Protein AF-A0A6J8BQK7-F1 (afdb_monomer)

pLDDT: mean 84.28, std 15.7, range [28.86, 98.88]

Foldseek 3Di:
DPPDPPDQAPQQDPQWHWDADPVRAIEIEGAEQAGDQHDQSHQHYAYEVYCPQEQALVRCVSVLPHQHAEYAYEHNLHQAYDLCRQQSNQNHAEYHYELNQNYALVRVLSVVLNHHLNRHAEYAYAQNQYAAHDLCSCVSCAPGNYAYHQEHYAHQEYEQSSCQRVQNYQYYHHYQYAYQAYDHAQRARHAEYEHHNYAHQAQYDQDDPPAGSYARHAEYAHAQYAHADAALRSCLRHANHAYYHHHNYAYQEQDACRCVSHQQHAYYAHEQNLNHQAYEFNSVAYQNYAEYHYEQNQYAQLDCVRYPLQGRCQRHANHQYYAHANYEHHQDQVSVQNNCLNHQNHQYYHHHPYPHPDHPPCSLVRHVNVVVNVVVDDCVPPNPPPPCVVVVVVVVVVVVVVVVVVVVVVCVVCVVVCVVVVVVVVVVVCVVVVDDDPLCCVVAPFLEEEAEDPVCVCCCVVPVCCLCCVVPVGGYHYQVPDADPPDDSVVRVVVNRVNYQAYEYEDDQNLLPDPVSVVVLVVNVVQCVQQNLLRYEYEYADDHDPVSCDPSNVCNPVVHDYAYCDPDPCNVVSSVVVSVSSVDGGDGDDDDDD

Nearest PDB structures (foldseek):
  2id5-assembly1_A  TM=6.683E-01  e=9.104E-08  Homo sapiens
  4u7l-assembly1_A  TM=6.836E-01  e=5.618E-07  Homo sapiens
  8wvy-assembly1_A  TM=4.519E-01  e=4.185E-09  Homo sapiens
  4z0c-assembly1_D  TM=3.939E-01  e=7.676E-09  Mus musculus
  5o0o-assembly1_B  TM=5.463E-01  e=2.620E-06  Mus musculus

Sequence (594 aa):
MTFIYTDTYHECGTFCKCLLKTSGLRRAICNGSYIPKLSVSVAYIKIRNSHMKDIGRFGLINLTSHRVYELELSGNSIRYIHHDAFVNLTWLSVLTVNNETSLRVDILKQALTKLSLKSIRKLRFTNNNWTYLPNDMFDSFNNTNIQIYLTGNHFLHINGSAFRFLTLCEKLKLKNNKLTNVHFWKMQRLKRLSLDGNRLAKVPNFCSFDDSLFPRLEMLSLRDNNIGNIDRTSFICLPKLVVLQLKGISIVELQNNIFSSLKKLEKVNLEKINTLKRIEDFAFNSTSIKKIVMPNCKFRFDLIKRFNPATIFKFCPNVNYLNLGLNYLPKIPNILHSMLIPLDNLETLMLFSTNLVDLPSNLLNNFRKLRQYLKSYNPTDDICKPWNTLYTMAIVLSLFGVATLAIIICIWICQNNIKNTVYLLRVVYNHKQGHVTFDGRLNYEYHAFVVYCDADREWVHNTFLPKMESDEGIKLCIHQRNFDIGKTITANIDKYLEKSWKVVVVMSNNFAKSEWCQWEVDVVQERRRRQGKDALLLIMLKTIDSKHMTSPLRTLLESTPHIRYQTGVGEDLFWRAAVKSLQKPLRHPPVAVL

Organism: Mytilus coruscus (NCBI:txid42192)

Solvent-accessible surface area (backbone atoms only — not comparable to full-atom values): 30166 Å² total; per-residue (Å²): 137,83,84,75,86,76,81,77,64,83,61,31,33,79,56,31,50,59,43,82,43,98,83,76,40,23,34,35,43,29,41,40,73,66,64,50,69,55,46,74,56,42,26,33,40,35,43,32,64,18,74,42,32,62,44,37,43,78,65,45,47,52,53,50,83,46,64,32,34,32,45,32,47,34,45,29,54,26,53,47,44,41,48,57,30,41,43,69,40,54,50,27,25,32,47,33,44,30,42,25,60,56,35,50,65,68,43,52,32,47,20,54,63,44,40,39,67,88,39,38,39,36,44,36,45,26,39,27,64,42,53,66,74,62,57,65,56,41,55,76,40,49,85,34,58,34,30,45,34,48,30,42,27,43,27,41,53,45,67,19,61,29,47,57,37,35,43,44,20,39,35,45,33,47,25,39,25,47,28,51,53,59,50,72,43,62,23,65,41,24,29,36,43,32,46,24,42,24,46,25,50,53,72,56,77,44,60,52,90,95,43,44,27,31,61,42,24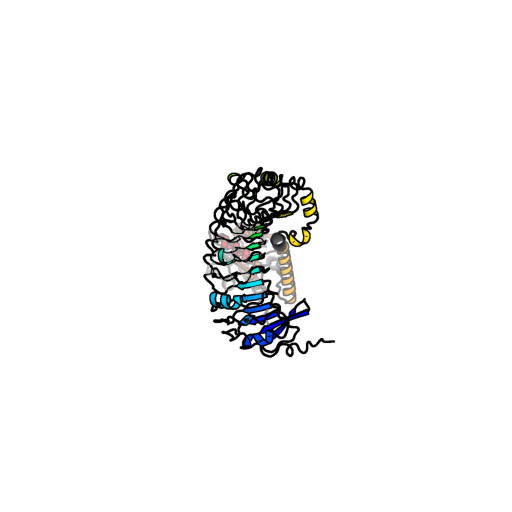,31,33,46,30,46,24,43,17,50,26,43,61,71,50,53,68,58,54,49,40,32,65,41,26,28,36,43,34,43,26,38,23,44,29,42,53,43,44,54,37,38,47,50,57,33,70,42,26,30,32,43,31,43,28,42,20,64,50,37,64,37,40,36,60,29,22,58,24,24,74,41,30,27,33,48,36,40,31,44,15,68,33,57,63,58,41,68,93,31,33,49,45,72,32,36,38,54,48,20,58,47,24,28,34,43,30,51,19,41,24,38,48,36,75,52,45,65,55,54,40,47,33,48,63,43,35,68,47,31,43,42,80,41,63,54,80,39,68,59,87,71,78,46,80,68,49,54,72,69,25,64,54,28,42,52,48,53,70,70,49,72,58,74,84,76,69,69,68,65,72,48,69,64,52,50,50,49,50,50,51,49,51,49,51,52,50,53,51,50,49,52,50,46,50,61,67,38,44,63,53,49,52,49,47,51,47,49,47,50,48,52,52,28,64,76,64,78,64,71,83,76,81,66,64,87,78,29,87,22,54,24,24,52,47,67,36,80,92,52,41,66,55,44,63,74,47,51,45,51,55,34,39,71,76,64,66,44,49,70,41,44,70,95,83,66,53,64,87,93,60,58,70,67,63,39,50,57,54,48,51,70,34,13,63,28,37,34,39,48,39,30,56,64,25,52,66,33,71,70,49,53,55,50,48,56,57,52,51,52,50,29,71,68,35,15,72,53,25,49,45,38,35,32,64,45,84,62,54,76,94,50,60,47,72,71,58,47,55,50,58,77,74,37,81,65,47,63,63,48,85,68,92,51,31,66,57,42,53,52,51,51,54,52,50,70,70,42,74,64,50,74,54,81,79,80,82,128

Mean predicted aligned error: 17.62 Å

Structure (mmCIF, N/CA/C/O backbone):
data_AF-A0A6J8BQK7-F1
#
_entry.id   AF-A0A6J8BQK7-F1
#
loop_
_atom_site.group_PDB
_atom_site.id
_atom_site.type_symbol
_atom_site.label_atom_id
_atom_site.label_alt_id
_atom_site.label_comp_id
_atom_site.label_asym_id
_atom_site.label_entity_id
_atom_site.label_seq_id
_atom_site.pdbx_PDB_ins_code
_atom_site.Cartn_x
_atom_site.Cartn_y
_atom_site.Cartn_z
_atom_site.occupancy
_atom_site.B_iso_or_equiv
_atom_site.auth_seq_id
_atom_site.auth_comp_id
_atom_site.auth_asym_id
_atom_site.auth_atom_id
_atom_site.pdbx_PDB_model_num
ATOM 1 N N . MET A 1 1 ? -30.419 -17.798 -33.208 1.00 35.97 1 MET A N 1
ATOM 2 C CA . MET A 1 1 ? -29.132 -17.259 -33.701 1.00 35.97 1 MET A CA 1
ATOM 3 C C . MET A 1 1 ? -28.055 -17.522 -32.664 1.00 35.97 1 MET A C 1
ATOM 5 O O . MET A 1 1 ? -27.823 -16.724 -31.767 1.00 35.97 1 MET A O 1
ATOM 9 N N . THR A 1 2 ? -27.456 -18.700 -32.749 1.00 30.28 2 THR A N 1
ATOM 10 C CA . THR A 1 2 ? -26.242 -19.093 -32.038 1.00 30.28 2 THR A CA 1
ATOM 11 C C . THR A 1 2 ? -25.068 -18.409 -32.737 1.00 30.28 2 THR A C 1
ATOM 13 O O . THR A 1 2 ? -24.753 -18.747 -33.875 1.00 30.28 2 THR A O 1
ATOM 16 N N . PHE A 1 3 ? -24.449 -17.414 -32.098 1.00 28.86 3 PHE A N 1
ATOM 17 C CA . PHE A 1 3 ? -23.186 -16.853 -32.581 1.00 28.86 3 PHE A CA 1
ATOM 18 C C . PHE A 1 3 ? -22.085 -17.891 -32.367 1.00 28.86 3 PHE A C 1
ATOM 20 O O . PHE A 1 3 ? -21.519 -18.028 -31.284 1.00 28.86 3 PHE A O 1
ATOM 27 N N . ILE A 1 4 ? -21.824 -18.655 -33.421 1.00 31.72 4 ILE A N 1
ATOM 28 C CA . ILE A 1 4 ? -20.643 -19.489 -33.561 1.00 31.72 4 ILE A CA 1
ATOM 29 C C . ILE A 1 4 ? -19.445 -18.531 -33.669 1.00 31.72 4 ILE A C 1
ATOM 31 O O . ILE A 1 4 ? -19.297 -17.814 -34.653 1.00 31.72 4 ILE A O 1
ATOM 35 N N . TYR A 1 5 ? -18.606 -18.487 -32.632 1.00 34.12 5 TYR A N 1
ATOM 36 C CA . TYR A 1 5 ? -17.273 -17.879 -32.684 1.00 34.12 5 TYR A CA 1
ATOM 37 C C . TYR A 1 5 ? -16.350 -18.809 -33.490 1.00 34.12 5 TYR A C 1
ATOM 39 O O . TYR A 1 5 ? -15.560 -19.567 -32.928 1.00 34.12 5 TYR A O 1
ATOM 47 N N . THR A 1 6 ? -16.480 -18.793 -34.813 1.00 35.28 6 THR A N 1
ATOM 48 C CA . THR A 1 6 ? -15.498 -19.392 -35.724 1.00 35.28 6 THR A CA 1
ATOM 49 C C . THR A 1 6 ? -14.331 -18.426 -35.939 1.00 35.28 6 THR A C 1
ATOM 51 O O . THR A 1 6 ? -14.520 -17.231 -36.146 1.00 35.28 6 THR A O 1
A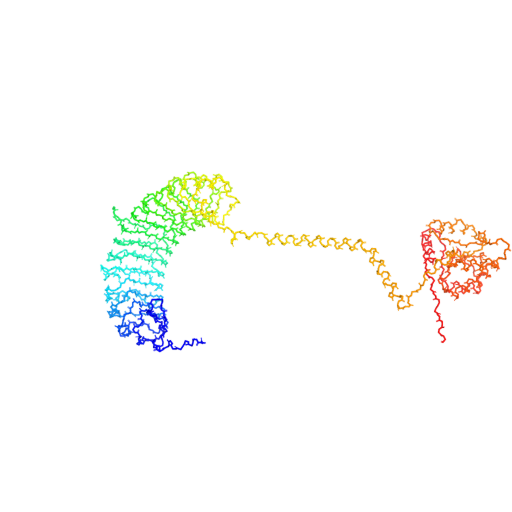TOM 54 N N . ASP A 1 7 ? -13.123 -18.987 -35.860 1.00 38.59 7 ASP A N 1
ATOM 55 C CA . ASP A 1 7 ? -11.842 -18.465 -36.354 1.00 38.59 7 ASP A CA 1
ATOM 56 C C . ASP A 1 7 ? -11.143 -17.330 -35.589 1.00 38.59 7 ASP A C 1
ATOM 58 O O . ASP A 1 7 ? -11.027 -16.193 -36.032 1.00 38.59 7 ASP A O 1
ATOM 62 N N . THR A 1 8 ? -10.512 -17.683 -34.461 1.00 45.22 8 THR A N 1
ATOM 63 C CA . THR A 1 8 ? -9.473 -16.847 -33.810 1.00 45.22 8 THR A CA 1
ATOM 64 C C . THR A 1 8 ? -8.041 -17.376 -33.978 1.00 45.22 8 THR A C 1
ATOM 66 O O . THR A 1 8 ? -7.098 -16.766 -33.468 1.00 45.22 8 THR A O 1
ATOM 69 N N . TYR A 1 9 ? -7.840 -18.480 -34.709 1.00 42.50 9 TYR A N 1
ATOM 70 C CA . TYR A 1 9 ? -6.529 -19.138 -34.832 1.00 42.50 9 TYR A CA 1
ATOM 71 C C . TYR A 1 9 ? -5.713 -18.732 -36.071 1.00 42.50 9 TYR A C 1
ATOM 73 O O . TYR A 1 9 ? -4.486 -18.809 -36.025 1.00 42.50 9 TYR A O 1
ATOM 81 N N . HIS A 1 10 ? -6.332 -18.228 -37.143 1.00 51.19 10 HIS A N 1
ATOM 82 C CA . HIS A 1 10 ? -5.609 -17.965 -38.397 1.00 51.19 10 HIS A CA 1
ATOM 83 C C . HIS A 1 10 ? -4.767 -16.675 -38.418 1.00 51.19 10 HIS A C 1
ATOM 85 O O . HIS A 1 10 ? -3.854 -16.559 -39.230 1.00 51.19 10 HIS A O 1
ATOM 91 N N . GLU A 1 11 ? -4.989 -15.723 -37.507 1.00 60.66 11 GLU A N 1
ATOM 92 C CA . GLU A 1 11 ? -4.328 -14.403 -37.575 1.00 60.66 11 GLU A CA 1
ATOM 93 C C . GLU A 1 11 ? -3.029 -14.278 -36.753 1.00 60.66 11 GLU A C 1
ATOM 95 O O . GLU A 1 11 ? -2.315 -13.280 -36.882 1.00 60.66 11 GLU A O 1
ATOM 100 N N . CYS A 1 12 ? -2.719 -15.251 -35.887 1.00 69.69 12 CYS A N 1
ATOM 101 C CA . CYS A 1 12 ? -1.575 -15.182 -34.961 1.00 69.69 12 CYS A CA 1
ATOM 102 C C . CYS A 1 12 ? -0.406 -16.111 -35.336 1.00 69.69 12 CYS A C 1
ATOM 104 O O . CYS A 1 12 ? 0.666 -16.007 -34.743 1.00 69.69 12 CYS A O 1
ATOM 106 N N . GLY A 1 13 ? -0.604 -17.009 -36.307 1.00 70.69 13 GLY A N 1
ATOM 107 C CA . GLY A 1 13 ? 0.353 -18.061 -36.645 1.00 70.69 13 GLY A CA 1
ATOM 108 C C . GLY A 1 13 ? 0.440 -19.178 -35.595 1.00 70.69 13 GLY A C 1
ATOM 109 O O . GLY A 1 13 ? -0.120 -19.101 -34.500 1.00 70.69 13 GLY A O 1
ATOM 110 N N . THR A 1 14 ? 1.159 -20.246 -35.937 1.00 76.50 14 THR A N 1
ATOM 111 C CA . THR A 1 14 ? 1.444 -21.374 -35.038 1.00 76.50 14 THR A CA 1
ATOM 112 C C . THR A 1 14 ? 2.248 -20.926 -33.813 1.00 76.50 14 THR A C 1
ATOM 114 O O . THR A 1 14 ? 3.141 -20.090 -33.922 1.00 76.50 14 THR A O 1
ATOM 117 N N . PHE A 1 15 ? 1.954 -21.501 -32.640 1.00 84.44 15 PHE A N 1
ATOM 118 C CA . PHE A 1 15 ? 2.629 -21.226 -31.354 1.00 84.44 15 PHE A CA 1
ATOM 119 C C . PHE A 1 15 ? 2.398 -19.833 -30.737 1.00 84.44 15 PHE A C 1
ATOM 121 O O . PHE A 1 15 ? 3.052 -19.480 -29.751 1.00 84.44 15 PHE A O 1
ATOM 128 N N . CYS A 1 16 ? 1.447 -19.050 -31.257 1.00 89.19 16 CYS A N 1
ATOM 129 C CA . CYS A 1 16 ? 1.005 -17.805 -30.633 1.00 89.19 16 CYS A CA 1
ATOM 130 C C . CYS A 1 16 ? -0.519 -17.769 -30.469 1.00 89.19 16 CYS A C 1
ATOM 132 O O . CYS A 1 16 ? -1.275 -18.137 -31.363 1.00 89.19 16 CYS A O 1
ATOM 134 N N . LYS A 1 17 ? -0.985 -17.277 -29.316 1.00 90.19 17 LYS A N 1
ATOM 135 C CA . LYS A 1 17 ? -2.403 -17.000 -29.051 1.00 90.19 17 LYS A CA 1
ATOM 136 C C . LYS A 1 17 ? -2.644 -15.496 -29.037 1.00 90.19 17 LYS A C 1
ATOM 138 O O . LYS A 1 17 ? -2.065 -14.794 -28.205 1.00 90.19 17 LYS A O 1
ATOM 143 N N . CYS A 1 18 ? -3.514 -15.010 -29.917 1.00 89.50 18 CYS A N 1
ATOM 144 C CA . CYS A 1 18 ? -3.883 -13.600 -29.990 1.00 89.50 18 CYS A CA 1
ATOM 145 C C . CYS A 1 18 ? -5.167 -13.330 -29.193 1.00 89.50 18 CYS A C 1
ATOM 147 O O . CYS A 1 18 ? -6.160 -14.035 -29.333 1.00 89.50 18 CYS A O 1
ATOM 149 N N . LEU A 1 19 ? -5.143 -12.299 -28.350 1.00 88.50 19 LEU A N 1
ATOM 150 C CA . LEU A 1 19 ? -6.260 -11.862 -27.514 1.00 88.50 19 LEU A CA 1
ATOM 151 C C . LEU A 1 19 ? -6.591 -10.402 -27.826 1.00 88.50 19 LEU A C 1
ATOM 153 O O . LEU A 1 19 ? -5.690 -9.560 -27.869 1.00 88.50 19 LEU A O 1
ATOM 157 N N . LEU A 1 20 ? -7.872 -10.088 -28.010 1.00 84.12 20 LEU A N 1
ATOM 158 C CA . LEU A 1 20 ? -8.331 -8.712 -28.196 1.00 84.12 20 LEU A CA 1
ATOM 159 C C . LEU A 1 20 ? -8.179 -7.926 -26.881 1.00 84.12 20 LEU A C 1
ATOM 161 O O . LEU A 1 20 ? -8.555 -8.418 -25.816 1.00 84.12 20 LEU A O 1
ATOM 165 N N . LYS A 1 21 ? -7.632 -6.705 -26.933 1.00 78.56 21 LYS A N 1
ATOM 166 C CA . LYS A 1 21 ? -7.739 -5.744 -25.825 1.00 78.56 21 LYS A CA 1
ATOM 167 C C . LYS A 1 21 ? -8.897 -4.780 -26.063 1.00 78.56 21 LYS A C 1
ATOM 169 O O . LYS A 1 21 ? -9.309 -4.543 -27.192 1.00 78.56 21 LYS A O 1
ATOM 174 N N . THR A 1 22 ? -9.334 -4.134 -24.984 1.00 70.19 22 THR A N 1
ATOM 175 C CA . THR A 1 22 ? -10.353 -3.071 -24.985 1.00 70.19 22 THR A CA 1
ATOM 176 C C . THR A 1 22 ? -10.030 -1.889 -25.906 1.00 70.19 22 THR A C 1
ATOM 178 O O . THR A 1 22 ? -10.929 -1.151 -26.280 1.00 70.19 22 THR A O 1
ATOM 181 N N . SER A 1 23 ? -8.766 -1.708 -26.298 1.00 71.44 23 SER A N 1
ATOM 182 C CA . SER A 1 23 ? -8.316 -0.657 -27.217 1.00 71.44 23 SER A CA 1
ATOM 183 C C . SER A 1 23 ? -8.419 -1.030 -28.704 1.00 71.44 23 SER A C 1
ATOM 185 O O . SER A 1 23 ? -7.814 -0.351 -29.528 1.00 71.44 23 SER A O 1
ATOM 187 N N . GLY A 1 24 ? -9.047 -2.158 -29.058 1.00 75.31 24 GLY A N 1
ATOM 188 C CA . GLY A 1 24 ? -9.113 -2.687 -30.432 1.00 75.31 24 GLY A CA 1
ATOM 189 C C . GLY A 1 24 ? -7.818 -3.351 -30.930 1.00 75.31 24 GLY A C 1
ATOM 190 O O . GLY A 1 24 ? -7.852 -4.200 -31.815 1.00 75.31 24 GLY A O 1
ATOM 191 N N . LEU A 1 25 ? -6.673 -3.030 -30.321 1.00 84.31 25 LEU A N 1
ATOM 192 C CA . LEU A 1 25 ? -5.382 -3.681 -30.572 1.00 84.31 25 LEU A CA 1
ATOM 193 C C . LEU A 1 25 ? -5.309 -5.071 -29.930 1.00 84.31 25 LEU A C 1
ATOM 195 O O . LEU A 1 25 ? -5.917 -5.336 -28.891 1.00 84.31 25 LEU A O 1
ATOM 199 N N . ARG A 1 26 ? -4.491 -5.954 -30.505 1.00 89.62 26 ARG A N 1
ATOM 200 C CA . ARG A 1 26 ? -4.337 -7.334 -30.032 1.00 89.62 26 ARG A CA 1
ATOM 201 C C . ARG A 1 26 ? -3.057 -7.557 -29.238 1.00 89.62 26 ARG A C 1
ATOM 203 O O . ARG A 1 26 ? -2.033 -6.899 -29.447 1.00 89.62 26 ARG A O 1
ATOM 210 N N . ARG A 1 27 ? -3.121 -8.524 -28.322 1.00 92.38 27 ARG A N 1
ATOM 211 C CA . ARG A 1 27 ? -1.978 -9.082 -27.599 1.00 92.38 27 ARG A CA 1
ATOM 212 C C . ARG A 1 27 ? -1.685 -10.495 -28.090 1.00 92.38 27 ARG A C 1
ATOM 214 O O . ARG A 1 27 ? -2.535 -11.359 -27.920 1.00 92.38 27 ARG A O 1
ATOM 221 N N . ALA A 1 28 ? -0.485 -10.739 -28.599 1.00 93.19 28 ALA A N 1
ATOM 222 C CA . ALA A 1 28 ? 0.011 -12.077 -28.899 1.00 93.19 28 ALA A CA 1
ATOM 223 C C . ALA A 1 28 ? 0.771 -12.649 -27.695 1.00 93.19 28 ALA A C 1
ATOM 225 O O . ALA A 1 28 ? 1.604 -11.970 -27.092 1.00 93.19 28 ALA A O 1
ATOM 226 N N . ILE A 1 29 ? 0.478 -13.897 -27.336 1.00 93.31 29 ILE A N 1
ATOM 227 C CA . ILE A 1 29 ? 1.218 -14.677 -26.340 1.00 93.31 29 ILE A CA 1
ATOM 228 C C . ILE A 1 29 ? 1.856 -15.855 -27.065 1.00 93.31 29 ILE A C 1
ATOM 230 O O . ILE A 1 29 ? 1.138 -16.757 -27.487 1.00 93.31 29 ILE A O 1
ATOM 234 N N . CYS A 1 30 ? 3.178 -15.845 -27.186 1.00 91.81 30 CYS A N 1
ATOM 235 C CA . CYS A 1 30 ? 3.943 -16.823 -27.951 1.00 91.81 30 CYS A CA 1
ATOM 236 C C . CYS A 1 30 ? 4.752 -17.741 -27.030 1.00 91.81 30 CYS A C 1
ATOM 238 O O . CYS A 1 30 ? 5.353 -17.262 -26.064 1.00 91.81 30 CYS A O 1
ATOM 240 N N . ASN A 1 31 ? 4.754 -19.043 -27.331 1.00 90.56 31 ASN A N 1
ATOM 241 C CA . ASN A 1 31 ? 5.482 -20.080 -26.586 1.00 90.56 31 ASN A CA 1
ATOM 242 C C . ASN A 1 31 ? 6.405 -20.954 -27.458 1.00 90.56 31 ASN A C 1
ATOM 244 O O . ASN A 1 31 ? 7.061 -21.851 -26.938 1.00 90.56 31 ASN A O 1
ATOM 248 N N . GLY A 1 32 ? 6.468 -20.703 -28.768 1.00 83.44 32 GLY A N 1
ATOM 249 C CA . GLY A 1 32 ? 7.355 -21.417 -29.690 1.00 83.44 32 GLY A CA 1
ATOM 250 C C . GLY A 1 32 ? 8.817 -20.977 -29.591 1.00 83.44 32 GLY A C 1
ATOM 251 O O . GLY A 1 32 ? 9.134 -19.957 -28.988 1.00 83.44 32 GLY A O 1
ATOM 252 N N . SER A 1 33 ? 9.719 -21.736 -30.217 1.00 83.00 33 SER A N 1
ATOM 253 C CA . SER A 1 33 ? 11.156 -21.424 -30.329 1.00 83.00 33 SER A CA 1
ATOM 254 C C . SER A 1 33 ? 11.478 -20.270 -31.291 1.00 83.00 33 SER A C 1
ATOM 256 O O . SER A 1 33 ? 12.629 -19.852 -31.380 1.00 83.00 33 SER A O 1
ATOM 258 N N . TYR A 1 34 ? 10.479 -19.757 -32.009 1.00 85.69 34 TYR A N 1
ATOM 259 C CA . TYR A 1 34 ? 10.576 -18.601 -32.892 1.00 85.69 34 TYR A CA 1
ATOM 260 C C . TYR A 1 34 ? 9.262 -17.814 -32.872 1.00 85.69 34 TYR A C 1
ATOM 262 O O . TYR A 1 34 ? 8.223 -18.310 -32.428 1.00 85.69 34 TYR A O 1
ATOM 270 N N . ILE A 1 35 ? 9.303 -16.580 -33.376 1.00 88.88 35 ILE A N 1
ATOM 271 C CA . ILE A 1 35 ? 8.126 -15.719 -33.491 1.00 88.88 35 ILE A CA 1
ATOM 272 C C . ILE A 1 35 ? 7.605 -15.796 -34.932 1.00 88.88 35 ILE A C 1
ATOM 274 O O . ILE A 1 35 ? 8.340 -15.398 -35.841 1.00 88.88 35 ILE A O 1
ATOM 278 N N . PRO A 1 36 ? 6.377 -16.284 -35.185 1.00 88.94 36 PRO A N 1
ATOM 279 C CA . PRO A 1 36 ? 5.795 -16.291 -36.525 1.00 88.94 36 PRO A CA 1
ATOM 280 C C . PRO A 1 36 ? 5.508 -14.863 -37.014 1.00 88.94 36 PRO A C 1
ATOM 282 O O . PRO A 1 36 ? 5.544 -13.899 -36.248 1.00 88.94 36 PRO A O 1
ATOM 285 N N . LYS A 1 37 ? 5.196 -14.708 -38.303 1.00 87.44 37 LYS A N 1
ATOM 286 C CA . LYS A 1 37 ? 4.711 -13.429 -38.835 1.00 87.44 37 LYS A CA 1
ATOM 287 C C . LYS A 1 37 ? 3.349 -13.112 -38.207 1.00 87.44 37 LYS A C 1
ATOM 289 O O . LYS A 1 37 ? 2.411 -13.890 -38.346 1.00 87.44 37 LYS A O 1
ATOM 294 N N . LEU A 1 38 ? 3.259 -11.981 -37.510 1.00 88.31 38 LEU A N 1
ATOM 295 C CA . LEU A 1 38 ? 2.051 -11.550 -36.804 1.00 88.31 38 LEU A CA 1
ATOM 296 C C . LEU A 1 38 ? 1.260 -10.532 -37.637 1.00 88.31 38 LEU A C 1
ATOM 298 O O . LEU A 1 38 ? 1.838 -9.755 -38.399 1.00 88.31 38 LEU A O 1
ATOM 302 N N . SER A 1 39 ? -0.066 -10.530 -37.476 1.00 86.81 39 SER A N 1
ATOM 303 C CA . SER A 1 39 ? -0.958 -9.522 -38.064 1.00 86.81 39 SER A CA 1
ATOM 304 C C . SER A 1 39 ? -0.615 -8.106 -37.581 1.00 86.81 39 SER A C 1
ATOM 306 O O . SER A 1 39 ? -0.283 -7.899 -36.415 1.00 86.81 39 SER A O 1
ATOM 308 N N . VAL A 1 40 ? -0.806 -7.108 -38.450 1.00 86.62 40 VAL A N 1
ATOM 309 C CA . VAL A 1 40 ? -0.585 -5.676 -38.155 1.00 86.62 40 VAL A CA 1
ATOM 310 C C . VAL A 1 40 ? -1.418 -5.141 -36.983 1.00 86.62 40 VAL A C 1
ATOM 312 O O . VAL A 1 40 ? -1.084 -4.107 -36.410 1.00 86.62 40 VAL A O 1
ATOM 315 N N . SER A 1 41 ? -2.490 -5.846 -36.609 1.00 87.75 41 SER A N 1
ATOM 316 C CA . SER A 1 41 ? -3.345 -5.522 -35.460 1.00 87.75 41 SER A CA 1
ATOM 317 C C . SER A 1 41 ? -2.713 -5.862 -34.099 1.00 87.75 41 SER A C 1
ATOM 319 O O . SER A 1 41 ? -3.216 -5.431 -33.053 1.00 87.75 41 SER A O 1
ATOM 321 N N . VAL A 1 42 ? -1.621 -6.635 -34.077 1.00 90.81 42 VAL A N 1
ATOM 322 C CA . VAL A 1 42 ? -0.906 -7.011 -32.854 1.00 90.81 42 VAL A CA 1
ATOM 323 C C . VAL A 1 42 ? 0.017 -5.874 -32.420 1.00 90.81 42 VAL A C 1
ATOM 325 O O . VAL A 1 42 ? 0.926 -5.485 -33.132 1.00 90.81 42 VAL A O 1
ATOM 328 N N . ALA A 1 43 ? -0.181 -5.353 -31.210 1.00 92.81 43 ALA A N 1
ATOM 329 C CA . ALA A 1 43 ? 0.664 -4.284 -30.661 1.00 92.81 43 ALA A CA 1
ATOM 330 C C . ALA A 1 43 ? 1.354 -4.672 -29.346 1.00 92.81 43 ALA A C 1
ATOM 332 O O . ALA A 1 43 ? 2.268 -3.983 -28.892 1.00 92.81 43 ALA A O 1
ATOM 333 N N . TYR A 1 44 ? 0.918 -5.760 -28.710 1.00 94.50 44 TYR A N 1
ATOM 334 C CA . TYR A 1 44 ? 1.462 -6.238 -27.441 1.00 94.50 44 TYR A CA 1
ATOM 335 C C . TYR A 1 44 ? 1.940 -7.671 -27.622 1.00 94.50 44 TYR A C 1
ATOM 337 O O . TYR A 1 44 ? 1.131 -8.549 -27.905 1.00 94.50 44 TYR A O 1
ATOM 345 N N . ILE A 1 45 ? 3.221 -7.934 -27.420 1.00 94.25 45 ILE A N 1
ATOM 346 C CA . ILE A 1 45 ? 3.783 -9.274 -27.570 1.00 94.25 45 ILE A CA 1
ATOM 347 C C . ILE A 1 45 ? 4.335 -9.732 -26.234 1.00 94.25 45 ILE A C 1
ATOM 349 O O . ILE A 1 45 ? 5.120 -9.032 -25.600 1.00 94.25 45 ILE A O 1
ATOM 353 N N . LYS A 1 46 ? 3.914 -10.920 -25.811 1.00 94.75 46 LYS A N 1
ATOM 354 C CA . LYS A 1 46 ? 4.471 -11.628 -24.666 1.00 94.75 46 LYS A CA 1
ATOM 355 C C . LYS A 1 46 ? 5.068 -12.942 -25.137 1.00 94.75 46 LYS A C 1
ATOM 357 O O . LYS A 1 46 ? 4.338 -13.818 -25.587 1.00 94.75 46 LYS A O 1
ATOM 362 N N . ILE A 1 47 ? 6.373 -13.087 -24.978 1.00 93.31 47 ILE A N 1
ATOM 363 C CA . ILE A 1 47 ? 7.107 -14.320 -25.244 1.00 93.31 47 ILE A CA 1
ATOM 364 C C . ILE A 1 47 ? 7.314 -15.001 -23.900 1.00 93.31 47 ILE A C 1
ATOM 366 O O . ILE A 1 47 ? 7.912 -14.407 -22.998 1.00 93.31 47 ILE A O 1
ATOM 370 N N . ARG A 1 48 ? 6.770 -16.206 -23.729 1.00 92.19 48 ARG A N 1
ATOM 371 C CA . ARG A 1 48 ? 6.869 -16.938 -22.464 1.00 92.19 48 ARG A CA 1
ATOM 372 C C . ARG A 1 48 ? 7.014 -18.430 -22.658 1.00 92.19 48 ARG A C 1
ATOM 374 O O . ARG A 1 48 ? 6.410 -18.974 -23.578 1.00 92.19 48 ARG A O 1
ATOM 381 N N . ASN A 1 49 ? 7.698 -19.083 -21.720 1.00 79.62 49 ASN A N 1
ATOM 382 C CA . ASN A 1 49 ? 7.904 -20.532 -21.720 1.00 79.62 49 ASN A CA 1
ATOM 383 C C . ASN A 1 49 ? 8.380 -21.047 -23.089 1.00 79.62 49 ASN A C 1
ATOM 385 O O . ASN A 1 49 ? 8.000 -22.136 -23.509 1.00 79.62 49 ASN A O 1
ATOM 389 N N . SER A 1 50 ? 9.143 -20.225 -23.806 1.00 78.56 50 SER A N 1
ATOM 390 C CA . SER A 1 50 ? 9.726 -20.600 -25.085 1.00 78.56 50 SER A CA 1
ATOM 391 C C . SER A 1 50 ? 11.075 -21.268 -24.860 1.00 78.56 50 SER A C 1
ATOM 393 O O . SER A 1 50 ? 11.733 -21.057 -23.842 1.00 78.56 50 SER A O 1
ATOM 395 N N . HIS A 1 51 ? 11.531 -22.028 -25.851 1.00 80.31 51 HIS A N 1
ATOM 396 C CA . HIS A 1 51 ? 12.904 -22.535 -25.886 1.00 80.31 51 HIS A CA 1
ATOM 397 C C . HIS A 1 51 ? 13.924 -21.466 -26.326 1.00 80.31 51 HIS A C 1
ATOM 399 O O . HIS A 1 51 ? 15.092 -21.787 -26.543 1.00 80.31 51 HIS A O 1
ATOM 405 N N . MET A 1 52 ? 13.506 -20.200 -26.465 1.00 83.44 52 MET A N 1
ATOM 406 C CA . MET A 1 52 ? 14.365 -19.091 -26.878 1.00 83.44 52 MET A CA 1
ATOM 407 C C . MET A 1 52 ? 15.263 -18.650 -25.718 1.00 83.44 52 MET A C 1
ATOM 409 O O . MET A 1 52 ? 14.922 -17.752 -24.949 1.00 83.44 52 MET A O 1
ATOM 413 N N . LYS A 1 53 ? 16.429 -19.291 -25.601 1.00 87.25 53 LYS A N 1
ATOM 414 C CA . LYS A 1 53 ? 17.464 -18.923 -24.621 1.00 87.25 53 LYS A CA 1
ATOM 415 C C . LYS A 1 53 ? 18.307 -17.726 -25.065 1.00 87.25 53 LYS A C 1
ATOM 417 O O . LYS A 1 53 ? 18.883 -17.050 -24.211 1.00 87.25 53 LYS A O 1
ATOM 422 N N . ASP A 1 54 ? 18.333 -17.457 -26.367 1.00 91.31 54 ASP A N 1
ATOM 423 C CA . ASP A 1 54 ? 19.127 -16.410 -26.999 1.00 91.31 54 ASP A CA 1
ATOM 424 C C . ASP A 1 54 ? 18.219 -15.513 -27.844 1.00 91.31 54 ASP A C 1
ATOM 426 O O . ASP A 1 54 ? 17.476 -15.983 -28.708 1.00 91.31 54 ASP A O 1
ATOM 430 N N . ILE A 1 55 ? 18.255 -14.207 -27.580 1.00 93.50 55 ILE A N 1
ATOM 431 C CA . ILE A 1 55 ? 17.444 -13.218 -28.298 1.00 93.50 55 ILE A CA 1
ATOM 432 C C . ILE A 1 55 ? 18.353 -12.393 -29.203 1.00 93.50 55 ILE A C 1
ATOM 434 O O . ILE A 1 55 ? 19.095 -11.529 -28.736 1.00 93.50 55 ILE A O 1
ATOM 438 N N . GLY A 1 56 ? 18.281 -12.658 -30.504 1.00 93.12 56 GLY A N 1
ATOM 439 C CA . GLY A 1 56 ? 19.005 -11.918 -31.536 1.00 93.12 56 GLY A CA 1
ATOM 440 C C . GLY A 1 56 ? 18.099 -11.019 -32.374 1.00 93.12 56 GLY A C 1
ATOM 441 O O . GLY A 1 56 ? 16.878 -11.186 -32.399 1.00 93.12 56 GLY A O 1
ATOM 442 N N . ARG A 1 57 ? 18.711 -10.107 -33.136 1.00 91.00 57 ARG A N 1
ATOM 443 C CA . ARG A 1 57 ? 18.011 -9.220 -34.080 1.00 91.00 57 ARG A CA 1
ATOM 444 C C . ARG A 1 57 ? 17.146 -9.993 -35.084 1.00 91.00 57 ARG A C 1
ATOM 446 O O . ARG A 1 57 ? 15.998 -9.622 -35.312 1.00 91.00 57 ARG A O 1
ATOM 453 N N . PHE A 1 58 ? 17.666 -11.094 -35.630 1.00 87.06 58 PHE A N 1
ATOM 454 C CA . PHE A 1 58 ? 16.926 -11.960 -36.556 1.00 87.06 58 PHE A CA 1
ATOM 455 C C . PHE A 1 58 ? 15.738 -12.664 -35.888 1.00 87.06 58 PHE A C 1
ATOM 457 O O . PHE A 1 58 ? 14.681 -12.777 -36.498 1.00 87.06 58 PHE A O 1
ATOM 464 N N . GLY A 1 59 ? 15.858 -13.060 -34.617 1.00 87.56 59 GLY A N 1
ATOM 465 C CA . GLY A 1 59 ? 14.761 -13.696 -33.875 1.00 87.56 59 GLY A CA 1
ATOM 466 C C . GLY A 1 59 ? 13.568 -12.767 -33.623 1.00 87.56 59 GLY A C 1
ATOM 467 O O . GLY A 1 59 ? 12.446 -13.235 -33.447 1.00 87.56 59 GLY A O 1
ATOM 468 N N . LEU A 1 60 ? 13.794 -11.448 -33.645 1.00 92.06 60 LEU A N 1
ATOM 469 C CA . LEU A 1 60 ? 12.762 -10.423 -33.466 1.00 92.06 60 LEU A CA 1
ATOM 470 C C . LEU A 1 60 ? 12.335 -9.753 -34.784 1.00 92.06 60 LEU A C 1
ATOM 472 O O . LEU A 1 60 ? 11.529 -8.826 -34.750 1.00 92.06 60 LEU A O 1
ATOM 476 N N . ILE A 1 61 ? 12.824 -10.208 -35.946 1.00 90.75 61 ILE A N 1
ATOM 477 C CA . ILE A 1 61 ? 12.583 -9.539 -37.237 1.00 90.75 61 ILE A CA 1
ATOM 478 C C . ILE A 1 61 ? 11.094 -9.465 -37.600 1.00 90.75 61 ILE A C 1
ATOM 480 O O . ILE A 1 61 ? 10.616 -8.461 -38.117 1.00 90.75 61 ILE A O 1
ATOM 484 N N . ASN A 1 62 ? 10.310 -10.482 -37.235 1.00 89.75 62 ASN A N 1
ATOM 485 C CA . ASN A 1 62 ? 8.870 -10.506 -37.505 1.00 89.75 62 ASN A CA 1
ATOM 486 C C . ASN A 1 62 ? 8.078 -9.478 -36.681 1.00 89.75 62 ASN A C 1
ATOM 488 O O . ASN A 1 62 ? 6.915 -9.210 -36.981 1.00 89.75 62 ASN A O 1
ATOM 492 N N . LEU A 1 63 ? 8.709 -8.867 -35.675 1.00 91.00 63 LEU A N 1
ATOM 493 C CA . LEU A 1 63 ? 8.135 -7.790 -34.874 1.00 91.00 63 LEU A CA 1
ATOM 494 C C . LEU A 1 63 ? 8.416 -6.397 -35.449 1.00 91.00 63 LEU A C 1
ATOM 496 O O . LEU A 1 63 ? 7.879 -5.416 -34.943 1.00 91.00 63 LEU A O 1
ATOM 500 N N . THR A 1 64 ? 9.252 -6.281 -36.484 1.00 90.12 64 THR A N 1
ATOM 501 C CA . THR A 1 64 ? 9.671 -4.979 -37.032 1.00 90.12 64 THR A CA 1
ATOM 502 C C . THR A 1 64 ? 8.780 -4.497 -38.174 1.00 90.12 64 THR A C 1
ATOM 504 O O . THR A 1 64 ? 8.888 -3.351 -38.595 1.00 90.12 64 THR A O 1
ATOM 507 N N . SER A 1 65 ? 7.903 -5.360 -38.693 1.00 84.94 65 SER A N 1
ATOM 508 C CA . SER A 1 65 ? 7.023 -5.086 -39.840 1.00 84.94 65 SER A CA 1
ATOM 509 C C . SER A 1 65 ? 5.831 -4.175 -39.519 1.00 84.94 65 SER A C 1
ATOM 511 O O . SER A 1 65 ? 5.162 -3.695 -40.429 1.00 84.94 65 SER A O 1
ATOM 513 N N . HIS A 1 66 ? 5.535 -3.958 -38.236 1.00 87.25 66 HIS A N 1
ATOM 514 C CA . HIS A 1 66 ? 4.353 -3.238 -37.764 1.00 87.25 66 HIS A CA 1
ATOM 515 C C . HIS A 1 66 ? 4.604 -2.609 -36.383 1.00 87.25 66 HIS A C 1
ATOM 517 O O . HIS A 1 66 ? 5.659 -2.781 -35.769 1.00 87.25 66 HIS A O 1
ATOM 523 N N . ARG A 1 67 ? 3.632 -1.832 -35.890 1.00 90.12 67 ARG A N 1
ATOM 524 C CA . ARG A 1 67 ? 3.771 -1.024 -34.669 1.00 90.12 67 ARG A CA 1
ATOM 525 C C . ARG A 1 67 ? 3.612 -1.858 -33.396 1.00 90.12 67 ARG A C 1
ATOM 527 O O . ARG A 1 67 ? 2.559 -1.856 -32.760 1.00 90.12 67 ARG A O 1
ATOM 534 N N . VAL A 1 68 ? 4.698 -2.499 -32.980 1.00 92.69 68 VAL A N 1
ATOM 535 C CA . VAL A 1 68 ? 4.787 -3.153 -31.670 1.00 92.69 68 VAL A CA 1
ATOM 536 C C . VAL A 1 68 ? 5.020 -2.114 -30.573 1.00 92.69 68 VAL A C 1
ATOM 538 O O . VAL A 1 68 ? 6.064 -1.470 -30.513 1.00 92.69 68 VAL A O 1
ATOM 541 N N . TYR A 1 69 ? 4.039 -1.963 -29.684 1.00 94.56 69 TYR A N 1
ATOM 542 C CA . TYR A 1 69 ? 4.063 -1.014 -28.571 1.00 94.56 69 TYR A CA 1
ATOM 543 C C . TYR A 1 69 ? 4.711 -1.597 -27.307 1.00 94.56 69 TYR A C 1
ATOM 545 O O . TYR A 1 69 ? 5.429 -0.891 -26.596 1.00 94.56 69 TYR A O 1
ATOM 553 N N . GLU A 1 70 ? 4.456 -2.870 -27.000 1.00 96.50 70 GLU A N 1
ATOM 554 C CA . GLU A 1 70 ? 4.987 -3.546 -25.809 1.00 96.50 70 GLU A CA 1
ATOM 555 C C . GLU A 1 70 ? 5.567 -4.910 -26.171 1.00 96.50 70 GLU A C 1
ATOM 557 O O . GLU A 1 70 ? 4.896 -5.721 -26.809 1.00 96.50 70 GLU A O 1
ATOM 562 N N . LEU A 1 71 ? 6.788 -5.163 -25.700 1.00 96.50 71 LEU A N 1
ATOM 563 C CA . LEU A 1 71 ? 7.460 -6.454 -25.765 1.00 96.50 71 LEU A CA 1
ATOM 564 C C . LEU A 1 71 ? 7.744 -6.924 -24.338 1.00 96.50 71 LEU A C 1
ATOM 566 O O . LEU A 1 71 ? 8.436 -6.249 -23.574 1.00 96.50 71 LEU A O 1
ATOM 570 N N . GLU A 1 72 ? 7.198 -8.080 -23.980 1.00 96.94 72 GLU A N 1
ATOM 571 C CA . GLU A 1 72 ? 7.418 -8.753 -22.705 1.00 96.94 72 GLU A CA 1
ATOM 572 C C . GLU A 1 72 ? 8.133 -10.083 -22.940 1.00 96.94 72 GLU A C 1
ATOM 574 O O . GLU A 1 72 ? 7.564 -11.011 -23.511 1.00 96.94 72 GLU A O 1
ATOM 579 N N . LEU A 1 73 ? 9.371 -10.178 -22.466 1.00 95.69 73 LEU A N 1
ATOM 580 C CA . LEU A 1 73 ? 10.125 -11.420 -22.353 1.00 95.69 73 LEU A CA 1
ATOM 581 C C . LEU A 1 73 ? 9.899 -11.955 -20.943 1.00 95.69 73 LEU A C 1
ATOM 583 O O . LEU A 1 73 ? 10.250 -11.270 -19.975 1.00 95.69 73 LEU A O 1
ATOM 587 N N . SER A 1 74 ? 9.244 -13.111 -20.801 1.00 95.44 74 SER A N 1
ATOM 588 C CA . SER A 1 74 ? 8.983 -13.645 -19.470 1.00 95.44 74 SER A CA 1
ATOM 589 C C . SER A 1 74 ? 9.029 -15.157 -19.306 1.00 95.44 74 SER A C 1
ATOM 591 O O . SER A 1 74 ? 8.217 -15.870 -19.885 1.00 95.44 74 SER A O 1
ATOM 593 N N . GLY A 1 75 ? 9.878 -15.629 -18.390 1.00 92.69 75 GLY A N 1
ATOM 594 C CA . GLY A 1 75 ? 9.959 -17.042 -18.021 1.00 92.69 75 GLY A CA 1
ATOM 595 C C . GLY A 1 75 ? 10.470 -17.929 -19.154 1.00 92.69 75 GLY A C 1
ATOM 596 O O . GLY A 1 75 ? 9.972 -19.036 -19.326 1.00 92.69 75 GLY A O 1
ATOM 597 N N . ASN A 1 76 ? 11.407 -17.434 -19.961 1.00 89.81 76 ASN A N 1
ATOM 598 C CA . ASN A 1 76 ? 12.026 -18.193 -21.051 1.00 89.81 76 ASN A CA 1
ATOM 599 C C . ASN A 1 76 ? 13.409 -18.753 -20.670 1.00 89.81 76 ASN A C 1
ATOM 601 O O . ASN A 1 76 ? 14.028 -19.459 -21.462 1.00 89.81 76 ASN A O 1
ATOM 605 N N . SER A 1 77 ? 13.904 -18.434 -19.468 1.00 91.50 77 SER A N 1
ATOM 606 C CA . SER A 1 77 ? 15.261 -18.771 -19.021 1.00 91.50 77 SER A CA 1
ATOM 607 C C . SER A 1 77 ? 16.331 -18.258 -19.994 1.00 91.50 77 SER A C 1
ATOM 609 O O . SER A 1 77 ? 17.305 -18.957 -20.289 1.00 91.50 77 SER A O 1
ATOM 611 N N . ILE A 1 78 ? 16.140 -17.030 -20.490 1.00 94.12 78 ILE A N 1
ATOM 612 C CA . ILE A 1 78 ? 17.067 -16.359 -21.405 1.00 94.12 78 ILE A CA 1
ATOM 613 C C . ILE A 1 78 ? 18.433 -16.252 -20.735 1.00 94.12 78 ILE A C 1
ATOM 615 O O . ILE A 1 78 ? 18.547 -15.831 -19.584 1.00 94.12 78 ILE A O 1
ATOM 619 N N . ARG A 1 79 ? 19.477 -16.628 -21.470 1.00 94.12 79 ARG A N 1
ATOM 620 C CA . ARG A 1 79 ? 20.875 -16.523 -21.041 1.00 94.12 79 ARG A CA 1
ATOM 621 C C . ARG A 1 79 ? 21.568 -15.350 -21.714 1.00 94.12 79 ARG A C 1
ATOM 623 O O . ARG A 1 79 ? 22.380 -14.686 -21.071 1.00 94.12 79 ARG A O 1
ATOM 630 N N . TYR A 1 80 ? 21.222 -15.076 -22.972 1.00 95.88 80 TYR A N 1
ATOM 631 C CA . TYR A 1 80 ? 21.870 -14.045 -23.768 1.00 95.88 80 TYR A CA 1
ATOM 632 C C . TYR A 1 80 ? 20.868 -13.211 -24.577 1.00 95.88 80 TYR A C 1
ATOM 634 O O . TYR A 1 80 ? 19.875 -13.708 -25.106 1.00 95.88 80 TYR A O 1
ATOM 642 N N . ILE A 1 81 ? 21.140 -11.912 -24.682 1.00 96.62 81 ILE A N 1
ATOM 643 C CA . ILE A 1 81 ? 20.437 -10.984 -25.568 1.00 96.62 81 ILE A CA 1
ATOM 644 C C . ILE A 1 81 ? 21.521 -10.263 -26.355 1.00 96.62 81 ILE A C 1
ATOM 646 O O . ILE A 1 81 ? 22.408 -9.648 -25.763 1.00 96.62 81 ILE A O 1
ATOM 650 N N . HIS A 1 82 ? 21.458 -10.350 -27.680 1.00 96.69 82 HIS A N 1
ATOM 651 C CA . HIS A 1 82 ? 22.423 -9.685 -28.541 1.00 96.69 82 HIS A CA 1
ATOM 652 C C . HIS A 1 82 ? 22.326 -8.170 -28.350 1.00 96.69 82 HIS A C 1
ATOM 654 O O . HIS A 1 82 ? 21.238 -7.605 -28.212 1.00 96.69 82 HIS A O 1
ATOM 660 N N . HIS A 1 83 ? 23.471 -7.497 -28.394 1.00 95.69 83 HIS A N 1
ATOM 661 C CA . HIS A 1 83 ? 23.568 -6.052 -28.191 1.00 95.69 83 HIS A CA 1
ATOM 662 C C . HIS A 1 83 ? 22.744 -5.216 -29.202 1.00 95.69 83 HIS A C 1
ATOM 664 O O . HIS A 1 83 ? 22.438 -4.056 -28.940 1.00 95.69 83 HIS A O 1
ATOM 670 N N . ASP A 1 84 ? 22.379 -5.788 -30.354 1.00 95.06 84 ASP A N 1
ATOM 671 C CA . ASP A 1 84 ? 21.582 -5.171 -31.417 1.00 95.06 84 ASP A CA 1
ATOM 672 C C . ASP A 1 84 ? 20.136 -5.703 -31.502 1.00 95.06 84 ASP A C 1
ATOM 674 O O . ASP A 1 84 ? 19.385 -5.312 -32.401 1.00 95.06 84 ASP A O 1
ATOM 678 N N . ALA A 1 85 ? 19.715 -6.560 -30.563 1.00 95.31 85 ALA A N 1
ATOM 679 C CA . ALA A 1 85 ? 18.435 -7.267 -30.623 1.00 95.31 85 ALA A CA 1
ATOM 680 C C . ALA A 1 85 ? 17.225 -6.329 -30.779 1.00 95.31 85 ALA A C 1
ATOM 682 O O . ALA A 1 85 ? 16.287 -6.640 -31.511 1.00 95.31 85 ALA A O 1
ATOM 683 N N . PHE A 1 86 ? 17.249 -5.163 -30.128 1.00 94.94 86 PHE A N 1
ATOM 684 C CA . PHE A 1 86 ? 16.115 -4.234 -30.094 1.00 94.94 86 PHE A CA 1
ATOM 685 C C . PHE A 1 86 ? 16.219 -3.056 -31.076 1.00 94.94 86 PHE A C 1
ATOM 687 O O . PHE A 1 86 ? 15.333 -2.203 -31.087 1.00 94.94 86 PHE A O 1
ATOM 694 N N . VAL A 1 87 ? 17.264 -2.996 -31.910 1.00 92.94 87 VAL A N 1
ATOM 695 C CA . VAL A 1 87 ? 17.564 -1.836 -32.778 1.00 92.94 87 VAL A CA 1
ATOM 696 C C . VAL A 1 87 ? 16.398 -1.477 -33.700 1.00 92.94 87 VAL A C 1
ATOM 698 O O . VAL A 1 87 ? 16.044 -0.307 -33.842 1.00 92.94 87 VAL A O 1
ATOM 701 N N . ASN A 1 88 ? 15.768 -2.486 -34.304 1.00 92.62 88 ASN A N 1
ATOM 702 C CA . ASN A 1 88 ? 14.716 -2.287 -35.302 1.00 92.62 88 ASN A CA 1
ATOM 703 C C . ASN A 1 88 ? 13.314 -2.081 -34.686 1.00 92.62 88 ASN A C 1
ATOM 705 O O . ASN A 1 88 ? 12.358 -1.841 -35.420 1.00 92.62 88 ASN A O 1
ATOM 709 N N . LEU A 1 89 ? 13.160 -2.159 -33.358 1.00 93.56 89 LEU A N 1
ATOM 710 C CA . LEU A 1 89 ? 11.869 -1.997 -32.675 1.00 93.56 89 LEU A CA 1
ATOM 711 C C . LEU A 1 89 ? 11.573 -0.515 -32.392 1.00 93.56 89 LEU A C 1
ATOM 713 O O . LEU A 1 89 ? 11.470 -0.079 -31.247 1.00 93.56 89 LEU A O 1
ATOM 717 N N . THR A 1 90 ? 11.455 0.284 -33.450 1.00 92.38 90 THR A N 1
ATOM 718 C CA . THR A 1 90 ? 11.419 1.758 -33.375 1.00 92.38 90 THR A CA 1
ATOM 719 C C . THR A 1 90 ? 10.170 2.335 -32.701 1.00 92.38 90 THR A C 1
ATOM 721 O O . THR A 1 90 ? 10.227 3.443 -32.169 1.00 92.38 90 THR A O 1
ATOM 724 N N . TRP A 1 91 ? 9.061 1.591 -32.679 1.00 94.25 91 TRP A N 1
ATOM 725 C CA . TRP A 1 91 ? 7.807 1.989 -32.021 1.00 94.25 91 TRP A CA 1
ATOM 726 C C . TRP A 1 91 ? 7.671 1.487 -30.582 1.00 94.25 91 TRP A C 1
ATOM 728 O O . TRP A 1 91 ? 6.673 1.796 -29.923 1.00 94.25 91 TRP A O 1
ATOM 738 N N . LEU A 1 92 ? 8.656 0.736 -30.080 1.00 96.12 92 LEU A N 1
ATOM 739 C CA . LEU A 1 92 ? 8.566 0.111 -28.769 1.00 96.12 92 LEU A CA 1
ATOM 740 C C . LEU A 1 92 ? 8.461 1.177 -27.677 1.00 96.12 92 LEU A C 1
ATOM 742 O O . LEU A 1 92 ? 9.359 1.994 -27.484 1.00 96.12 92 LEU A O 1
ATOM 746 N N . SER A 1 93 ? 7.356 1.152 -26.938 1.00 96.94 93 SER A N 1
ATOM 747 C CA . SER A 1 93 ? 7.107 2.074 -25.831 1.00 96.94 93 SER A CA 1
ATOM 748 C C . SER A 1 93 ? 7.342 1.441 -24.468 1.00 96.94 93 SER A C 1
ATOM 750 O O . SER A 1 93 ? 7.679 2.128 -23.496 1.00 96.94 93 SER A O 1
ATOM 752 N N . VAL A 1 94 ? 7.194 0.119 -24.386 1.00 98.00 94 VAL A N 1
ATOM 753 C CA . VAL A 1 94 ? 7.355 -0.633 -23.148 1.00 98.00 94 VAL A CA 1
ATOM 754 C C . VAL A 1 94 ? 8.177 -1.891 -23.397 1.00 98.00 94 VAL A C 1
ATOM 756 O O . VAL A 1 94 ? 7.746 -2.781 -24.125 1.00 98.00 94 VAL A O 1
ATOM 759 N N . LEU A 1 95 ? 9.328 -1.990 -22.735 1.00 98.06 95 LEU A N 1
ATOM 760 C CA . LEU A 1 95 ? 10.127 -3.213 -22.691 1.00 98.06 95 LEU A CA 1
ATOM 761 C C . LEU A 1 95 ? 10.014 -3.832 -21.298 1.00 98.06 95 LEU A C 1
ATOM 763 O O . LEU A 1 95 ? 10.316 -3.180 -20.293 1.00 98.06 95 LEU A O 1
ATOM 767 N N . THR A 1 96 ? 9.567 -5.083 -21.237 1.00 98.31 96 THR A N 1
ATOM 768 C CA . THR A 1 96 ? 9.478 -5.858 -19.998 1.00 98.31 96 THR A CA 1
ATOM 769 C C . THR A 1 96 ? 10.359 -7.100 -20.100 1.00 98.31 96 THR A C 1
ATOM 771 O O . THR A 1 96 ? 10.224 -7.877 -21.037 1.00 98.31 96 THR A O 1
ATOM 774 N N . VAL A 1 97 ? 11.234 -7.296 -19.117 1.00 97.50 97 VAL A N 1
ATOM 775 C CA . VAL A 1 97 ? 12.013 -8.521 -18.906 1.00 97.50 97 VAL A CA 1
ATOM 776 C C . VAL A 1 97 ? 11.652 -9.025 -17.519 1.00 97.50 97 VAL A C 1
ATOM 778 O O . VAL A 1 97 ? 11.970 -8.365 -16.526 1.00 97.50 97 VAL A O 1
ATOM 781 N N . ASN A 1 98 ? 10.918 -10.130 -17.443 1.00 96.81 98 ASN A N 1
ATOM 782 C CA . ASN A 1 98 ? 10.337 -10.601 -16.194 1.00 96.81 98 ASN A CA 1
ATOM 783 C C . ASN A 1 98 ? 10.586 -12.085 -15.951 1.00 96.81 98 ASN A C 1
ATOM 785 O O . ASN A 1 98 ? 10.176 -12.907 -16.760 1.00 96.81 98 ASN A O 1
ATOM 789 N N . ASN A 1 99 ? 11.082 -12.448 -14.773 1.00 96.06 99 ASN A N 1
ATOM 790 C CA . ASN A 1 99 ? 11.329 -13.847 -14.425 1.00 96.06 99 ASN A CA 1
ATOM 791 C C . ASN A 1 99 ? 12.351 -14.522 -15.364 1.00 96.06 99 ASN A C 1
ATOM 793 O O . ASN A 1 99 ? 12.223 -15.699 -15.691 1.00 96.06 99 ASN A O 1
ATOM 797 N N . GLU A 1 100 ? 13.353 -13.767 -15.821 1.00 95.94 100 GLU A N 1
ATOM 798 C CA . GLU A 1 100 ? 14.492 -14.274 -16.595 1.00 95.94 100 GLU A CA 1
ATOM 799 C C . GLU A 1 100 ? 15.694 -14.469 -15.664 1.00 95.94 100 GLU A C 1
ATOM 801 O O . GLU A 1 100 ? 16.656 -13.706 -15.672 1.00 95.94 100 GLU A O 1
ATOM 806 N N . THR A 1 101 ? 15.612 -15.487 -14.805 1.00 93.94 101 THR A N 1
ATOM 807 C CA . THR A 1 101 ? 16.561 -15.719 -13.699 1.00 93.94 101 THR A CA 1
ATOM 808 C C . THR A 1 101 ? 17.983 -16.075 -14.145 1.00 93.94 101 THR A C 1
ATOM 810 O O . THR A 1 101 ? 18.912 -15.959 -13.349 1.00 93.94 101 THR A O 1
ATOM 813 N N . SER A 1 102 ? 18.161 -16.509 -15.398 1.00 95.00 102 SER A N 1
ATOM 814 C CA . SER A 1 102 ? 19.464 -16.836 -15.996 1.00 95.00 102 SER A CA 1
ATOM 815 C C . SER A 1 102 ? 20.113 -15.668 -16.749 1.00 95.00 102 SER A C 1
ATOM 817 O O . SER A 1 102 ? 21.285 -15.766 -17.115 1.00 95.00 102 SER A O 1
ATOM 819 N N . LEU A 1 103 ? 19.389 -14.569 -16.984 1.00 96.50 103 LEU A N 1
ATOM 820 C CA . LEU A 1 103 ? 19.897 -13.437 -17.753 1.00 96.50 103 LEU A CA 1
ATOM 821 C C . LEU A 1 103 ? 20.731 -12.537 -16.846 1.00 96.50 103 LEU A C 1
ATOM 823 O O . LEU A 1 103 ? 20.218 -11.985 -15.874 1.00 96.50 103 LEU A O 1
ATOM 827 N N . ARG A 1 104 ? 22.002 -12.314 -17.184 1.00 96.69 104 ARG A N 1
ATOM 828 C CA . ARG A 1 104 ? 22.845 -11.357 -16.450 1.00 96.69 104 ARG A CA 1
ATOM 829 C C . ARG A 1 104 ? 22.474 -9.914 -16.793 1.00 96.69 104 ARG A C 1
ATOM 831 O O . ARG A 1 104 ? 22.235 -9.585 -17.955 1.00 96.69 104 ARG A O 1
ATOM 838 N N . VAL A 1 105 ? 22.509 -9.037 -15.789 1.00 96.62 105 VAL A N 1
ATOM 839 C CA . VAL A 1 105 ? 22.182 -7.608 -15.940 1.00 96.62 105 VAL A CA 1
ATOM 840 C C . VAL A 1 105 ? 23.085 -6.896 -16.958 1.00 96.62 105 VAL A C 1
ATOM 842 O O . VAL A 1 105 ? 22.593 -6.078 -17.732 1.00 96.62 105 VAL A O 1
ATOM 845 N N . ASP A 1 106 ? 24.370 -7.260 -17.044 1.00 97.00 106 ASP A N 1
ATOM 846 C CA . ASP A 1 106 ? 25.315 -6.656 -17.999 1.00 97.00 106 ASP A CA 1
ATOM 847 C C . ASP A 1 106 ? 24.984 -6.973 -19.457 1.00 97.00 106 ASP A C 1
ATOM 849 O O . ASP A 1 106 ? 25.198 -6.142 -20.338 1.00 97.00 106 ASP A O 1
ATOM 853 N N . ILE A 1 107 ? 24.442 -8.164 -19.719 1.00 97.00 107 ILE A N 1
ATOM 854 C CA . ILE A 1 107 ? 24.030 -8.561 -21.068 1.00 97.00 107 ILE A CA 1
ATOM 855 C C . ILE A 1 107 ? 22.839 -7.705 -21.494 1.00 97.00 107 ILE A C 1
ATOM 857 O O . ILE A 1 107 ? 22.838 -7.129 -22.581 1.00 97.00 107 ILE A O 1
ATOM 861 N N . LEU A 1 108 ? 21.845 -7.552 -20.610 1.00 97.19 108 LEU A N 1
ATOM 862 C CA . LEU A 1 108 ? 20.720 -6.672 -20.900 1.00 97.19 108 LEU A CA 1
ATOM 863 C C . LEU A 1 108 ? 21.181 -5.222 -21.076 1.00 97.19 108 LEU A C 1
ATOM 865 O O . LEU A 1 108 ? 20.726 -4.567 -22.009 1.00 97.19 108 LEU A O 1
ATOM 869 N N . LYS A 1 109 ? 22.097 -4.730 -20.228 1.00 96.75 109 LYS A N 1
ATOM 870 C CA . LYS A 1 109 ? 22.689 -3.392 -20.370 1.00 96.75 109 LYS A CA 1
ATOM 871 C C . LYS A 1 109 ? 23.206 -3.168 -21.790 1.00 96.75 109 LYS A C 1
ATOM 873 O O . LYS A 1 109 ? 22.846 -2.165 -22.399 1.00 96.75 109 LYS A O 1
ATOM 878 N N . GLN A 1 110 ? 23.995 -4.099 -22.334 1.00 96.12 110 GLN A N 1
ATOM 879 C CA . GLN A 1 110 ? 24.535 -3.981 -23.694 1.00 96.12 110 GLN A CA 1
ATOM 880 C C . GLN A 1 110 ? 23.419 -3.827 -24.737 1.00 96.12 110 GLN A C 1
ATOM 882 O O . GLN A 1 110 ? 23.498 -2.937 -25.579 1.00 96.12 110 GLN A O 1
ATOM 887 N N . ALA A 1 111 ? 22.344 -4.611 -24.638 1.00 96.19 111 ALA A N 1
ATOM 888 C CA . ALA A 1 111 ? 21.193 -4.513 -25.540 1.00 96.19 111 ALA A CA 1
ATOM 889 C C . ALA A 1 111 ? 20.404 -3.194 -25.406 1.00 96.19 111 ALA A C 1
ATOM 891 O O . ALA A 1 111 ? 19.834 -2.708 -26.383 1.00 96.19 111 ALA A O 1
ATOM 892 N N . LEU A 1 112 ? 20.377 -2.582 -24.216 1.00 96.06 112 LEU A N 1
ATOM 893 C CA . LEU A 1 112 ? 19.718 -1.289 -23.992 1.00 96.06 112 LEU A CA 1
ATOM 894 C C . LEU A 1 112 ? 20.475 -0.111 -24.617 1.00 96.06 112 LEU A C 1
ATOM 896 O O . LEU A 1 112 ? 19.854 0.909 -24.912 1.00 96.06 112 LEU A O 1
ATOM 900 N N . THR A 1 113 ? 21.785 -0.236 -24.848 1.00 94.25 113 THR A N 1
ATOM 901 C CA . THR A 1 113 ? 22.588 0.857 -25.427 1.00 94.25 113 THR A CA 1
ATOM 902 C C . THR A 1 113 ? 22.144 1.227 -26.840 1.00 94.25 113 THR A C 1
ATOM 904 O O . THR A 1 113 ? 22.181 2.399 -27.205 1.00 94.25 113 THR A O 1
ATOM 907 N N . LYS A 1 114 ? 21.666 0.245 -27.616 1.00 92.62 114 LYS A N 1
ATOM 908 C CA . LYS A 1 114 ? 21.188 0.433 -28.991 1.00 92.62 114 LYS A CA 1
ATOM 909 C C . LYS A 1 114 ? 19.657 0.469 -29.117 1.00 92.62 114 LYS A C 1
ATOM 911 O O . LYS A 1 114 ? 19.128 0.406 -30.227 1.00 92.62 114 LYS A O 1
ATOM 916 N N . LEU A 1 115 ? 18.929 0.548 -28.001 1.00 93.81 115 LEU A N 1
ATOM 917 C CA . LEU A 1 115 ? 17.468 0.632 -28.013 1.00 93.81 115 LEU A CA 1
ATOM 918 C C . LEU A 1 115 ? 17.006 1.984 -28.580 1.00 93.81 115 LEU A C 1
ATOM 920 O O . LEU A 1 115 ? 17.515 3.036 -28.198 1.00 93.81 115 LEU A O 1
ATOM 924 N N . SER A 1 116 ? 15.991 1.978 -29.449 1.00 88.06 116 SER A N 1
ATOM 925 C CA . SER A 1 116 ? 15.413 3.224 -29.961 1.00 88.06 116 SER A CA 1
ATOM 926 C C . SER A 1 116 ? 14.734 4.036 -28.851 1.00 88.06 116 SER A C 1
ATOM 928 O O . SER A 1 116 ? 13.818 3.558 -28.180 1.00 88.06 116 SER A O 1
ATOM 930 N N . LEU A 1 117 ? 15.140 5.298 -28.691 1.00 90.00 117 LEU A N 1
ATOM 931 C CA . LEU A 1 117 ? 14.630 6.184 -27.636 1.00 90.00 117 LEU A CA 1
ATOM 932 C C . LEU A 1 117 ? 13.418 7.028 -28.060 1.00 90.00 117 LEU A C 1
ATOM 934 O O . LEU A 1 117 ? 12.795 7.683 -27.224 1.00 90.00 117 LEU A O 1
ATOM 938 N N . LYS A 1 118 ? 13.042 7.001 -29.349 1.00 87.88 118 LYS A N 1
ATOM 939 C CA . LYS A 1 118 ? 11.957 7.833 -29.909 1.00 87.88 118 LYS A CA 1
ATOM 940 C C . LYS A 1 118 ? 10.627 7.597 -29.179 1.00 87.88 118 LYS A C 1
ATOM 942 O O . LYS A 1 118 ? 9.944 8.540 -28.760 1.00 87.88 118 LYS A O 1
ATOM 947 N N . SER A 1 119 ? 10.289 6.327 -28.965 1.00 92.25 119 SER A N 1
ATOM 948 C CA . SER A 1 119 ? 8.981 5.909 -28.446 1.00 92.25 119 SER A CA 1
ATOM 949 C C . SER A 1 119 ? 9.023 5.276 -27.057 1.00 92.25 119 SER A C 1
ATOM 951 O O . SER A 1 119 ? 7.968 5.189 -26.422 1.00 92.25 119 SER A O 1
ATOM 953 N N . ILE A 1 120 ? 10.200 4.888 -26.552 1.00 96.31 120 ILE A N 1
ATOM 954 C CA . ILE A 1 120 ? 10.331 4.219 -25.253 1.00 96.31 120 ILE A CA 1
ATOM 955 C C . ILE A 1 120 ? 9.865 5.142 -24.122 1.00 96.31 120 ILE A C 1
ATOM 957 O O . ILE A 1 120 ? 10.235 6.314 -24.047 1.00 96.31 120 ILE A O 1
ATOM 961 N N . ARG A 1 121 ? 9.000 4.627 -23.247 1.00 97.12 121 ARG A N 1
ATOM 962 C CA . ARG A 1 121 ? 8.469 5.348 -22.076 1.00 97.12 121 ARG A CA 1
ATOM 963 C C . ARG A 1 121 ? 8.577 4.539 -20.795 1.00 97.12 121 ARG A C 1
ATOM 965 O O . ARG A 1 121 ? 8.406 5.088 -19.706 1.00 97.12 121 ARG A O 1
ATOM 972 N N . LYS A 1 122 ? 8.813 3.227 -20.879 1.00 98.38 122 LYS A N 1
ATOM 973 C CA . LYS A 1 122 ? 8.823 2.361 -19.700 1.00 98.38 122 LYS A CA 1
ATOM 974 C C . LYS A 1 122 ? 9.741 1.159 -19.861 1.00 98.38 122 LYS A C 1
ATOM 976 O O . LYS A 1 122 ? 9.585 0.388 -20.802 1.00 98.38 122 LYS A O 1
ATOM 981 N N . LEU A 1 123 ? 10.603 0.958 -18.870 1.00 98.25 123 LEU A N 1
ATOM 982 C CA . LEU A 1 123 ? 11.388 -0.261 -18.704 1.00 98.25 123 LEU A CA 1
ATOM 983 C C . LEU A 1 123 ? 10.926 -0.983 -17.443 1.00 98.25 123 LEU A C 1
ATOM 985 O O . LEU A 1 123 ? 10.837 -0.379 -16.368 1.00 98.25 123 LEU A O 1
ATOM 989 N N . ARG A 1 124 ? 10.606 -2.270 -17.573 1.00 98.69 124 ARG A N 1
ATOM 990 C CA . ARG A 1 124 ? 10.244 -3.128 -16.445 1.00 98.69 124 ARG A CA 1
ATOM 991 C C . ARG A 1 124 ? 11.154 -4.338 -16.387 1.00 98.69 124 ARG A C 1
ATOM 993 O O . ARG A 1 124 ? 11.016 -5.245 -17.195 1.00 98.69 124 ARG A O 1
ATOM 1000 N N . PHE A 1 125 ? 12.034 -4.370 -15.402 1.00 97.94 125 PHE A N 1
ATOM 1001 C CA . PHE A 1 125 ? 12.913 -5.499 -15.148 1.00 97.94 125 PHE A CA 1
ATOM 1002 C C . PHE A 1 125 ? 12.573 -6.088 -13.786 1.00 97.94 125 PHE A C 1
ATOM 1004 O O . PHE A 1 125 ? 12.923 -5.524 -12.744 1.00 97.94 125 PHE A O 1
ATOM 1011 N N . THR A 1 126 ? 11.802 -7.173 -13.796 1.00 97.06 126 THR A N 1
ATOM 1012 C CA . THR A 1 126 ? 11.171 -7.697 -12.585 1.00 97.06 126 THR A CA 1
ATOM 1013 C C . THR A 1 126 ? 11.492 -9.158 -12.336 1.00 97.06 126 THR A C 1
ATOM 1015 O O . THR A 1 126 ? 11.455 -9.961 -13.255 1.00 97.06 126 THR A O 1
ATOM 1018 N N . ASN A 1 127 ? 11.763 -9.527 -11.085 1.00 97.00 127 ASN A N 1
ATOM 1019 C CA . ASN A 1 127 ? 12.009 -10.923 -10.696 1.00 97.00 127 ASN A CA 1
ATOM 1020 C C . ASN A 1 127 ? 13.124 -11.627 -11.502 1.00 97.00 127 ASN A C 1
ATOM 1022 O O . ASN A 1 127 ? 13.042 -12.824 -11.743 1.00 97.00 127 ASN A O 1
ATOM 1026 N N . ASN A 1 128 ? 14.170 -10.911 -11.929 1.00 97.25 128 ASN A N 1
ATOM 1027 C CA . ASN A 1 128 ? 15.267 -11.476 -12.734 1.00 97.25 128 ASN A CA 1
ATOM 1028 C C . ASN A 1 128 ? 16.456 -11.947 -11.881 1.00 97.25 128 ASN A C 1
ATOM 1030 O O . ASN A 1 128 ? 17.535 -12.191 -12.408 1.00 97.25 128 ASN A O 1
ATOM 1034 N N . ASN A 1 129 ? 16.283 -12.063 -10.560 1.00 95.56 129 ASN A N 1
ATOM 1035 C CA . ASN A 1 129 ? 17.310 -12.551 -9.631 1.00 95.56 129 ASN A CA 1
ATOM 1036 C C . ASN A 1 129 ? 18.600 -11.696 -9.564 1.00 95.56 129 ASN A C 1
ATOM 1038 O O . ASN A 1 129 ? 19.617 -12.144 -9.042 1.00 95.56 129 ASN A O 1
ATOM 1042 N N . TRP A 1 130 ? 18.591 -10.457 -10.073 1.00 97.25 130 TRP A N 1
ATOM 1043 C CA . TRP A 1 130 ? 19.792 -9.612 -10.089 1.00 97.25 130 TRP A CA 1
ATOM 1044 C C . TRP A 1 130 ? 20.178 -9.112 -8.698 1.00 97.25 130 TRP A C 1
ATOM 1046 O O . TRP A 1 130 ? 19.329 -8.646 -7.939 1.00 97.25 130 TRP A O 1
ATOM 1056 N N . THR A 1 131 ? 21.471 -9.164 -8.386 1.00 96.31 131 THR A N 1
ATOM 1057 C CA . THR A 1 131 ? 22.030 -8.786 -7.077 1.00 96.31 131 THR A CA 1
ATOM 1058 C C . THR A 1 131 ? 22.702 -7.411 -7.070 1.00 96.31 131 THR A C 1
ATOM 1060 O O . THR A 1 131 ? 22.809 -6.797 -6.010 1.00 96.31 131 THR A O 1
ATOM 1063 N N . TYR A 1 132 ? 23.086 -6.887 -8.237 1.00 95.75 132 TYR A N 1
ATOM 1064 C CA . TYR A 1 132 ? 23.670 -5.553 -8.419 1.00 95.75 132 TYR A CA 1
ATOM 1065 C C . TYR A 1 132 ? 23.101 -4.862 -9.661 1.00 95.75 132 TYR A C 1
ATOM 1067 O O . TYR A 1 132 ? 22.609 -5.514 -10.582 1.00 95.75 132 TYR A O 1
ATOM 1075 N N . LEU A 1 133 ? 23.192 -3.533 -9.682 1.00 95.56 133 LEU A N 1
ATOM 1076 C CA . LEU A 1 133 ? 22.824 -2.692 -10.817 1.00 95.56 133 LEU A CA 1
ATOM 1077 C C . LEU A 1 133 ? 24.086 -1.978 -11.332 1.00 95.56 133 LEU A C 1
ATOM 1079 O O . LEU A 1 133 ? 24.703 -1.260 -10.544 1.00 95.56 133 LEU A O 1
ATOM 1083 N N . PRO A 1 134 ? 24.479 -2.145 -12.608 1.00 95.75 134 PRO A N 1
ATOM 1084 C CA . PRO A 1 134 ? 25.602 -1.406 -13.180 1.00 95.75 134 PRO A CA 1
ATOM 1085 C C . PRO A 1 134 ? 25.378 0.113 -13.127 1.00 95.75 134 PRO A C 1
ATOM 1087 O O . PRO A 1 134 ? 24.285 0.595 -13.432 1.00 95.75 134 PRO A O 1
ATOM 1090 N N . ASN A 1 135 ? 26.425 0.871 -12.787 1.00 94.31 135 ASN A N 1
ATOM 1091 C CA . ASN A 1 135 ? 26.369 2.336 -12.647 1.00 94.31 135 ASN A CA 1
ATOM 1092 C C . ASN A 1 135 ? 26.123 3.077 -13.971 1.00 94.31 135 ASN A C 1
ATOM 1094 O O . ASN A 1 135 ? 25.782 4.252 -13.962 1.00 94.31 135 ASN A O 1
ATOM 1098 N N . ASP A 1 136 ? 26.311 2.402 -15.097 1.00 94.69 136 ASP A N 1
ATOM 1099 C CA . ASP A 1 136 ? 26.131 2.919 -16.451 1.00 94.69 136 ASP A CA 1
ATOM 1100 C C . ASP A 1 136 ? 24.891 2.321 -17.141 1.00 94.69 136 ASP A C 1
ATOM 1102 O O . ASP A 1 136 ? 24.680 2.520 -18.337 1.00 94.69 136 ASP A O 1
ATOM 1106 N N . MET A 1 137 ? 24.046 1.573 -16.412 1.00 95.12 137 MET A N 1
ATOM 1107 C CA . MET A 1 137 ? 22.950 0.804 -17.015 1.00 95.12 137 MET A CA 1
ATOM 1108 C C . MET A 1 137 ? 21.967 1.656 -17.829 1.00 95.12 137 MET A C 1
ATOM 1110 O O . MET A 1 137 ? 21.403 1.177 -18.815 1.00 95.12 137 MET A O 1
ATOM 1114 N N . PHE A 1 138 ? 21.741 2.899 -17.405 1.00 95.69 138 PHE A N 1
ATOM 1115 C CA . PHE A 1 138 ? 20.762 3.794 -18.014 1.00 95.69 138 PHE A CA 1
ATOM 1116 C C . PHE A 1 138 ? 21.392 5.008 -18.702 1.00 95.69 138 PHE A C 1
ATOM 1118 O O . PHE A 1 138 ? 20.681 5.966 -19.005 1.00 95.69 138 PHE A O 1
ATOM 1125 N N . ASP A 1 139 ? 22.697 4.979 -18.977 1.00 94.19 139 ASP A N 1
ATOM 1126 C CA . ASP A 1 139 ? 23.399 6.151 -19.500 1.00 94.19 139 ASP A CA 1
ATOM 1127 C C . ASP A 1 139 ? 22.912 6.587 -20.889 1.00 94.19 139 ASP A C 1
ATOM 1129 O O . ASP A 1 139 ? 22.831 7.783 -21.171 1.00 94.19 139 ASP A O 1
ATOM 1133 N N . SER A 1 140 ? 22.492 5.637 -21.731 1.00 93.00 140 SER A N 1
ATOM 1134 C CA . SER A 1 140 ? 21.928 5.935 -23.053 1.00 93.00 140 SER A CA 1
ATOM 1135 C C . SER A 1 140 ? 20.593 6.686 -22.997 1.00 93.00 140 SER A C 1
ATOM 1137 O O . SER A 1 140 ? 20.210 7.298 -23.985 1.00 93.00 140 SER A O 1
ATOM 1139 N N . PHE A 1 141 ? 19.886 6.701 -21.861 1.00 94.19 141 PHE A N 1
ATOM 1140 C CA . PHE A 1 141 ? 18.544 7.288 -21.731 1.00 94.19 141 PHE A CA 1
ATOM 1141 C C . PHE A 1 141 ? 18.555 8.773 -21.344 1.00 94.19 141 PHE A C 1
ATOM 1143 O O . PHE A 1 141 ? 17.552 9.296 -20.843 1.00 94.19 141 PHE A O 1
ATOM 1150 N N . ASN A 1 142 ? 19.670 9.469 -21.575 1.00 91.25 142 ASN A N 1
ATOM 1151 C CA . ASN A 1 142 ? 19.752 10.907 -21.353 1.00 91.25 142 ASN A CA 1
ATOM 1152 C C . ASN A 1 142 ? 18.638 11.644 -22.122 1.00 91.25 142 ASN A C 1
ATOM 1154 O O . ASN A 1 142 ? 18.294 11.281 -23.248 1.00 91.25 142 ASN A O 1
ATOM 1158 N N . ASN A 1 143 ? 18.033 12.656 -21.497 1.00 89.81 143 ASN A N 1
ATOM 1159 C CA . ASN A 1 143 ? 16.917 13.433 -22.053 1.00 89.81 143 ASN A CA 1
ATOM 1160 C C . ASN A 1 143 ? 15.705 12.601 -22.522 1.00 89.81 143 ASN A C 1
ATOM 1162 O O . ASN A 1 143 ? 14.901 13.066 -23.330 1.00 89.81 143 ASN A O 1
ATOM 1166 N N . THR A 1 144 ? 15.521 11.388 -21.993 1.00 94.00 144 THR A N 1
ATOM 1167 C CA . THR A 1 144 ? 14.380 10.530 -22.337 1.00 94.00 144 THR A CA 1
ATOM 1168 C C . THR A 1 144 ? 13.356 10.507 -21.202 1.00 94.00 144 THR A C 1
ATOM 1170 O O . THR A 1 144 ? 13.675 10.178 -20.059 1.00 94.00 144 THR A O 1
ATOM 1173 N N . ASN A 1 145 ? 12.092 10.830 -21.503 1.00 95.12 145 ASN A N 1
ATOM 1174 C CA . ASN A 1 145 ? 10.999 10.683 -20.537 1.00 95.12 145 ASN A CA 1
ATOM 1175 C C . ASN A 1 145 ? 10.649 9.199 -20.368 1.00 95.12 145 ASN A C 1
ATOM 1177 O O . ASN A 1 145 ? 9.935 8.614 -21.187 1.00 95.12 145 ASN A O 1
ATOM 1181 N N . ILE A 1 146 ? 11.169 8.598 -19.300 1.00 96.06 146 ILE A N 1
ATOM 1182 C CA . ILE A 1 146 ? 11.074 7.163 -19.055 1.00 96.06 146 ILE A CA 1
ATOM 1183 C C . ILE A 1 146 ? 10.678 6.853 -17.614 1.00 96.06 146 ILE A C 1
ATOM 1185 O O . ILE A 1 146 ? 10.985 7.588 -16.683 1.00 96.06 146 ILE A O 1
ATOM 1189 N N . GLN A 1 147 ? 9.979 5.738 -17.418 1.00 98.19 147 GLN A N 1
ATOM 1190 C CA . GLN A 1 147 ? 9.672 5.188 -16.102 1.00 98.19 147 GLN A CA 1
ATOM 1191 C C . GLN A 1 147 ? 10.428 3.878 -15.896 1.00 98.19 147 GLN A C 1
ATOM 1193 O O . GLN A 1 147 ? 10.350 2.982 -16.740 1.00 98.19 147 GLN A O 1
ATOM 1198 N N . ILE A 1 148 ? 11.085 3.737 -14.748 1.00 98.00 148 ILE A N 1
ATOM 1199 C CA . ILE A 1 148 ? 11.946 2.593 -14.439 1.00 98.00 148 ILE A CA 1
ATOM 1200 C C . ILE A 1 148 ? 11.332 1.749 -13.322 1.00 98.00 148 ILE A C 1
ATOM 1202 O O . ILE A 1 148 ? 10.992 2.242 -12.242 1.00 98.00 148 ILE A O 1
ATOM 1206 N N . TYR A 1 149 ? 11.190 0.452 -13.585 1.00 98.62 149 TYR A N 1
ATOM 1207 C CA . TYR A 1 149 ? 10.680 -0.531 -12.637 1.00 98.62 149 TYR A CA 1
ATOM 1208 C C . TYR A 1 149 ? 11.706 -1.653 -12.491 1.00 98.62 149 TYR A C 1
ATOM 1210 O O . TYR A 1 149 ? 11.927 -2.413 -13.423 1.00 98.62 149 TYR A O 1
ATOM 1218 N N . LEU A 1 150 ? 12.288 -1.768 -11.304 1.00 97.56 150 LEU A N 1
ATOM 1219 C CA . LEU A 1 150 ? 13.339 -2.714 -10.921 1.00 97.56 150 LEU A CA 1
ATOM 1220 C C . LEU A 1 150 ? 12.846 -3.638 -9.787 1.00 97.56 150 LEU A C 1
ATOM 1222 O O . LEU A 1 150 ? 13.537 -3.883 -8.801 1.00 97.56 150 LEU A O 1
ATOM 1226 N N . THR A 1 151 ? 11.582 -4.061 -9.866 1.00 97.31 151 THR A N 1
ATOM 1227 C CA . THR A 1 151 ? 10.840 -4.677 -8.750 1.00 97.31 151 THR A CA 1
ATOM 1228 C C . THR A 1 151 ? 11.127 -6.172 -8.605 1.00 97.31 151 THR A C 1
ATOM 1230 O O . THR A 1 151 ? 11.086 -6.887 -9.597 1.00 97.31 151 THR A O 1
ATOM 1233 N N . GLY A 1 152 ? 11.310 -6.677 -7.384 1.00 97.50 152 GLY A N 1
ATOM 1234 C CA . GLY A 1 152 ? 11.395 -8.124 -7.149 1.00 97.50 152 GLY A CA 1
ATOM 1235 C C . GLY A 1 152 ? 12.753 -8.753 -7.468 1.00 97.50 152 GLY A C 1
ATOM 1236 O O . GLY A 1 152 ? 12.823 -9.961 -7.649 1.00 97.50 152 GLY A O 1
ATOM 1237 N N . ASN A 1 153 ? 13.825 -7.965 -7.592 1.00 97.75 153 ASN A N 1
ATOM 1238 C CA . ASN A 1 153 ? 15.177 -8.511 -7.729 1.00 97.75 153 ASN A CA 1
ATOM 1239 C C . ASN A 1 153 ? 15.807 -8.699 -6.332 1.00 97.75 153 ASN A C 1
ATOM 1241 O O . ASN A 1 153 ? 15.123 -8.763 -5.308 1.00 97.75 153 ASN A O 1
ATOM 1245 N N . HIS A 1 154 ? 17.125 -8.841 -6.264 1.00 97.25 154 HIS A N 1
ATOM 1246 C CA . HIS A 1 154 ? 17.872 -9.096 -5.034 1.00 97.25 154 HIS A CA 1
ATOM 1247 C C . HIS A 1 154 ? 18.945 -8.043 -4.767 1.00 97.25 154 HIS A C 1
ATOM 1249 O O . HIS A 1 154 ? 19.944 -8.339 -4.115 1.00 97.25 154 HIS A O 1
ATOM 1255 N N . PHE A 1 155 ? 18.727 -6.809 -5.228 1.00 96.88 155 PHE A N 1
ATOM 1256 C CA . PHE A 1 155 ? 19.647 -5.707 -4.967 1.00 96.88 155 PHE A CA 1
ATOM 1257 C C . PHE A 1 155 ? 19.814 -5.482 -3.463 1.00 96.88 155 PHE A C 1
ATOM 1259 O O . PHE A 1 155 ? 18.822 -5.284 -2.756 1.00 96.88 155 PHE A O 1
ATOM 1266 N N . LEU A 1 156 ? 21.064 -5.508 -2.998 1.00 95.62 156 LEU A N 1
ATOM 1267 C CA . LEU A 1 156 ? 21.445 -5.191 -1.616 1.00 95.62 156 LEU A CA 1
ATOM 1268 C C . LEU A 1 156 ? 21.719 -3.694 -1.435 1.00 95.62 156 LEU A C 1
ATOM 1270 O O . LEU A 1 156 ? 21.336 -3.097 -0.428 1.00 95.62 156 LEU A O 1
ATOM 1274 N N . HIS A 1 157 ? 22.325 -3.085 -2.453 1.00 93.88 157 HIS A N 1
ATOM 1275 C CA . HIS A 1 157 ? 22.655 -1.668 -2.506 1.00 93.88 157 HIS A CA 1
ATOM 1276 C C . HIS A 1 157 ? 22.338 -1.118 -3.892 1.00 93.88 157 HIS A C 1
ATOM 1278 O O . HIS A 1 157 ? 22.374 -1.843 -4.888 1.00 93.88 157 HIS A O 1
ATOM 1284 N N . ILE A 1 158 ? 22.050 0.178 -3.950 1.00 92.62 158 ILE A N 1
ATOM 1285 C CA . ILE A 1 158 ? 21.931 0.925 -5.199 1.00 92.62 158 ILE A CA 1
ATOM 1286 C C . ILE A 1 158 ? 22.817 2.156 -5.088 1.00 92.62 158 ILE A C 1
ATOM 1288 O O . ILE A 1 158 ? 22.660 2.961 -4.166 1.00 92.62 158 ILE A O 1
ATOM 1292 N N . ASN A 1 159 ? 23.739 2.282 -6.040 1.00 91.25 159 ASN A N 1
ATOM 1293 C CA . ASN A 1 159 ? 24.505 3.497 -6.241 1.00 91.25 159 ASN A CA 1
ATOM 1294 C C . ASN A 1 159 ? 23.692 4.445 -7.130 1.00 91.25 159 ASN A C 1
ATOM 1296 O O . ASN A 1 159 ? 23.267 4.076 -8.226 1.00 91.25 159 ASN A O 1
ATOM 1300 N N . GLY A 1 160 ? 23.474 5.669 -6.655 1.00 87.12 160 GLY A N 1
ATOM 1301 C CA . GLY A 1 160 ? 22.669 6.671 -7.348 1.00 87.12 160 GLY A CA 1
ATOM 1302 C C . GLY A 1 160 ? 23.216 7.059 -8.719 1.00 87.12 160 GLY A C 1
ATOM 1303 O O . GLY A 1 160 ? 22.436 7.494 -9.565 1.00 87.12 160 GLY A O 1
ATOM 1304 N N . SER A 1 161 ? 24.516 6.854 -8.968 1.00 91.12 161 SER A N 1
ATOM 1305 C CA . SER A 1 161 ? 25.150 7.127 -10.264 1.00 91.12 161 SER A CA 1
ATOM 1306 C C . SER A 1 161 ? 24.501 6.366 -11.424 1.00 91.12 161 SER A C 1
ATOM 1308 O O . SER A 1 161 ? 24.405 6.930 -12.510 1.00 91.12 161 SER A O 1
ATOM 1310 N N . ALA A 1 162 ? 23.917 5.185 -11.170 1.00 94.00 162 ALA A N 1
ATOM 1311 C CA . ALA A 1 162 ? 23.118 4.432 -12.144 1.00 94.00 162 ALA A CA 1
ATOM 1312 C C . ALA A 1 162 ? 21.956 5.235 -12.750 1.00 94.00 162 ALA A C 1
ATOM 1314 O O . ALA A 1 162 ? 21.469 4.912 -13.831 1.00 94.00 162 ALA A O 1
ATOM 1315 N N . PHE A 1 163 ? 21.489 6.279 -12.062 1.00 94.56 163 PHE A N 1
ATOM 1316 C CA . PHE A 1 163 ? 20.372 7.117 -12.490 1.00 94.56 163 PHE A CA 1
ATOM 1317 C C . PHE A 1 163 ? 20.800 8.525 -12.921 1.00 94.56 163 PHE A C 1
ATOM 1319 O O . PHE A 1 163 ? 19.933 9.371 -13.144 1.00 94.56 163 PHE A O 1
ATOM 1326 N N . ARG A 1 164 ? 22.107 8.799 -13.047 1.00 93.12 164 ARG A N 1
ATOM 1327 C CA . ARG A 1 164 ? 22.648 10.158 -13.236 1.00 93.12 164 ARG A CA 1
ATOM 1328 C C . ARG A 1 164 ? 22.065 10.914 -14.433 1.00 93.12 164 ARG A C 1
ATOM 1330 O O . ARG A 1 164 ? 21.826 12.114 -14.334 1.00 93.12 164 ARG A O 1
ATOM 1337 N N . PHE A 1 165 ? 21.778 10.211 -15.530 1.00 93.56 165 PHE A N 1
ATOM 1338 C CA . PHE A 1 165 ? 21.239 10.801 -16.761 1.00 93.56 165 PHE A CA 1
ATOM 1339 C C . PHE A 1 165 ? 19.714 10.689 -16.896 1.00 93.56 165 PHE A C 1
ATOM 1341 O O . PHE A 1 165 ? 19.136 11.176 -17.865 1.00 93.56 165 PHE A O 1
ATOM 1348 N N . LEU A 1 166 ? 19.020 10.115 -15.909 1.00 94.38 166 LEU A N 1
ATOM 1349 C CA . LEU A 1 166 ? 17.559 9.984 -15.908 1.00 94.38 166 LEU A CA 1
ATOM 1350 C C . LEU A 1 166 ? 16.859 11.285 -15.470 1.00 94.38 166 LEU A C 1
ATOM 1352 O O . LEU A 1 166 ? 15.972 11.283 -14.613 1.00 94.38 166 LEU A O 1
ATOM 1356 N N . THR A 1 167 ? 17.238 12.414 -16.069 1.00 92.00 167 THR A N 1
ATOM 1357 C CA . THR A 1 167 ? 16.800 13.769 -15.684 1.00 92.00 167 THR A CA 1
ATOM 1358 C C . THR A 1 167 ? 15.300 14.005 -15.890 1.00 92.00 167 THR A C 1
ATOM 1360 O O . THR A 1 167 ? 14.677 14.740 -15.118 1.00 92.00 167 THR A O 1
ATOM 1363 N N . LEU A 1 168 ? 14.703 13.342 -16.887 1.00 96.19 168 LEU A N 1
ATOM 1364 C CA . LEU A 1 168 ? 13.274 13.409 -17.215 1.00 96.19 168 LEU A CA 1
ATOM 1365 C C . LEU A 1 168 ? 12.450 12.242 -16.647 1.00 96.19 168 LEU A C 1
ATOM 1367 O O . LEU A 1 168 ? 11.252 12.158 -16.917 1.00 96.19 168 LEU A O 1
ATOM 1371 N N . CYS A 1 169 ? 13.056 11.342 -15.866 1.00 96.88 169 CYS A N 1
ATOM 1372 C CA . CYS A 1 169 ? 12.347 10.200 -15.296 1.00 96.88 169 CYS A CA 1
ATOM 1373 C C . CYS A 1 169 ? 11.336 10.650 -14.237 1.00 96.88 169 CYS A C 1
ATOM 1375 O O . CYS A 1 169 ? 11.696 11.264 -13.235 1.00 96.88 169 CYS A O 1
ATOM 1377 N N . GLU A 1 170 ? 10.061 10.310 -14.433 1.00 97.62 170 GLU A N 1
ATOM 1378 C CA . GLU A 1 170 ? 8.989 10.696 -13.507 1.00 97.62 170 GLU A CA 1
ATOM 1379 C C . GLU A 1 170 ? 8.711 9.647 -12.425 1.00 97.62 170 GLU A C 1
ATOM 1381 O O . GLU A 1 170 ? 8.079 9.948 -11.405 1.00 97.62 170 GLU A O 1
ATOM 1386 N N . LYS A 1 171 ? 9.134 8.395 -12.639 1.00 98.56 171 LYS A N 1
ATOM 1387 C CA . LYS A 1 171 ? 8.760 7.281 -11.766 1.00 98.56 171 LYS A CA 1
ATOM 1388 C C . LYS A 1 171 ? 9.839 6.216 -11.676 1.00 98.56 171 LYS A C 1
ATOM 1390 O O . LYS A 1 171 ? 10.165 5.577 -12.674 1.00 98.56 171 LYS A O 1
ATOM 1395 N N . LEU A 1 172 ? 10.272 5.960 -10.445 1.00 98.00 172 LEU A N 1
ATOM 1396 C CA . LEU A 1 172 ? 11.253 4.943 -10.093 1.00 98.00 172 LEU A CA 1
ATOM 1397 C C . LEU A 1 172 ? 10.652 3.980 -9.063 1.00 98.00 172 LEU A C 1
ATOM 1399 O O . LEU A 1 172 ? 10.177 4.388 -7.999 1.00 98.00 172 LEU A O 1
ATOM 1403 N N . LYS A 1 173 ? 10.647 2.684 -9.383 1.00 98.31 173 LYS A N 1
ATOM 1404 C CA . LYS A 1 173 ? 10.186 1.627 -8.474 1.00 98.31 173 LYS A CA 1
ATOM 1405 C C . LYS A 1 173 ? 11.276 0.596 -8.219 1.00 98.31 173 LYS A C 1
ATOM 1407 O O . LYS A 1 173 ? 11.618 -0.165 -9.116 1.00 98.31 173 LYS A O 1
ATOM 1412 N N . LEU A 1 174 ? 11.703 0.498 -6.968 1.00 97.56 174 LEU A N 1
ATOM 1413 C CA . LEU A 1 174 ? 12.694 -0.448 -6.445 1.00 97.56 174 LEU A CA 1
ATOM 1414 C C . LEU A 1 174 ? 12.061 -1.403 -5.414 1.00 97.56 174 LEU A C 1
ATOM 1416 O O . LEU A 1 174 ? 12.716 -1.871 -4.485 1.00 97.56 174 LEU A O 1
ATOM 1420 N N . LYS A 1 175 ? 10.759 -1.673 -5.562 1.00 97.75 175 LYS A N 1
ATOM 1421 C CA . LYS A 1 175 ? 9.973 -2.490 -4.631 1.00 97.75 175 LYS A CA 1
ATOM 1422 C C . LYS A 1 175 ? 10.492 -3.937 -4.542 1.00 97.75 175 LYS A C 1
ATOM 1424 O O . LYS A 1 175 ? 10.909 -4.488 -5.555 1.00 97.75 175 LYS A O 1
ATOM 1429 N N . ASN A 1 176 ? 10.348 -4.575 -3.380 1.00 98.19 176 ASN A N 1
ATOM 1430 C CA . ASN A 1 176 ? 10.622 -5.994 -3.143 1.00 98.19 176 ASN A CA 1
ATOM 1431 C C . ASN A 1 176 ? 12.050 -6.390 -3.548 1.00 98.19 176 ASN A C 1
ATOM 1433 O O . ASN A 1 176 ? 12.240 -7.374 -4.255 1.00 98.19 176 ASN A O 1
ATOM 1437 N N . ASN A 1 177 ? 13.041 -5.592 -3.157 1.00 98.19 177 ASN A N 1
ATOM 1438 C CA . ASN A 1 177 ? 14.448 -5.975 -3.247 1.00 98.19 177 ASN A CA 1
ATOM 1439 C C . ASN A 1 177 ? 14.968 -6.302 -1.837 1.00 98.19 177 ASN A C 1
ATOM 1441 O O . ASN A 1 177 ? 14.195 -6.569 -0.918 1.00 98.19 177 ASN A O 1
ATOM 1445 N N . LYS A 1 178 ? 16.287 -6.328 -1.652 1.00 97.62 178 LYS A N 1
ATOM 1446 C CA . LYS A 1 178 ? 16.929 -6.585 -0.357 1.00 97.62 178 LYS A CA 1
ATOM 1447 C C . LYS A 1 178 ? 17.703 -5.351 0.120 1.00 97.62 178 LYS A C 1
ATOM 1449 O O . LYS A 1 178 ? 18.689 -5.499 0.834 1.00 97.62 178 LYS A O 1
ATOM 1454 N N . LEU A 1 179 ? 17.261 -4.152 -0.280 1.00 97.88 179 LEU A N 1
ATOM 1455 C CA . LEU A 1 179 ? 18.015 -2.917 -0.074 1.00 97.88 179 LEU A CA 1
ATOM 1456 C C . LEU A 1 179 ? 18.142 -2.596 1.410 1.00 97.88 179 LEU A C 1
ATOM 1458 O O . LEU A 1 179 ? 17.127 -2.447 2.089 1.00 97.88 179 LEU A O 1
ATOM 1462 N N . THR A 1 180 ? 19.374 -2.450 1.888 1.00 96.44 180 THR A N 1
ATOM 1463 C CA . THR A 1 180 ? 19.678 -1.982 3.251 1.00 96.44 180 THR A CA 1
ATOM 1464 C C . THR A 1 180 ? 20.075 -0.507 3.271 1.00 96.44 180 THR A C 1
ATOM 1466 O O . THR A 1 180 ? 19.822 0.184 4.255 1.00 96.44 180 THR A O 1
ATOM 1469 N N . ASN A 1 181 ? 20.634 -0.008 2.164 1.00 91.25 181 ASN A N 1
ATOM 1470 C CA . ASN A 1 181 ? 20.992 1.392 1.960 1.00 91.25 181 ASN A CA 1
ATOM 1471 C C . ASN A 1 181 ? 20.805 1.789 0.486 1.00 91.25 181 ASN A C 1
ATOM 1473 O O . ASN A 1 181 ? 21.001 0.968 -0.415 1.00 91.25 181 ASN A O 1
ATOM 1477 N N . VAL A 1 182 ? 20.448 3.051 0.245 1.00 92.69 182 VAL A N 1
ATOM 1478 C CA . VAL A 1 182 ? 20.319 3.638 -1.091 1.00 92.69 182 VAL A CA 1
ATOM 1479 C C . VAL A 1 182 ? 20.909 5.040 -1.084 1.00 92.69 182 VAL A C 1
ATOM 1481 O O . VAL A 1 182 ? 20.489 5.885 -0.296 1.00 92.69 182 VAL A O 1
ATOM 1484 N N . HIS A 1 183 ? 21.846 5.287 -1.997 1.00 91.56 183 HIS A N 1
ATOM 1485 C CA . HIS A 1 183 ? 22.288 6.635 -2.335 1.00 91.56 183 HIS A CA 1
ATOM 1486 C C . HIS A 1 183 ? 21.612 7.057 -3.631 1.00 91.56 183 HIS A C 1
ATOM 1488 O O . HIS A 1 183 ? 21.549 6.275 -4.578 1.00 91.56 183 HIS A O 1
ATOM 1494 N N . PHE A 1 184 ? 21.102 8.281 -3.684 1.00 92.12 184 PHE A N 1
ATOM 1495 C CA . PHE A 1 184 ? 20.417 8.795 -4.862 1.00 92.12 184 PHE A CA 1
ATOM 1496 C C . PHE A 1 184 ? 21.223 9.890 -5.545 1.00 92.12 184 PHE A C 1
ATOM 1498 O O . PHE A 1 184 ? 21.962 10.630 -4.905 1.00 92.12 184 PHE A O 1
ATOM 1505 N N . TRP A 1 185 ? 21.044 9.991 -6.859 1.00 92.50 185 TRP A N 1
ATOM 1506 C CA . TRP A 1 185 ? 21.460 11.150 -7.637 1.00 92.50 185 TRP A CA 1
ATOM 1507 C C . TRP A 1 185 ? 20.288 12.118 -7.790 1.00 92.50 185 TRP A C 1
ATOM 1509 O O . TRP A 1 185 ? 19.125 11.725 -7.655 1.00 92.50 185 TRP A O 1
ATOM 1519 N N . LYS A 1 186 ? 20.577 13.383 -8.101 1.00 93.38 186 LYS A N 1
ATOM 1520 C CA . LYS A 1 186 ? 19.544 14.398 -8.319 1.00 93.38 186 LYS A CA 1
ATOM 1521 C C . LYS A 1 186 ? 18.684 14.035 -9.535 1.00 93.38 186 LYS A C 1
ATOM 1523 O O . LYS A 1 186 ? 19.179 13.997 -10.658 1.00 93.38 186 LYS A O 1
ATOM 1528 N N . MET A 1 187 ? 17.385 13.817 -9.327 1.00 94.38 187 MET A N 1
ATOM 1529 C CA . MET A 1 187 ? 16.419 13.499 -10.390 1.00 94.38 187 MET A CA 1
ATOM 1530 C C . MET A 1 187 ? 15.342 14.586 -10.464 1.00 94.38 187 MET A C 1
ATOM 1532 O O . MET A 1 187 ? 14.333 14.552 -9.758 1.00 94.38 187 MET A O 1
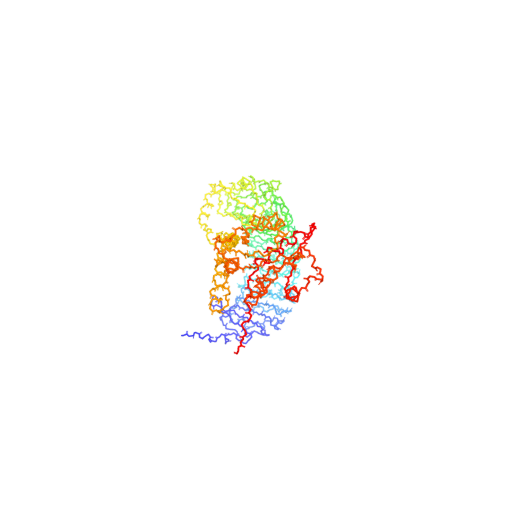ATOM 1536 N N . GLN A 1 188 ? 15.551 15.565 -11.348 1.00 93.38 188 GLN A N 1
ATOM 1537 C CA . GLN A 1 188 ? 14.790 16.822 -11.373 1.00 93.38 188 GLN A CA 1
ATOM 1538 C C . GLN A 1 188 ? 13.284 16.666 -11.640 1.00 93.38 188 GLN A C 1
ATOM 1540 O O . GLN A 1 188 ? 12.490 17.517 -11.231 1.00 93.38 188 GLN A O 1
ATOM 1545 N N . ARG A 1 189 ? 12.874 15.609 -12.351 1.00 97.12 189 ARG A N 1
ATOM 1546 C CA . ARG A 1 189 ? 11.475 15.373 -12.745 1.00 97.12 189 ARG A CA 1
ATOM 1547 C C . ARG A 1 189 ? 10.806 14.217 -12.003 1.00 97.12 189 ARG A C 1
ATOM 1549 O O . ARG A 1 189 ? 9.638 13.946 -12.276 1.00 97.12 189 ARG A O 1
ATOM 1556 N N . LEU A 1 190 ? 11.491 13.574 -11.054 1.00 98.00 190 LEU A N 1
ATOM 1557 C CA . LEU A 1 190 ? 10.940 12.424 -10.345 1.00 98.00 190 LEU A CA 1
ATOM 1558 C C . LEU A 1 190 ? 9.730 12.844 -9.504 1.00 98.00 190 LEU A C 1
ATOM 1560 O O . LEU A 1 190 ? 9.855 13.644 -8.583 1.00 98.00 190 LEU A O 1
ATOM 1564 N N . LYS A 1 191 ? 8.560 12.274 -9.811 1.00 98.56 191 LYS A N 1
ATOM 1565 C CA . LYS A 1 191 ? 7.296 12.511 -9.096 1.00 98.56 191 LYS A CA 1
ATOM 1566 C C . LYS A 1 191 ? 6.948 11.375 -8.146 1.00 98.56 191 LYS A C 1
ATOM 1568 O O . LYS A 1 191 ? 6.281 11.596 -7.139 1.00 98.56 191 LYS A O 1
ATOM 1573 N N . ARG A 1 192 ? 7.350 10.139 -8.463 1.00 98.81 192 ARG A N 1
ATOM 1574 C CA . ARG A 1 192 ? 6.956 8.946 -7.697 1.00 98.81 192 ARG A CA 1
ATOM 1575 C C . ARG A 1 192 ? 8.137 8.019 -7.441 1.00 98.81 192 ARG A C 1
ATOM 1577 O O . ARG A 1 192 ? 8.683 7.448 -8.384 1.00 98.81 192 ARG A O 1
ATOM 1584 N N . LEU A 1 193 ? 8.438 7.795 -6.165 1.00 98.69 193 LEU A N 1
ATOM 1585 C CA . LEU A 1 193 ? 9.471 6.876 -5.697 1.00 98.69 193 LEU A CA 1
ATOM 1586 C C . LEU A 1 193 ? 8.847 5.797 -4.806 1.00 98.69 193 LEU A C 1
ATOM 1588 O O . LEU A 1 193 ? 8.100 6.093 -3.873 1.00 98.69 193 LEU A O 1
ATOM 1592 N N . SER A 1 194 ? 9.147 4.532 -5.096 1.00 98.56 194 SER A N 1
ATOM 1593 C CA . SER A 1 194 ? 8.725 3.400 -4.268 1.00 98.56 194 SER A CA 1
ATOM 1594 C C . SER A 1 194 ? 9.912 2.510 -3.927 1.00 98.56 194 SER A C 1
ATOM 1596 O O . SER A 1 194 ? 10.550 1.955 -4.822 1.00 98.56 194 SER A O 1
ATOM 1598 N N . LEU A 1 195 ? 10.144 2.360 -2.627 1.00 98.38 195 LEU A N 1
ATOM 1599 C CA . LEU A 1 195 ? 11.152 1.509 -1.995 1.00 98.38 195 LEU A CA 1
ATOM 1600 C C . LEU A 1 195 ? 10.480 0.444 -1.111 1.00 98.38 195 LEU A C 1
ATOM 1602 O O . LEU A 1 195 ? 11.071 -0.039 -0.150 1.00 98.38 195 LEU A O 1
ATOM 1606 N N . ASP A 1 196 ? 9.232 0.093 -1.419 1.00 98.62 196 ASP A N 1
ATOM 1607 C CA . ASP A 1 196 ? 8.428 -0.836 -0.618 1.00 98.62 196 ASP A CA 1
ATOM 1608 C C . ASP A 1 196 ? 9.087 -2.217 -0.495 1.00 98.62 196 ASP A C 1
ATOM 1610 O O . ASP A 1 196 ? 9.695 -2.678 -1.459 1.00 98.62 196 ASP A O 1
ATOM 1614 N N . GLY A 1 197 ? 8.894 -2.920 0.620 1.00 98.38 197 GLY A N 1
ATOM 1615 C CA . GLY A 1 197 ? 9.326 -4.311 0.776 1.00 98.38 197 GLY A CA 1
ATOM 1616 C C . GLY A 1 197 ? 10.841 -4.483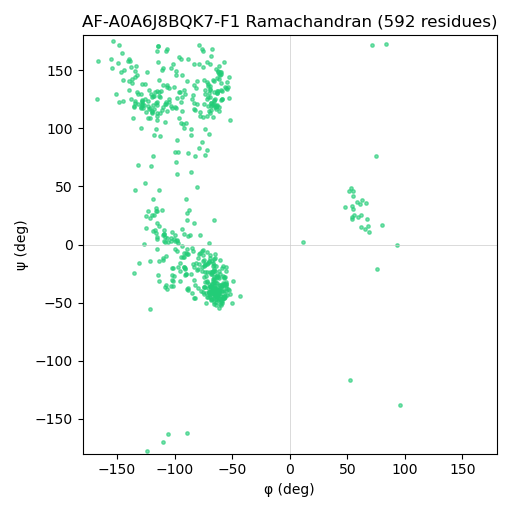 0.673 1.00 98.38 197 GLY A C 1
ATOM 1617 O O . GLY A 1 197 ? 11.303 -5.420 0.028 1.00 98.38 197 GLY A O 1
ATOM 1618 N N . ASN A 1 198 ? 11.605 -3.538 1.220 1.00 98.62 198 ASN A N 1
ATOM 1619 C CA . ASN A 1 198 ? 13.062 -3.611 1.330 1.00 98.62 198 ASN A CA 1
ATOM 1620 C C . ASN A 1 198 ? 13.464 -3.798 2.804 1.00 98.62 198 ASN A C 1
ATOM 1622 O O . ASN A 1 198 ? 12.628 -4.078 3.657 1.00 98.62 198 ASN A O 1
ATOM 1626 N N . ARG A 1 199 ? 14.758 -3.683 3.109 1.00 97.88 199 ARG A N 1
ATOM 1627 C CA . ARG A 1 199 ? 15.334 -3.888 4.447 1.00 97.88 199 ARG A CA 1
ATOM 1628 C C . ARG A 1 199 ? 15.952 -2.597 4.991 1.00 97.88 199 ARG A C 1
ATOM 1630 O O . ARG A 1 199 ? 16.957 -2.637 5.697 1.00 97.88 199 ARG A O 1
ATOM 1637 N N . LEU A 1 200 ? 15.393 -1.443 4.621 1.00 97.81 200 LEU A N 1
ATOM 1638 C CA . LEU A 1 200 ? 15.916 -0.146 5.044 1.00 97.81 200 LEU A CA 1
ATOM 1639 C C . LEU A 1 200 ? 15.696 0.025 6.549 1.00 97.81 200 LEU A C 1
ATOM 1641 O O . LEU A 1 200 ? 14.558 -0.012 7.009 1.00 97.81 200 LEU A O 1
ATOM 1645 N N . ALA A 1 201 ? 16.777 0.233 7.301 1.00 96.56 201 ALA A N 1
ATOM 1646 C CA . ALA A 1 201 ? 16.719 0.485 8.744 1.00 96.56 201 ALA A CA 1
ATOM 1647 C C . ALA A 1 201 ? 16.440 1.962 9.089 1.00 96.56 201 ALA A C 1
ATOM 1649 O O . ALA A 1 201 ? 16.015 2.282 10.200 1.00 96.56 201 ALA A O 1
ATOM 1650 N N . LYS A 1 202 ? 16.685 2.869 8.135 1.00 96.25 202 LYS A N 1
ATOM 1651 C CA . LYS A 1 202 ? 16.516 4.323 8.260 1.00 96.25 202 LYS A CA 1
ATOM 1652 C C . LYS A 1 202 ? 15.920 4.900 6.976 1.00 96.25 202 LYS A C 1
ATOM 1654 O O . LYS A 1 202 ? 16.005 4.282 5.913 1.00 96.25 202 LYS A O 1
ATOM 1659 N N . VAL A 1 203 ? 15.335 6.091 7.077 1.00 96.50 203 VAL A N 1
ATOM 1660 C CA . VAL A 1 203 ? 14.917 6.870 5.905 1.00 96.50 203 VAL A CA 1
ATOM 1661 C C . VAL A 1 203 ? 16.171 7.286 5.109 1.00 96.50 203 VAL A C 1
ATOM 1663 O O . VAL A 1 203 ? 17.125 7.766 5.722 1.00 96.50 203 VAL A O 1
ATOM 1666 N N . PRO A 1 204 ? 16.221 7.084 3.776 1.00 95.50 204 PRO A N 1
ATOM 1667 C CA . PRO A 1 204 ? 17.352 7.528 2.958 1.00 95.50 204 PRO A CA 1
ATOM 1668 C C . PRO A 1 204 ? 17.547 9.048 2.993 1.00 95.50 204 PRO A C 1
ATOM 1670 O O . PRO A 1 204 ? 16.582 9.793 3.146 1.00 95.50 204 PRO A O 1
ATOM 1673 N N . ASN A 1 205 ? 18.780 9.512 2.775 1.00 93.69 205 ASN A N 1
ATOM 1674 C CA . ASN A 1 205 ? 19.040 10.943 2.635 1.00 93.69 205 ASN A CA 1
ATOM 1675 C C . ASN A 1 205 ? 18.497 11.459 1.289 1.00 93.69 205 ASN A C 1
ATOM 1677 O O . ASN A 1 205 ? 18.843 10.936 0.228 1.00 93.69 205 ASN A O 1
ATOM 1681 N N . PHE A 1 206 ? 17.653 12.490 1.346 1.00 95.69 206 PHE A N 1
ATOM 1682 C CA . PHE A 1 206 ? 17.062 13.155 0.180 1.00 95.69 206 PHE A CA 1
ATOM 1683 C C . PHE A 1 206 ? 17.634 14.558 -0.076 1.00 95.69 206 PHE A C 1
ATOM 1685 O O . PHE A 1 206 ? 17.179 15.246 -0.993 1.00 95.69 206 PHE A O 1
ATOM 1692 N N . CYS A 1 207 ? 18.604 14.986 0.729 1.00 94.00 207 CYS A N 1
ATOM 1693 C CA . CYS A 1 207 ? 19.258 16.284 0.643 1.00 94.00 207 CYS A CA 1
ATOM 1694 C C . CYS A 1 207 ? 20.596 16.179 -0.099 1.00 94.00 207 CYS A C 1
ATOM 1696 O O . CYS A 1 207 ? 21.317 15.190 0.028 1.00 94.00 207 CYS A O 1
ATOM 1698 N N . SER A 1 208 ? 20.937 17.228 -0.842 1.00 90.00 208 SER A N 1
ATOM 1699 C CA . SER A 1 208 ? 22.251 17.456 -1.440 1.00 90.00 208 SER A CA 1
ATOM 1700 C C . SER A 1 208 ? 22.699 18.862 -1.066 1.00 90.00 208 SER A C 1
ATOM 1702 O O . SER A 1 208 ? 22.255 19.822 -1.697 1.00 90.00 208 SER A O 1
ATOM 1704 N N . PHE A 1 209 ? 23.568 18.979 -0.058 1.00 82.94 209 PHE A N 1
ATOM 1705 C CA . PHE A 1 209 ? 23.840 20.256 0.612 1.00 82.94 209 PHE A CA 1
ATOM 1706 C C . PHE A 1 209 ? 22.508 20.891 1.061 1.00 82.94 209 PHE A C 1
ATOM 1708 O O . PHE A 1 209 ? 21.783 20.247 1.820 1.00 82.94 209 PHE A O 1
ATOM 1715 N N . ASP A 1 210 ? 22.139 22.057 0.522 1.00 72.88 210 ASP A N 1
ATOM 1716 C CA . ASP A 1 210 ? 20.901 22.778 0.861 1.00 72.88 210 ASP A CA 1
ATOM 1717 C C . ASP A 1 210 ? 19.738 22.563 -0.130 1.00 72.88 210 ASP A C 1
ATOM 1719 O O . ASP A 1 210 ? 18.675 23.165 0.020 1.00 72.88 210 ASP A O 1
ATOM 1723 N N . ASP A 1 211 ? 19.902 21.712 -1.152 1.00 89.12 211 ASP A N 1
ATOM 1724 C CA . ASP A 1 211 ? 18.865 21.468 -2.164 1.00 89.12 211 ASP A CA 1
ATOM 1725 C C . ASP A 1 211 ? 18.329 20.027 -2.126 1.00 89.12 211 ASP A C 1
ATOM 1727 O O . ASP A 1 211 ? 18.967 19.073 -1.674 1.00 89.12 211 ASP A O 1
ATOM 1731 N N . SER A 1 212 ? 17.115 19.854 -2.637 1.00 95.38 212 SER A N 1
ATOM 1732 C CA . SER A 1 212 ? 16.465 18.558 -2.764 1.00 95.38 212 SER A CA 1
ATOM 1733 C C . SER A 1 212 ? 17.077 17.736 -3.899 1.00 95.38 212 SER A C 1
ATOM 1735 O O . SER A 1 212 ? 17.180 18.191 -5.043 1.00 95.38 212 SER A O 1
ATOM 1737 N N . LEU A 1 213 ? 17.374 16.460 -3.627 1.00 95.94 213 LEU A N 1
ATOM 1738 C CA . LEU A 1 213 ? 17.656 15.476 -4.679 1.00 95.94 213 LEU A CA 1
ATOM 1739 C C . LEU A 1 213 ? 16.423 15.233 -5.567 1.00 95.94 213 LEU A C 1
ATOM 1741 O O . LEU A 1 213 ? 16.566 14.898 -6.746 1.00 95.94 213 LEU A O 1
ATOM 1745 N N . PHE A 1 214 ? 15.216 15.437 -5.025 1.00 96.69 214 PHE A N 1
ATOM 1746 C CA . PHE A 1 214 ? 13.937 15.189 -5.691 1.00 96.69 214 PHE A CA 1
ATOM 1747 C C . PHE A 1 214 ? 12.962 16.373 -5.543 1.00 96.69 214 PHE A C 1
ATOM 1749 O O . PHE A 1 214 ? 11.906 16.246 -4.912 1.00 96.69 214 PHE A O 1
ATOM 1756 N N . PRO A 1 215 ? 13.247 17.527 -6.177 1.00 96.12 215 PRO A N 1
ATOM 1757 C CA . PRO A 1 215 ? 12.504 18.774 -5.955 1.00 96.12 215 PRO A CA 1
ATOM 1758 C C . PRO A 1 215 ? 11.034 18.723 -6.408 1.00 96.12 215 PRO A C 1
ATOM 1760 O O . PRO A 1 215 ? 10.249 19.615 -6.086 1.00 96.12 215 PRO A O 1
ATOM 1763 N N . ARG A 1 216 ? 10.643 17.693 -7.170 1.00 97.75 216 ARG A N 1
ATOM 1764 C CA . ARG A 1 216 ? 9.284 17.483 -7.694 1.00 97.75 216 ARG A CA 1
ATOM 1765 C C . ARG A 1 216 ? 8.612 16.207 -7.178 1.00 97.75 216 ARG A C 1
ATOM 1767 O O . ARG A 1 216 ? 7.586 15.815 -7.729 1.00 97.75 216 ARG A O 1
ATOM 1774 N N . LEU A 1 217 ? 9.162 15.558 -6.149 1.00 98.62 217 LEU A N 1
ATOM 1775 C CA . LEU A 1 217 ? 8.592 14.315 -5.638 1.00 98.62 217 LEU A CA 1
ATOM 1776 C C . LEU A 1 217 ? 7.228 14.569 -4.996 1.00 98.62 217 LEU A C 1
ATOM 1778 O O . LEU A 1 217 ? 7.127 15.298 -4.017 1.00 98.62 217 LEU A O 1
ATOM 1782 N N . GLU A 1 218 ? 6.190 13.929 -5.527 1.00 98.75 218 GLU A N 1
ATOM 1783 C CA . GLU A 1 218 ? 4.807 14.029 -5.052 1.00 98.75 218 GLU A CA 1
ATOM 1784 C C . GLU A 1 218 ? 4.416 12.816 -4.199 1.00 98.75 218 GLU A C 1
ATOM 1786 O O . GLU A 1 218 ? 3.601 12.926 -3.286 1.00 98.75 218 GLU A O 1
ATOM 1791 N N . MET A 1 219 ? 4.986 11.640 -4.479 1.00 98.88 219 MET A N 1
ATOM 1792 C CA . MET A 1 219 ? 4.668 10.399 -3.774 1.00 98.88 219 MET A CA 1
ATOM 1793 C C . MET A 1 219 ? 5.932 9.634 -3.392 1.00 98.88 219 MET A C 1
ATOM 1795 O O . MET A 1 219 ? 6.682 9.189 -4.265 1.00 98.88 219 MET A O 1
ATOM 1799 N N . LEU A 1 220 ? 6.086 9.395 -2.090 1.00 98.88 220 LEU A N 1
ATOM 1800 C CA . LEU A 1 220 ? 7.118 8.548 -1.507 1.00 98.88 220 LEU A CA 1
ATOM 1801 C C . LEU A 1 220 ? 6.464 7.360 -0.806 1.00 98.88 220 LEU A C 1
ATOM 1803 O O . LEU A 1 220 ? 5.530 7.510 -0.015 1.00 98.88 220 LEU A O 1
ATOM 1807 N N . SER A 1 221 ? 6.972 6.168 -1.095 1.00 98.81 221 SER A N 1
ATOM 1808 C CA . SER A 1 221 ? 6.503 4.936 -0.480 1.00 98.81 221 SER A CA 1
ATOM 1809 C C . SER A 1 221 ? 7.676 4.131 0.070 1.00 98.81 221 SER A C 1
ATOM 1811 O O . SER A 1 221 ? 8.564 3.741 -0.688 1.00 98.81 221 SER A O 1
ATOM 1813 N N . LEU A 1 222 ? 7.662 3.918 1.388 1.00 98.62 222 LEU A N 1
ATOM 1814 C CA . LEU A 1 222 ? 8.659 3.190 2.184 1.00 98.62 222 LEU A CA 1
ATOM 1815 C C . LEU A 1 222 ? 8.019 1.985 2.893 1.00 98.62 222 LEU A C 1
ATOM 1817 O O . LEU A 1 222 ? 8.485 1.557 3.946 1.00 98.62 222 LEU A O 1
ATOM 1821 N N . ARG A 1 223 ? 6.917 1.455 2.351 1.00 98.69 223 ARG A N 1
ATOM 1822 C CA . ARG A 1 223 ? 6.110 0.441 3.044 1.00 98.69 223 ARG A CA 1
ATOM 1823 C C . ARG A 1 223 ? 6.907 -0.828 3.304 1.00 98.69 223 ARG A C 1
ATOM 1825 O O . ARG A 1 223 ? 7.751 -1.177 2.486 1.00 98.69 223 ARG A O 1
ATOM 1832 N N . ASP A 1 224 ? 6.587 -1.529 4.382 1.00 98.19 224 ASP A N 1
ATOM 1833 C CA . ASP A 1 224 ? 7.135 -2.845 4.704 1.00 98.19 224 ASP A CA 1
ATOM 1834 C C . ASP A 1 224 ? 8.683 -2.833 4.681 1.00 98.19 224 ASP A C 1
ATOM 1836 O O . ASP A 1 224 ? 9.318 -3.642 4.009 1.00 98.19 224 ASP A O 1
ATOM 1840 N N . ASN A 1 225 ? 9.278 -1.843 5.359 1.00 98.56 225 ASN A N 1
ATOM 1841 C CA . ASN A 1 225 ? 10.717 -1.730 5.621 1.00 98.56 225 ASN A CA 1
ATOM 1842 C C . ASN A 1 225 ? 10.991 -1.827 7.129 1.00 98.56 225 ASN A C 1
ATOM 1844 O O . ASN A 1 225 ? 10.101 -1.636 7.953 1.00 98.56 225 ASN A O 1
ATOM 1848 N N . ASN A 1 226 ? 12.250 -2.020 7.508 1.00 97.38 226 ASN A N 1
ATOM 1849 C CA . ASN A 1 226 ? 12.689 -2.119 8.903 1.00 97.38 226 ASN A CA 1
ATOM 1850 C C . ASN A 1 226 ? 13.020 -0.754 9.539 1.00 97.38 226 ASN A C 1
ATOM 1852 O O . ASN A 1 226 ? 13.884 -0.673 10.410 1.00 97.38 226 ASN A O 1
ATOM 1856 N N . ILE A 1 227 ? 12.362 0.326 9.104 1.00 98.00 227 ILE A N 1
ATOM 1857 C CA . ILE A 1 227 ? 12.651 1.679 9.596 1.00 98.00 227 ILE A CA 1
ATOM 1858 C C . ILE A 1 227 ? 12.196 1.781 11.052 1.00 98.00 227 ILE A C 1
ATOM 1860 O O . ILE A 1 227 ? 10.999 1.695 11.327 1.00 98.00 227 ILE A O 1
ATOM 1864 N N . GLY A 1 228 ? 13.158 1.939 11.963 1.00 96.25 228 GLY A N 1
ATOM 1865 C CA . GLY A 1 228 ? 12.918 1.973 13.411 1.00 96.25 228 GLY A CA 1
ATOM 1866 C C . GLY A 1 228 ? 12.815 3.376 14.010 1.00 96.25 228 GLY A C 1
ATOM 1867 O O . GLY A 1 228 ? 12.255 3.539 15.091 1.00 96.25 228 GLY A O 1
ATOM 1868 N N . ASN A 1 229 ? 13.325 4.391 13.311 1.00 93.69 229 ASN A N 1
ATOM 1869 C CA . ASN A 1 229 ? 13.281 5.779 13.758 1.00 93.69 229 ASN A CA 1
ATOM 1870 C C . ASN A 1 229 ? 12.969 6.716 12.586 1.00 93.69 229 ASN A C 1
ATOM 1872 O O . ASN A 1 229 ? 13.466 6.509 11.476 1.00 93.69 229 ASN A O 1
ATOM 1876 N N . ILE A 1 230 ? 12.147 7.727 12.852 1.00 95.88 230 ILE A N 1
ATOM 1877 C CA . ILE A 1 230 ? 11.835 8.834 11.950 1.00 95.88 230 ILE A CA 1
ATOM 1878 C C . ILE A 1 230 ? 11.780 10.092 12.815 1.00 95.88 230 ILE A C 1
ATOM 1880 O O . ILE A 1 230 ? 11.130 10.103 13.858 1.00 95.88 230 ILE A O 1
ATOM 1884 N N . ASP A 1 231 ? 12.439 11.141 12.351 1.00 92.00 231 ASP A N 1
ATOM 1885 C CA . ASP A 1 231 ? 12.512 12.445 13.001 1.00 92.00 231 ASP A CA 1
ATOM 1886 C C . ASP A 1 231 ? 12.038 13.562 12.053 1.00 92.00 231 ASP A C 1
ATOM 1888 O O . ASP A 1 231 ? 11.617 13.330 10.915 1.00 92.00 231 ASP A O 1
ATOM 1892 N N . ARG A 1 232 ? 12.107 14.809 12.525 1.00 89.38 232 ARG A N 1
ATOM 1893 C CA . ARG A 1 232 ? 11.681 15.992 11.759 1.00 89.38 232 ARG A CA 1
ATOM 1894 C C . ARG A 1 232 ? 12.545 16.274 10.523 1.00 89.38 232 ARG A C 1
ATOM 1896 O O . ARG A 1 232 ? 12.080 16.961 9.610 1.00 89.38 232 ARG A O 1
ATOM 1903 N N . THR A 1 233 ? 13.787 15.785 10.487 1.00 91.38 233 THR A N 1
ATOM 1904 C CA . THR A 1 233 ? 14.736 16.027 9.387 1.00 91.38 233 THR A CA 1
ATOM 1905 C C . THR A 1 233 ? 14.643 14.955 8.301 1.00 91.38 233 THR A C 1
ATOM 1907 O O . THR A 1 233 ? 14.955 15.235 7.146 1.00 91.38 233 THR A O 1
ATOM 1910 N N . SER A 1 234 ? 14.099 13.776 8.622 1.00 94.88 234 SER A N 1
ATOM 1911 C CA . SER A 1 234 ? 13.961 12.615 7.729 1.00 94.88 234 SER A CA 1
ATOM 1912 C C . SER A 1 234 ? 13.342 12.925 6.357 1.00 94.88 234 SER A C 1
ATOM 1914 O O . SER A 1 234 ? 13.676 12.274 5.368 1.00 94.88 234 SER A O 1
ATOM 1916 N N . PHE A 1 235 ? 12.448 13.917 6.264 1.00 95.38 235 PHE A N 1
ATOM 1917 C CA . PHE A 1 235 ? 11.784 14.301 5.009 1.00 95.38 235 PHE A CA 1
ATOM 1918 C C . PHE A 1 235 ? 11.943 15.784 4.638 1.00 95.38 235 PHE A C 1
ATOM 1920 O O . PHE A 1 235 ? 11.229 16.271 3.761 1.00 95.38 235 PHE A O 1
ATOM 1927 N N . ILE A 1 236 ? 12.862 16.512 5.283 1.00 93.50 236 ILE A N 1
ATOM 1928 C CA . ILE A 1 236 ? 12.963 17.978 5.167 1.00 93.50 236 ILE A CA 1
ATOM 1929 C C . ILE A 1 236 ? 13.198 18.458 3.726 1.00 93.50 236 ILE A C 1
ATOM 1931 O O . ILE A 1 236 ? 12.622 19.456 3.302 1.00 93.50 236 ILE A O 1
ATOM 1935 N N . CYS A 1 237 ? 13.948 17.690 2.931 1.00 95.81 237 CYS A N 1
ATOM 1936 C CA . CYS A 1 237 ? 14.264 18.008 1.538 1.00 95.81 237 CYS A CA 1
ATOM 1937 C C . CYS A 1 237 ? 13.234 17.478 0.528 1.00 95.81 237 CYS A C 1
ATOM 1939 O O . CYS A 1 237 ? 13.585 17.214 -0.618 1.00 95.81 237 CYS A O 1
ATOM 1941 N N . LEU A 1 238 ? 11.963 17.302 0.908 1.00 97.00 238 LEU A N 1
ATOM 1942 C CA . LEU A 1 238 ? 10.888 16.860 0.004 1.00 97.00 238 LEU A CA 1
ATOM 1943 C C . LEU A 1 238 ? 9.749 17.901 -0.082 1.00 97.00 238 LEU A C 1
ATOM 1945 O O . LEU A 1 238 ? 8.618 17.636 0.333 1.00 97.00 238 LEU A O 1
ATOM 1949 N N . PRO A 1 239 ? 10.000 19.092 -0.663 1.00 95.75 239 PRO A N 1
ATOM 1950 C CA . PRO A 1 239 ? 9.109 20.256 -0.549 1.00 95.75 239 PRO A CA 1
ATOM 1951 C C . PRO A 1 239 ? 7.771 20.128 -1.299 1.00 95.75 239 PRO A C 1
ATOM 1953 O O . PRO A 1 239 ? 6.854 20.924 -1.085 1.00 95.75 239 PRO A O 1
ATOM 1956 N N . LYS A 1 240 ? 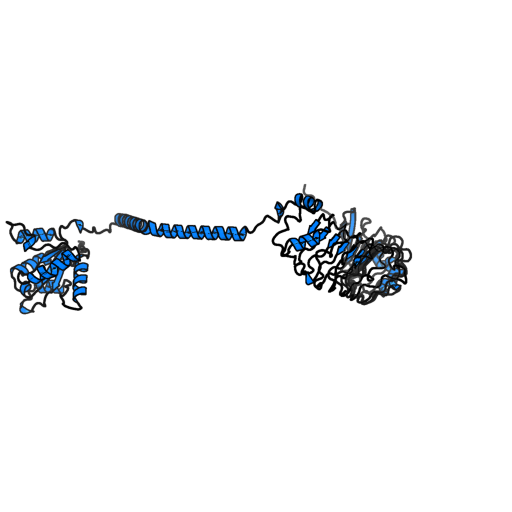7.646 19.165 -2.220 1.00 97.94 240 LYS A N 1
ATOM 1957 C CA . LYS A 1 240 ? 6.430 18.933 -3.020 1.00 97.94 240 LYS A CA 1
ATOM 1958 C C . LYS A 1 240 ? 5.697 17.642 -2.651 1.00 97.94 240 LYS A C 1
ATOM 1960 O O . LYS A 1 240 ? 4.753 17.284 -3.351 1.00 97.94 240 LYS A O 1
ATOM 1965 N N . LEU A 1 241 ? 6.100 16.962 -1.576 1.00 98.69 241 LEU A N 1
ATOM 1966 C CA . LEU A 1 241 ? 5.529 15.669 -1.216 1.00 98.69 241 LEU A CA 1
ATOM 1967 C C . LEU A 1 241 ? 4.058 15.810 -0.819 1.00 98.69 241 LEU A C 1
ATOM 1969 O O . LEU A 1 241 ? 3.731 16.563 0.090 1.00 98.69 241 LEU A O 1
ATOM 1973 N N . VAL A 1 242 ? 3.191 15.052 -1.490 1.00 98.75 242 VAL A N 1
ATOM 1974 C CA . VAL A 1 242 ? 1.734 15.030 -1.288 1.00 98.75 242 VAL A CA 1
ATOM 1975 C C . VAL A 1 242 ? 1.300 13.753 -0.576 1.00 98.75 242 VAL A C 1
ATOM 1977 O O . VAL A 1 242 ? 0.410 13.776 0.274 1.00 98.75 242 VAL A O 1
ATOM 1980 N N . VAL A 1 243 ? 1.925 12.620 -0.909 1.00 98.88 243 VAL A N 1
ATOM 1981 C CA . VAL A 1 243 ? 1.561 11.302 -0.381 1.00 98.88 243 VAL A CA 1
ATOM 1982 C C . VAL A 1 243 ? 2.779 10.609 0.213 1.00 98.88 243 VAL A C 1
ATOM 1984 O O . VAL A 1 243 ? 3.724 10.278 -0.505 1.00 98.88 243 VAL A O 1
ATOM 1987 N N . LEU A 1 244 ? 2.700 10.297 1.506 1.00 98.81 244 LEU A N 1
ATOM 1988 C CA . LEU A 1 244 ? 3.708 9.543 2.244 1.00 98.81 244 LEU A CA 1
ATOM 1989 C C . LEU A 1 244 ? 3.126 8.204 2.717 1.00 98.81 244 LEU A C 1
ATOM 1991 O O . LEU A 1 244 ? 2.101 8.155 3.400 1.00 98.81 244 LEU A O 1
ATOM 1995 N N . GLN A 1 245 ? 3.757 7.098 2.320 1.00 98.75 245 GLN A N 1
ATOM 1996 C CA . GLN A 1 245 ? 3.366 5.749 2.736 1.00 98.75 245 GLN A CA 1
ATOM 1997 C C . GLN A 1 245 ? 4.442 5.128 3.632 1.00 98.75 245 GLN A C 1
ATOM 1999 O O . GLN A 1 245 ? 5.525 4.790 3.158 1.00 98.75 245 GLN A O 1
ATOM 2004 N N . LEU A 1 246 ? 4.096 4.927 4.901 1.00 98.44 246 LEU A N 1
ATOM 2005 C CA . LEU A 1 246 ? 4.922 4.362 5.973 1.00 98.44 246 LEU A CA 1
ATOM 2006 C C . LEU A 1 246 ? 4.281 3.099 6.572 1.00 98.44 246 LEU A C 1
ATOM 2008 O O . LEU A 1 246 ? 4.537 2.734 7.713 1.00 98.44 246 LEU A O 1
ATOM 2012 N N . LYS A 1 247 ? 3.411 2.429 5.810 1.00 98.31 247 LYS A N 1
ATOM 2013 C CA . LYS A 1 247 ? 2.761 1.190 6.247 1.00 98.31 247 LYS A CA 1
ATOM 2014 C C . LYS A 1 247 ? 3.802 0.142 6.642 1.00 98.31 247 LYS A C 1
ATOM 2016 O O . LYS A 1 247 ? 4.735 -0.075 5.876 1.00 98.31 247 LYS A O 1
ATOM 2021 N N . GLY A 1 248 ? 3.601 -0.549 7.760 1.00 97.88 248 GLY A N 1
ATOM 2022 C CA . GLY A 1 248 ? 4.404 -1.719 8.127 1.00 97.88 248 GLY A CA 1
ATOM 2023 C C . GLY A 1 248 ? 5.869 -1.417 8.454 1.00 97.88 248 GLY A C 1
ATOM 2024 O O . GLY A 1 248 ? 6.698 -2.315 8.342 1.00 97.88 248 GLY A O 1
ATOM 2025 N N . ILE A 1 249 ? 6.205 -0.173 8.817 1.00 98.12 249 ILE A N 1
ATOM 2026 C CA . ILE A 1 249 ? 7.519 0.142 9.396 1.00 98.12 249 ILE A CA 1
ATOM 2027 C C . ILE A 1 249 ? 7.571 -0.240 10.882 1.00 98.12 249 ILE A C 1
ATOM 2029 O O . ILE A 1 249 ? 6.554 -0.587 11.482 1.00 98.12 249 ILE A O 1
ATOM 2033 N N . SER A 1 250 ? 8.758 -0.161 11.483 1.00 96.88 250 SER A N 1
ATOM 2034 C CA . SER A 1 250 ? 9.036 -0.644 12.842 1.00 96.88 250 SER A CA 1
ATOM 2035 C C . SER A 1 250 ? 9.316 0.483 13.847 1.00 96.88 250 SER A C 1
ATOM 2037 O O . SER A 1 250 ? 10.070 0.285 14.799 1.00 96.88 250 SER A O 1
ATOM 2039 N N . ILE A 1 251 ? 8.730 1.672 13.654 1.00 97.06 251 ILE A N 1
ATOM 2040 C CA . ILE A 1 251 ? 8.899 2.783 14.603 1.00 97.06 251 ILE A CA 1
ATOM 2041 C C . ILE A 1 251 ? 8.250 2.457 15.949 1.00 97.06 251 ILE A C 1
ATOM 2043 O O . ILE A 1 251 ? 7.178 1.849 16.015 1.00 97.06 251 ILE A O 1
ATOM 2047 N N . VAL A 1 252 ? 8.906 2.871 17.029 1.00 96.62 252 VAL A N 1
ATOM 2048 C CA . VAL A 1 252 ? 8.388 2.714 18.399 1.00 96.62 252 VAL A CA 1
ATOM 2049 C C . VAL A 1 252 ? 7.573 3.934 18.822 1.00 96.62 252 VAL A C 1
ATOM 2051 O O . VAL A 1 252 ? 6.659 3.829 19.643 1.00 96.62 252 VAL A O 1
ATOM 2054 N N . GLU A 1 253 ? 7.867 5.083 18.225 1.00 96.50 253 GLU A N 1
ATOM 2055 C CA . GLU A 1 253 ? 7.319 6.369 18.610 1.00 96.50 253 GLU A CA 1
ATOM 2056 C C . GLU A 1 253 ? 7.088 7.279 17.401 1.00 96.50 253 GLU A C 1
ATOM 2058 O O . GLU A 1 253 ? 7.900 7.314 16.478 1.00 96.50 253 GLU A O 1
ATOM 2063 N N . LEU A 1 254 ? 5.984 8.030 17.434 1.00 96.81 254 LEU A N 1
ATOM 2064 C CA . LEU A 1 254 ? 5.769 9.196 16.581 1.00 96.81 254 LEU A CA 1
ATOM 2065 C C . LEU A 1 254 ? 6.144 10.469 17.343 1.00 96.81 254 LEU A C 1
ATOM 2067 O O . LEU A 1 254 ? 5.428 10.876 18.258 1.00 96.81 254 LEU A O 1
ATOM 2071 N N . GLN A 1 255 ? 7.255 11.081 16.936 1.00 96.19 255 GLN A N 1
ATOM 2072 C CA . GLN A 1 255 ? 7.787 12.296 17.549 1.00 96.19 255 GLN A CA 1
ATOM 2073 C C . GLN A 1 255 ? 6.943 13.535 17.239 1.00 96.19 255 GLN A C 1
ATOM 2075 O O . GLN A 1 255 ? 6.246 13.619 16.221 1.00 96.19 255 GLN A O 1
ATOM 2080 N N . ASN A 1 256 ? 7.067 14.539 18.099 1.00 95.31 256 ASN A N 1
ATOM 2081 C CA . ASN A 1 256 ? 6.427 15.834 17.938 1.00 95.31 256 ASN A CA 1
ATOM 2082 C C . ASN A 1 256 ? 6.780 16.504 16.588 1.00 95.31 256 ASN A C 1
ATOM 2084 O O . ASN A 1 256 ? 7.938 16.580 16.178 1.00 95.31 256 ASN A O 1
ATOM 2088 N N . ASN A 1 257 ? 5.784 17.055 15.887 1.00 95.25 257 ASN A N 1
ATOM 2089 C CA . ASN A 1 257 ? 5.954 17.793 14.624 1.00 95.25 257 ASN A CA 1
ATOM 2090 C C . ASN A 1 257 ? 6.676 17.030 13.487 1.00 95.25 257 ASN A C 1
ATOM 2092 O O . ASN A 1 257 ? 7.246 17.665 12.593 1.00 95.25 257 ASN A O 1
ATOM 2096 N N . ILE A 1 258 ? 6.652 15.695 13.476 1.00 96.19 258 ILE A N 1
ATOM 2097 C CA . ILE A 1 258 ? 7.393 14.858 12.510 1.00 96.19 258 ILE A CA 1
ATOM 2098 C C . ILE A 1 258 ? 7.044 15.138 11.035 1.00 96.19 258 ILE A C 1
ATOM 2100 O O . ILE A 1 258 ? 7.878 14.964 10.152 1.00 96.19 258 ILE A O 1
ATOM 2104 N N . PHE A 1 259 ? 5.830 15.627 10.755 1.00 95.88 259 PHE A N 1
ATOM 2105 C CA . PHE A 1 259 ? 5.369 15.967 9.399 1.00 95.88 259 PHE A CA 1
ATOM 2106 C C . PHE A 1 259 ? 5.361 17.476 9.099 1.00 95.88 259 PHE A C 1
ATOM 2108 O O . PHE A 1 259 ? 4.956 17.887 8.012 1.00 95.88 259 PHE A O 1
ATOM 2115 N N . SER A 1 260 ? 5.810 18.318 10.034 1.00 94.06 260 SER A N 1
ATOM 2116 C CA . SER A 1 260 ? 5.670 19.783 9.951 1.00 94.06 260 SER A CA 1
ATOM 2117 C C . SER A 1 260 ? 6.497 20.444 8.840 1.00 94.06 260 SER A C 1
ATOM 2119 O O . SER A 1 260 ? 6.143 21.531 8.366 1.00 94.06 260 SER A O 1
ATOM 2121 N N . SER A 1 261 ? 7.583 19.801 8.397 1.00 93.06 261 SER A N 1
ATOM 2122 C CA . SER A 1 261 ? 8.419 20.249 7.275 1.00 93.06 261 SER A CA 1
ATOM 2123 C C . SER A 1 261 ? 7.739 20.041 5.915 1.00 93.06 261 SER A C 1
ATOM 2125 O O . SER A 1 261 ? 8.010 20.772 4.963 1.00 93.06 261 SER A O 1
ATOM 2127 N N . LEU A 1 262 ? 6.789 19.108 5.822 1.00 96.44 262 LEU A N 1
ATOM 2128 C CA . LEU A 1 262 ? 6.133 18.724 4.576 1.00 96.44 262 LEU A CA 1
ATOM 2129 C C . LEU A 1 262 ? 4.902 19.594 4.289 1.00 96.44 262 LEU A C 1
ATOM 2131 O O . LEU A 1 262 ? 3.762 19.177 4.474 1.00 96.44 262 LEU A O 1
ATOM 2135 N N . LYS A 1 263 ? 5.133 20.813 3.791 1.00 95.00 263 LYS A N 1
ATOM 2136 C CA . LYS A 1 263 ? 4.093 21.847 3.592 1.00 95.00 263 LYS A CA 1
ATOM 2137 C C . LYS A 1 263 ? 3.001 21.513 2.562 1.00 95.00 263 LYS A C 1
ATOM 2139 O O . LYS A 1 263 ? 2.020 22.243 2.468 1.00 95.00 263 LYS A O 1
ATOM 2144 N N . LYS A 1 264 ? 3.179 20.460 1.760 1.00 97.94 264 LYS A N 1
ATOM 2145 C CA . LYS A 1 264 ? 2.211 19.995 0.749 1.00 97.94 264 LYS A CA 1
ATOM 2146 C C . LYS A 1 264 ? 1.633 18.609 1.043 1.00 97.94 264 LYS A C 1
ATOM 2148 O O . LYS A 1 264 ? 0.925 18.068 0.195 1.00 97.94 264 LYS A O 1
ATOM 2153 N N . LEU A 1 265 ? 1.942 18.022 2.201 1.00 98.38 265 LEU A N 1
ATOM 2154 C CA . LEU A 1 265 ? 1.560 16.650 2.506 1.00 98.38 265 LEU A CA 1
ATOM 2155 C C . LEU A 1 265 ? 0.060 16.556 2.757 1.00 98.38 265 LEU A C 1
ATOM 2157 O O . LEU A 1 265 ? -0.421 16.982 3.794 1.00 98.38 265 LEU A O 1
ATOM 2161 N N . GLU A 1 266 ? -0.668 15.913 1.852 1.00 98.56 266 GLU A N 1
ATOM 2162 C CA . GLU A 1 266 ? -2.112 15.722 1.989 1.00 98.56 266 GLU A CA 1
ATOM 2163 C C . GLU A 1 266 ? -2.475 14.375 2.618 1.00 98.56 266 GLU A C 1
ATOM 2165 O O . GLU A 1 266 ? -3.505 14.263 3.284 1.00 98.56 266 GLU A O 1
ATOM 2170 N N . LYS A 1 267 ? -1.666 13.331 2.397 1.00 98.75 267 LYS A N 1
ATOM 2171 C CA . LYS A 1 267 ? -1.980 11.968 2.844 1.00 98.75 267 LYS A CA 1
ATOM 2172 C C . LYS A 1 267 ? -0.790 11.290 3.502 1.00 98.75 267 LYS A C 1
ATOM 2174 O O . LYS A 1 267 ? 0.227 11.046 2.851 1.00 98.75 267 LYS A O 1
ATOM 2179 N N . VAL A 1 268 ? -0.998 10.846 4.739 1.00 98.50 268 VAL A N 1
ATOM 2180 C CA . VAL A 1 268 ? -0.071 9.984 5.475 1.00 98.50 268 VAL A CA 1
ATOM 2181 C C . VAL A 1 268 ? -0.714 8.625 5.751 1.00 98.50 268 VAL A C 1
ATOM 2183 O O . VAL A 1 268 ? -1.869 8.533 6.170 1.00 98.50 268 VAL A O 1
ATOM 2186 N N . ASN A 1 269 ? 0.021 7.550 5.465 1.00 98.56 269 ASN A N 1
ATOM 2187 C CA . ASN A 1 269 ? -0.399 6.184 5.768 1.00 98.56 269 ASN A CA 1
ATOM 2188 C C . ASN A 1 269 ? 0.592 5.513 6.720 1.00 98.56 269 ASN A C 1
ATOM 2190 O O . ASN A 1 269 ? 1.729 5.257 6.337 1.00 98.56 269 ASN A O 1
ATOM 2194 N N . LEU A 1 270 ? 0.113 5.215 7.920 1.00 97.94 270 LEU A N 1
ATOM 2195 C CA . LEU A 1 270 ? 0.788 4.597 9.054 1.00 97.94 270 LEU A CA 1
ATOM 2196 C C . LEU A 1 270 ? 0.187 3.220 9.386 1.00 97.94 270 LEU A C 1
ATOM 2198 O O . LEU A 1 270 ? 0.346 2.740 10.498 1.00 97.94 270 LEU A O 1
ATOM 2202 N N . GLU A 1 271 ? -0.549 2.596 8.462 1.00 96.75 271 GLU A N 1
ATOM 2203 C CA . GLU A 1 271 ? -1.165 1.278 8.660 1.00 96.75 271 GLU A CA 1
ATOM 2204 C C . GLU A 1 271 ? -0.139 0.220 9.127 1.00 96.75 271 GLU A C 1
ATOM 2206 O O . GLU A 1 271 ? 0.989 0.181 8.637 1.00 96.75 271 GLU A O 1
ATOM 2211 N N . LYS A 1 272 ? -0.543 -0.715 9.999 1.00 96.38 272 LYS A N 1
ATOM 2212 C CA . LYS A 1 272 ? 0.273 -1.888 10.387 1.00 96.38 272 LYS A CA 1
ATOM 2213 C C . LYS A 1 272 ? 1.612 -1.580 11.075 1.00 96.38 272 LYS A C 1
ATOM 2215 O O . LYS A 1 272 ? 2.508 -2.423 11.061 1.00 96.38 272 LYS A O 1
ATOM 2220 N N . ILE A 1 273 ? 1.756 -0.429 11.731 1.00 97.19 273 ILE A N 1
ATOM 2221 C CA . ILE A 1 273 ? 2.918 -0.149 12.593 1.00 97.19 273 ILE A CA 1
ATOM 2222 C C . ILE A 1 273 ? 2.689 -0.790 13.970 1.00 97.19 273 ILE A C 1
ATOM 2224 O O . ILE A 1 273 ? 2.344 -0.128 14.944 1.00 97.19 273 ILE A O 1
ATOM 2228 N N . ASN A 1 274 ? 2.859 -2.112 14.042 1.00 95.06 274 ASN A N 1
ATOM 2229 C CA . ASN A 1 274 ? 2.578 -2.918 15.242 1.00 95.06 274 ASN A CA 1
ATOM 2230 C C . ASN A 1 274 ? 3.529 -2.650 16.424 1.00 95.06 274 ASN A C 1
ATOM 2232 O O . ASN A 1 274 ? 3.270 -3.104 17.538 1.00 95.06 274 ASN A O 1
ATOM 2236 N N . THR A 1 275 ? 4.651 -1.974 16.180 1.00 96.12 275 THR A N 1
ATOM 2237 C CA . THR A 1 275 ? 5.672 -1.633 17.181 1.00 96.12 275 THR A CA 1
ATOM 2238 C C . THR A 1 275 ? 5.412 -0.299 17.874 1.00 96.12 275 THR A C 1
ATOM 2240 O O . THR A 1 275 ? 6.110 0.013 18.838 1.00 96.12 275 THR A O 1
ATOM 2243 N N . LEU A 1 276 ? 4.432 0.485 17.407 1.00 96.62 276 LEU A N 1
ATOM 2244 C CA . LEU A 1 276 ? 4.166 1.824 17.920 1.00 96.62 276 LEU A CA 1
ATOM 2245 C C . LEU A 1 276 ? 3.630 1.762 19.357 1.00 96.62 276 LEU A C 1
ATOM 2247 O O . LEU A 1 276 ? 2.566 1.200 19.626 1.00 96.62 276 LEU A O 1
ATOM 2251 N N . LYS A 1 277 ? 4.360 2.380 20.285 1.00 95.06 277 LYS A N 1
ATOM 2252 C CA . LYS A 1 277 ? 4.042 2.415 21.718 1.00 95.06 277 LYS A CA 1
ATOM 2253 C C . LYS A 1 277 ? 3.678 3.808 22.222 1.00 95.06 277 LYS A C 1
ATOM 2255 O O . LYS A 1 277 ? 2.875 3.876 23.150 1.00 95.06 277 LYS A O 1
ATOM 2260 N N . ARG A 1 278 ? 4.234 4.878 21.641 1.00 96.75 278 ARG A N 1
ATOM 2261 C CA . ARG A 1 278 ? 4.034 6.271 22.084 1.00 96.75 278 ARG A CA 1
ATOM 2262 C C . ARG A 1 278 ? 3.760 7.208 20.902 1.00 96.75 278 ARG A C 1
ATOM 2264 O O . ARG A 1 278 ? 4.304 7.012 19.817 1.00 96.75 278 ARG A O 1
ATOM 2271 N N . ILE A 1 279 ? 2.895 8.196 21.106 1.00 97.31 279 ILE A N 1
ATOM 2272 C CA . ILE A 1 279 ? 2.658 9.312 20.183 1.00 97.31 279 ILE A CA 1
ATOM 2273 C C . ILE A 1 279 ? 2.807 10.592 20.999 1.00 97.31 279 ILE A C 1
ATOM 2275 O O . ILE A 1 279 ? 2.056 10.797 21.952 1.00 97.31 279 ILE A O 1
ATOM 2279 N N . GLU A 1 280 ? 3.781 11.425 20.650 1.00 97.06 280 GLU A N 1
ATOM 2280 C CA . GLU A 1 280 ? 4.046 12.672 21.367 1.00 97.06 280 GLU A CA 1
ATOM 2281 C C . GLU A 1 280 ? 3.022 13.766 21.043 1.00 97.06 280 GLU A C 1
ATOM 2283 O O . GLU A 1 280 ? 2.262 13.697 20.068 1.00 97.06 280 GLU A O 1
ATOM 2288 N N . ASP A 1 281 ? 3.041 14.821 21.857 1.00 96.31 281 ASP A N 1
ATOM 2289 C CA . ASP A 1 281 ? 2.253 16.023 21.620 1.00 96.31 281 ASP A CA 1
ATOM 2290 C C . ASP A 1 281 ? 2.527 16.592 20.224 1.00 96.31 281 ASP A C 1
ATOM 2292 O O . ASP A 1 281 ? 3.672 16.733 19.786 1.00 96.31 281 ASP A O 1
ATOM 2296 N N . PHE A 1 282 ? 1.451 16.944 19.519 1.00 96.69 282 PHE A N 1
ATOM 2297 C CA . PHE A 1 282 ? 1.520 17.567 18.196 1.00 96.69 282 PHE A CA 1
ATOM 2298 C C . PHE A 1 282 ? 2.250 16.720 17.138 1.00 96.69 282 PHE A C 1
ATOM 2300 O O . PHE A 1 282 ? 2.746 17.264 16.150 1.00 96.69 282 PHE A O 1
ATOM 2307 N N . ALA A 1 283 ? 2.322 15.393 17.300 1.00 96.81 283 ALA A N 1
ATOM 2308 C CA . ALA A 1 283 ? 2.970 14.511 16.326 1.00 96.81 283 ALA A CA 1
ATOM 2309 C C . ALA A 1 283 ? 2.442 14.718 14.893 1.00 96.81 283 ALA A C 1
ATOM 2311 O O . ALA A 1 283 ? 3.220 14.771 13.942 1.00 96.81 283 ALA A O 1
ATOM 2312 N N . PHE A 1 284 ? 1.133 14.929 14.727 1.00 96.50 284 PHE A N 1
ATOM 2313 C CA . PHE A 1 284 ? 0.510 15.138 13.416 1.00 96.50 284 PHE A CA 1
ATOM 2314 C C . PHE A 1 284 ? 0.466 16.598 12.945 1.00 96.50 284 PHE A C 1
ATOM 2316 O O . PHE A 1 284 ? -0.139 16.858 11.910 1.00 96.50 284 PHE A O 1
ATOM 2323 N N . ASN A 1 285 ? 1.101 17.541 13.653 1.00 95.19 285 ASN A N 1
ATOM 2324 C CA . ASN A 1 285 ? 1.047 18.968 13.324 1.00 95.19 285 ASN A CA 1
ATOM 2325 C C . ASN A 1 285 ? 1.416 19.243 11.859 1.00 95.19 285 ASN A C 1
ATOM 2327 O O . ASN A 1 285 ? 2.581 19.157 11.455 1.00 95.19 285 ASN A O 1
ATOM 2331 N N . SER A 1 286 ? 0.395 19.576 11.073 1.00 94.69 286 SER A N 1
ATOM 2332 C CA . SER A 1 286 ? 0.513 19.979 9.684 1.00 94.69 286 SER A CA 1
ATOM 2333 C C . SER A 1 286 ? -0.809 20.565 9.215 1.00 94.69 286 SER A C 1
ATOM 2335 O O . SER A 1 286 ? -1.853 19.911 9.229 1.00 94.69 286 SER A O 1
ATOM 2337 N N . THR A 1 287 ? -0.749 21.786 8.696 1.00 94.31 287 THR A N 1
ATOM 2338 C CA . THR A 1 287 ? -1.906 22.445 8.086 1.00 94.31 287 THR A CA 1
ATOM 2339 C C . THR A 1 287 ? -2.287 21.834 6.739 1.00 94.31 287 THR A C 1
ATOM 2341 O O . THR A 1 287 ? -3.395 22.056 6.268 1.00 94.31 287 THR A O 1
ATOM 2344 N N . SER A 1 288 ? -1.405 21.057 6.106 1.00 96.75 288 SER A N 1
ATOM 2345 C CA . SER A 1 288 ? -1.645 20.494 4.769 1.00 96.75 288 SER A CA 1
ATOM 2346 C C . SER A 1 288 ? -2.307 19.112 4.770 1.00 96.75 288 SER A C 1
ATOM 2348 O O . SER A 1 288 ? -2.913 18.736 3.763 1.00 96.75 288 SER A O 1
ATOM 2350 N N . ILE A 1 289 ? -2.235 18.367 5.883 1.00 97.81 289 ILE A N 1
ATOM 2351 C CA . ILE A 1 289 ? -2.739 16.988 5.944 1.00 97.81 289 ILE A CA 1
ATOM 2352 C C . ILE A 1 289 ? -4.265 16.985 5.870 1.00 97.81 289 ILE A C 1
ATOM 2354 O O . ILE A 1 289 ? -4.949 17.629 6.660 1.00 97.81 289 ILE A O 1
ATOM 2358 N N . LYS A 1 290 ? -4.785 16.194 4.928 1.00 97.81 290 LYS A N 1
ATOM 2359 C CA . LYS A 1 290 ? -6.216 15.946 4.717 1.00 97.81 290 LYS A CA 1
ATOM 2360 C C . LYS A 1 290 ? -6.623 14.542 5.158 1.00 97.81 290 LYS A C 1
ATOM 2362 O O . LYS A 1 290 ? -7.732 14.339 5.642 1.00 97.81 290 LYS A O 1
ATOM 2367 N N . LYS A 1 291 ? -5.734 13.556 4.980 1.00 98.31 291 LYS A N 1
ATOM 2368 C CA . LYS A 1 291 ? -6.028 12.135 5.223 1.00 98.31 291 LYS A CA 1
ATOM 2369 C C . LYS A 1 291 ? -4.975 11.475 6.109 1.00 98.31 291 LYS A C 1
ATOM 2371 O O . LYS A 1 291 ? -3.825 11.324 5.690 1.00 98.31 291 LYS A O 1
ATOM 2376 N N . ILE A 1 292 ? -5.402 10.999 7.278 1.00 98.19 292 ILE A N 1
ATOM 2377 C CA . ILE A 1 292 ? -4.589 10.199 8.202 1.00 98.19 292 ILE A CA 1
ATOM 2378 C C . ILE A 1 292 ? -5.126 8.766 8.206 1.00 98.19 292 ILE A C 1
ATOM 2380 O O . ILE A 1 292 ? -6.282 8.509 8.543 1.00 98.19 292 ILE A O 1
ATOM 2384 N N . VAL A 1 293 ? -4.284 7.816 7.798 1.00 97.69 293 VAL A N 1
ATOM 2385 C CA . VAL A 1 293 ? -4.623 6.388 7.743 1.00 97.69 293 VAL A CA 1
ATOM 2386 C C . VAL A 1 293 ? -3.739 5.642 8.729 1.00 97.69 293 VAL A C 1
ATOM 2388 O O . VAL A 1 293 ? -2.559 5.470 8.456 1.00 97.69 293 VAL A O 1
ATOM 2391 N N . MET A 1 294 ? -4.288 5.192 9.855 1.00 95.75 294 MET A N 1
ATOM 2392 C CA . MET A 1 294 ? -3.553 4.461 10.890 1.00 95.75 294 MET A CA 1
ATOM 2393 C C . MET A 1 294 ? -4.307 3.211 11.402 1.00 95.75 294 MET A C 1
ATOM 2395 O O . MET A 1 294 ? -4.414 3.013 12.612 1.00 95.75 294 MET A O 1
ATOM 2399 N N . PRO A 1 295 ? -4.865 2.341 10.535 1.00 93.06 295 PRO A N 1
ATOM 2400 C CA . PRO A 1 295 ? -5.509 1.131 11.009 1.00 93.06 295 PRO A CA 1
ATOM 2401 C C . PRO A 1 295 ? -4.499 0.033 11.357 1.00 93.06 295 PRO A C 1
ATOM 2403 O O . PRO A 1 295 ? -3.417 -0.056 10.766 1.00 93.06 295 PRO A O 1
ATOM 2406 N N . ASN A 1 296 ? -4.912 -0.874 12.244 1.00 93.12 296 ASN A N 1
ATOM 2407 C CA . ASN A 1 296 ? -4.182 -2.103 12.565 1.00 93.12 296 ASN A CA 1
ATOM 2408 C C . ASN A 1 296 ? -2.758 -1.847 13.089 1.00 93.12 296 ASN A C 1
ATOM 2410 O O . ASN A 1 296 ? -1.836 -2.585 12.761 1.00 93.12 296 ASN A O 1
ATOM 2414 N N . CYS A 1 297 ? -2.554 -0.786 13.873 1.00 94.12 297 CYS A N 1
ATOM 2415 C CA . CYS A 1 297 ? -1.269 -0.523 14.532 1.00 94.12 297 CYS A CA 1
ATOM 2416 C C . CYS A 1 297 ? -1.172 -1.190 15.906 1.00 94.12 297 CYS A C 1
ATOM 2418 O O . CYS A 1 297 ? -0.141 -1.083 16.562 1.00 94.12 297 CYS A O 1
ATOM 2420 N N . LYS A 1 298 ? -2.252 -1.837 16.375 1.00 90.00 298 LYS A N 1
ATOM 2421 C CA . LYS A 1 298 ? -2.385 -2.348 17.751 1.00 90.00 298 LYS A CA 1
ATOM 2422 C C . LYS A 1 298 ? -2.140 -1.261 18.809 1.00 90.00 298 LYS A C 1
ATOM 2424 O O . LYS A 1 298 ? -1.811 -1.571 19.956 1.00 90.00 298 LYS A O 1
ATOM 2429 N N . PHE A 1 299 ? -2.297 0.012 18.440 1.00 93.88 299 PHE A N 1
ATOM 2430 C CA . PHE A 1 299 ? -2.047 1.121 19.348 1.00 93.88 299 PHE A CA 1
ATOM 2431 C C . PHE A 1 299 ? -3.152 1.187 20.410 1.00 93.88 299 PHE A C 1
ATOM 2433 O O . PHE A 1 299 ? -4.327 0.948 20.119 1.00 93.88 299 PHE A O 1
ATOM 2440 N N . ARG A 1 300 ? -2.754 1.482 21.650 1.00 91.62 300 ARG A N 1
ATOM 2441 C CA . ARG A 1 300 ? -3.617 1.540 22.837 1.00 91.62 300 ARG A CA 1
ATOM 2442 C C . ARG A 1 300 ? -4.027 2.987 23.118 1.00 91.62 300 ARG A C 1
ATOM 2444 O O . ARG A 1 300 ? -3.437 3.634 23.979 1.00 91.62 300 ARG A O 1
ATOM 2451 N N . PHE A 1 301 ? -5.017 3.494 22.381 1.00 89.69 301 PHE A N 1
ATOM 2452 C CA . PHE A 1 301 ? -5.627 4.809 22.632 1.00 89.69 301 PHE A CA 1
ATOM 2453 C C . PHE A 1 301 ? -6.452 4.838 23.934 1.00 89.69 301 PHE A C 1
ATOM 2455 O O . PHE A 1 301 ? -6.854 5.897 24.395 1.00 89.69 301 PHE A O 1
ATOM 2462 N N . ASP A 1 302 ? -6.683 3.694 24.572 1.00 85.88 302 ASP A N 1
ATOM 2463 C CA . ASP A 1 302 ? -7.240 3.595 25.922 1.00 85.88 302 ASP A CA 1
ATOM 2464 C C . ASP A 1 302 ? -6.223 3.891 27.043 1.00 85.88 302 ASP A C 1
ATOM 2466 O O . ASP A 1 302 ? -6.609 3.991 28.205 1.00 85.88 302 ASP A O 1
ATOM 2470 N N . LEU A 1 303 ? -4.936 4.065 26.719 1.00 89.56 303 LEU A N 1
ATOM 2471 C CA . LEU A 1 303 ? -3.873 4.356 27.684 1.00 89.56 303 LEU A CA 1
ATOM 2472 C C . LEU A 1 303 ? -3.317 5.776 27.491 1.00 89.56 303 LEU A C 1
ATOM 2474 O O . LEU A 1 303 ? -2.349 5.974 26.759 1.00 89.56 303 LEU A O 1
ATOM 2478 N N . ILE A 1 304 ? -3.853 6.758 28.223 1.00 88.00 304 ILE A N 1
ATOM 2479 C CA . ILE A 1 304 ? -3.447 8.183 28.152 1.00 88.00 304 ILE A CA 1
ATOM 2480 C C . ILE A 1 304 ? -1.975 8.458 28.515 1.00 88.00 304 ILE A C 1
ATOM 2482 O O . ILE A 1 304 ? -1.452 9.529 28.246 1.00 88.00 304 ILE A O 1
ATOM 2486 N N . LYS A 1 305 ? -1.255 7.494 29.104 1.00 91.31 305 LYS A N 1
ATOM 2487 C CA . LYS A 1 305 ? 0.205 7.609 29.297 1.00 91.31 305 LYS A CA 1
ATOM 2488 C C . LYS A 1 305 ? 0.989 7.483 27.982 1.00 91.31 305 LYS A C 1
ATOM 2490 O O . LYS A 1 305 ? 2.174 7.790 27.946 1.00 91.31 305 LYS A O 1
ATOM 2495 N N . ARG A 1 306 ? 0.357 6.971 26.919 1.00 93.31 306 ARG A N 1
ATOM 2496 C CA . ARG A 1 306 ? 0.988 6.718 25.613 1.00 93.31 306 ARG A CA 1
ATOM 2497 C C . ARG A 1 306 ? 0.787 7.848 24.609 1.00 93.31 306 ARG A C 1
ATOM 2499 O O . ARG A 1 306 ? 1.462 7.846 23.584 1.00 93.31 306 ARG A O 1
ATOM 2506 N N . PHE A 1 307 ? -0.152 8.750 24.867 1.00 95.38 307 PHE A N 1
ATOM 2507 C CA . PHE A 1 307 ? -0.468 9.899 24.025 1.00 95.38 307 PHE A CA 1
ATOM 2508 C C . PHE A 1 307 ? -1.347 10.873 24.806 1.00 95.38 307 PHE A C 1
ATOM 2510 O O . PHE A 1 307 ? -2.063 10.468 25.719 1.00 95.38 307 PHE A O 1
ATOM 2517 N N . ASN A 1 308 ? -1.363 12.132 24.393 1.00 95.00 308 ASN A N 1
ATOM 2518 C CA . ASN A 1 308 ? -2.269 13.127 24.943 1.00 95.00 308 ASN A CA 1
ATOM 2519 C C . ASN A 1 308 ? -3.442 13.367 23.968 1.00 95.00 308 ASN A C 1
ATOM 2521 O O . ASN A 1 308 ? -3.222 13.824 22.840 1.00 95.00 308 ASN A O 1
ATOM 2525 N N . PRO A 1 309 ? -4.691 13.067 24.375 1.00 92.62 309 PRO A N 1
ATOM 2526 C CA . PRO A 1 309 ? -5.868 13.259 23.532 1.00 92.62 309 PRO A CA 1
ATOM 2527 C C . PRO A 1 309 ? -6.036 14.703 23.045 1.00 92.62 309 PRO A C 1
ATOM 2529 O O . PRO A 1 309 ? -6.335 14.921 21.880 1.00 92.62 309 PRO A O 1
ATOM 2532 N N . ALA A 1 310 ? -5.780 15.705 23.889 1.00 92.38 310 ALA A N 1
ATOM 2533 C CA . ALA A 1 310 ? -6.056 17.103 23.553 1.00 92.38 310 ALA A CA 1
ATOM 2534 C C . ALA A 1 310 ? -5.067 17.710 22.538 1.00 92.38 310 ALA A C 1
ATOM 2536 O O . ALA A 1 310 ? -5.332 18.769 21.965 1.00 92.38 310 ALA A O 1
ATOM 2537 N N . THR A 1 311 ? -3.906 17.084 22.329 1.00 95.56 311 THR A N 1
ATOM 2538 C CA . THR A 1 311 ? -2.799 17.658 21.543 1.00 95.56 311 THR A CA 1
ATOM 2539 C C . THR A 1 311 ? -2.497 16.886 20.263 1.00 95.56 311 THR A C 1
ATOM 2541 O O . THR A 1 311 ? -2.016 17.497 19.306 1.00 95.56 311 THR A O 1
ATOM 2544 N N . ILE A 1 312 ? -2.796 15.581 20.202 1.00 95.38 312 ILE A N 1
ATOM 2545 C CA . ILE A 1 312 ? -2.418 14.697 19.082 1.00 95.38 312 ILE A CA 1
ATOM 2546 C C . ILE A 1 312 ? -2.862 15.234 17.712 1.00 95.38 312 ILE A C 1
ATOM 2548 O O . ILE A 1 312 ? -2.090 15.165 16.755 1.00 95.38 312 ILE A O 1
ATOM 2552 N N . PHE A 1 313 ? -4.055 15.837 17.636 1.00 95.06 313 PHE A N 1
ATOM 2553 C CA . PHE A 1 313 ? -4.622 16.411 16.410 1.00 95.06 313 PHE A CA 1
ATOM 2554 C C . PHE A 1 313 ? -4.828 17.937 16.460 1.00 95.06 313 PHE A C 1
ATOM 2556 O O . PHE A 1 313 ? -5.425 18.497 15.545 1.00 95.06 313 PHE A O 1
ATOM 2563 N N . LYS A 1 314 ? -4.310 18.640 17.482 1.00 93.38 314 LYS A N 1
ATOM 2564 C CA . LYS A 1 314 ? -4.609 20.070 17.731 1.00 93.38 314 LYS A CA 1
ATOM 2565 C C . LYS A 1 314 ? -4.328 20.994 16.538 1.00 93.38 314 LYS A C 1
ATOM 2567 O O . LYS A 1 314 ? -5.047 21.960 16.324 1.00 93.38 314 LYS A O 1
ATOM 2572 N N . PHE A 1 315 ? -3.296 20.688 15.754 1.00 94.00 315 PHE A N 1
ATOM 2573 C CA . PHE A 1 315 ? -2.863 21.491 14.606 1.00 94.00 315 PHE A CA 1
ATOM 2574 C C . PHE A 1 315 ? -3.067 20.752 13.275 1.00 94.00 315 PHE A C 1
ATOM 2576 O O . PHE A 1 315 ? -2.162 20.672 12.444 1.00 94.00 315 PHE A O 1
ATOM 2583 N N . CYS A 1 316 ? -4.255 20.166 13.096 1.00 94.12 316 CYS A N 1
ATOM 2584 C CA . CYS A 1 316 ? -4.653 19.401 11.908 1.00 94.12 316 CYS A CA 1
ATOM 2585 C C . CYS A 1 316 ? -5.973 19.919 11.284 1.00 94.12 316 CYS A C 1
ATOM 2587 O O . CYS A 1 316 ? -6.890 19.128 11.056 1.00 94.12 316 CYS A O 1
ATOM 2589 N N . PRO A 1 317 ? -6.103 21.227 10.981 1.00 90.69 317 PRO A N 1
ATOM 2590 C CA . PRO A 1 317 ? -7.399 21.851 10.676 1.00 90.69 317 PRO A CA 1
ATOM 2591 C C . PRO A 1 317 ? -8.072 21.337 9.393 1.00 90.69 317 PRO A C 1
ATOM 2593 O O . PRO A 1 317 ? -9.285 21.447 9.242 1.00 90.69 317 PRO A O 1
ATOM 2596 N N . ASN A 1 318 ? -7.302 20.780 8.453 1.00 94.56 318 ASN A N 1
ATOM 2597 C CA . ASN A 1 318 ? -7.791 20.349 7.139 1.00 94.56 318 ASN A CA 1
ATOM 2598 C C . ASN A 1 318 ? -8.043 18.838 7.032 1.00 94.56 318 ASN A C 1
ATOM 2600 O O . ASN A 1 318 ? -8.368 18.350 5.946 1.00 94.56 318 ASN A O 1
ATOM 2604 N N . VAL A 1 319 ? -7.900 18.083 8.127 1.00 96.06 319 VAL A N 1
ATOM 2605 C CA . VAL A 1 319 ? -8.152 16.639 8.114 1.00 96.06 319 VAL A CA 1
ATOM 2606 C C . VAL A 1 319 ? -9.642 16.382 7.914 1.00 96.06 319 VAL A C 1
ATOM 2608 O O . VAL A 1 319 ? -10.459 16.699 8.773 1.00 96.06 319 VAL A O 1
ATOM 2611 N N . ASN A 1 320 ? -9.978 15.761 6.783 1.00 94.44 320 ASN A N 1
ATOM 2612 C CA . ASN A 1 320 ? -11.339 15.347 6.451 1.00 94.44 320 ASN A CA 1
ATOM 2613 C C . ASN A 1 320 ? -11.534 13.826 6.480 1.00 94.44 320 ASN A C 1
ATOM 2615 O O . ASN A 1 320 ? -12.665 13.349 6.503 1.00 94.44 320 ASN A O 1
ATOM 2619 N N . TYR A 1 321 ? -10.448 13.055 6.525 1.00 94.44 321 TYR A N 1
ATOM 2620 C CA . TYR A 1 321 ? -10.488 11.600 6.592 1.00 94.44 321 TYR A CA 1
ATOM 2621 C C . TYR A 1 321 ? -9.551 11.089 7.683 1.00 94.44 321 TYR A C 1
ATOM 2623 O O . TYR A 1 321 ? -8.331 11.278 7.603 1.00 94.44 321 TYR A O 1
ATOM 2631 N N . LEU A 1 322 ? -10.108 10.360 8.647 1.00 94.62 322 LEU A N 1
ATOM 2632 C CA . LEU A 1 322 ? -9.363 9.706 9.715 1.00 94.62 322 LEU A CA 1
ATOM 2633 C C . LEU A 1 322 ? -9.752 8.229 9.806 1.00 94.62 322 LEU A C 1
ATOM 2635 O O . LEU A 1 322 ? -10.920 7.885 9.975 1.00 94.62 322 LEU A O 1
ATOM 2639 N N . ASN A 1 323 ? -8.761 7.343 9.722 1.00 93.44 323 ASN A N 1
ATOM 2640 C CA . ASN A 1 323 ? -8.961 5.912 9.927 1.00 93.44 323 ASN A CA 1
ATOM 2641 C C . ASN A 1 323 ? -8.116 5.401 11.094 1.00 93.44 323 ASN A C 1
ATOM 2643 O O . ASN A 1 323 ? -6.889 5.367 10.992 1.00 93.44 323 ASN A O 1
ATOM 2647 N N . LEU A 1 324 ? -8.796 4.967 12.157 1.00 91.31 324 LEU A N 1
ATOM 2648 C CA . LEU A 1 324 ? -8.217 4.391 13.373 1.00 91.31 324 LEU A CA 1
ATOM 2649 C C . LEU A 1 324 ? -8.670 2.940 13.613 1.00 91.31 324 LEU A C 1
ATOM 2651 O O . LEU A 1 324 ? -8.453 2.419 14.707 1.00 91.31 324 LEU A O 1
ATOM 2655 N N . GLY A 1 325 ? -9.300 2.288 12.629 1.00 86.06 325 GLY A N 1
ATOM 2656 C CA . GLY A 1 325 ? -9.844 0.934 12.777 1.00 86.06 325 GLY A CA 1
ATOM 2657 C C . GLY A 1 325 ? -8.797 -0.102 13.199 1.00 86.06 325 GLY A C 1
ATOM 2658 O O . GLY A 1 325 ? -7.600 0.075 12.971 1.00 86.06 325 GLY A O 1
ATOM 2659 N N . LEU A 1 326 ? -9.228 -1.208 13.810 1.00 86.00 326 LEU A N 1
ATOM 2660 C CA . LEU A 1 326 ? -8.327 -2.262 14.314 1.00 86.00 326 LEU A CA 1
ATOM 2661 C C . LEU A 1 326 ? -7.240 -1.751 15.294 1.00 86.00 326 LEU A C 1
ATOM 2663 O O . LEU A 1 326 ? -6.136 -2.296 15.352 1.00 86.00 326 LEU A O 1
ATOM 2667 N N . ASN A 1 327 ? -7.533 -0.696 16.057 1.00 89.12 327 ASN A N 1
ATOM 2668 C CA . ASN A 1 327 ? -6.764 -0.286 17.237 1.00 89.12 327 ASN A CA 1
ATOM 2669 C C . ASN A 1 327 ? -7.624 -0.430 18.499 1.00 89.12 327 ASN A C 1
ATOM 2671 O O . ASN A 1 327 ? -8.833 -0.650 18.423 1.00 89.12 327 ASN A O 1
ATOM 2675 N N . TYR A 1 328 ? -7.006 -0.27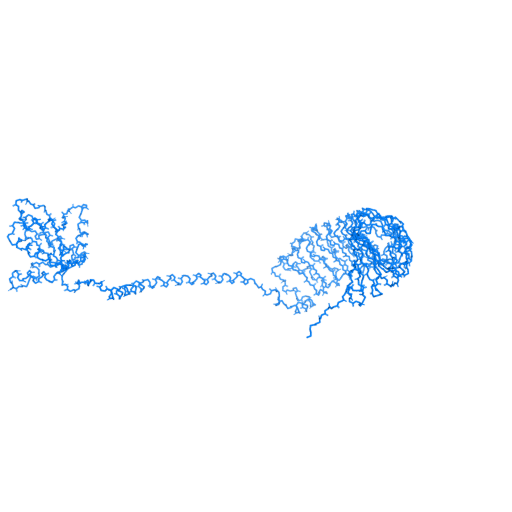3 19.666 1.00 88.06 328 TYR A N 1
ATOM 2676 C CA . TYR A 1 328 ? -7.724 -0.265 20.935 1.00 88.06 328 TYR A CA 1
ATOM 2677 C C . TYR A 1 328 ? -8.071 1.179 21.286 1.00 88.06 328 TYR A C 1
ATOM 2679 O O . TYR A 1 328 ? -7.205 1.958 21.677 1.00 88.06 328 TYR A O 1
ATOM 2687 N N . LEU A 1 329 ? -9.328 1.547 21.093 1.00 84.56 329 LEU A N 1
ATOM 2688 C CA . LEU A 1 329 ? -9.864 2.864 21.387 1.00 84.56 329 LEU A CA 1
ATOM 2689 C C . LEU A 1 329 ? -10.248 3.002 22.870 1.00 84.56 329 LEU A C 1
ATOM 2691 O O . LEU A 1 329 ? -10.508 1.998 23.545 1.00 84.56 329 LEU A O 1
ATOM 2695 N N . PRO A 1 330 ? -10.273 4.237 23.405 1.00 79.44 330 PRO A N 1
ATOM 2696 C CA . PRO A 1 330 ? -10.703 4.465 24.773 1.00 79.44 330 PRO A CA 1
ATOM 2697 C C . PRO A 1 330 ? -12.168 4.062 24.940 1.00 79.44 330 PRO A C 1
ATOM 2699 O O . PRO A 1 330 ? -13.026 4.499 24.179 1.00 79.44 330 PRO A O 1
ATOM 2702 N N . LYS A 1 331 ? -12.461 3.269 25.977 1.00 73.00 331 LYS A N 1
ATOM 2703 C CA . LYS A 1 331 ? -13.845 2.943 26.367 1.00 73.00 331 LYS A CA 1
ATOM 2704 C C . LYS A 1 331 ? -14.597 4.161 26.908 1.00 73.00 331 LYS A C 1
ATOM 2706 O O . LYS A 1 331 ? -15.818 4.182 26.872 1.00 73.00 331 LYS A O 1
ATOM 2711 N N . ILE A 1 332 ? -13.865 5.146 27.437 1.00 71.31 332 ILE A N 1
ATOM 2712 C CA . ILE A 1 332 ? -14.423 6.364 28.027 1.00 71.31 332 ILE A CA 1
ATOM 2713 C C . ILE A 1 332 ? -14.725 7.366 26.898 1.00 71.31 332 ILE A C 1
ATOM 2715 O O . ILE A 1 332 ? -13.778 7.860 26.272 1.00 71.31 332 ILE A O 1
ATOM 2719 N N . PRO A 1 333 ? -16.001 7.731 26.668 1.00 71.44 333 PRO A N 1
ATOM 2720 C CA . PRO A 1 333 ? -16.404 8.587 25.549 1.00 71.44 333 PRO A CA 1
ATOM 2721 C C . PRO A 1 333 ? -15.702 9.960 25.515 1.00 71.44 333 PRO A C 1
ATOM 2723 O O . PRO A 1 333 ? -15.351 10.451 24.443 1.00 71.44 333 PRO A O 1
ATOM 2726 N N . ASN A 1 334 ? -15.406 10.552 26.679 1.00 80.31 334 ASN A N 1
ATOM 2727 C CA . ASN A 1 334 ? -14.765 11.874 26.788 1.00 80.31 334 ASN A CA 1
ATOM 2728 C C . ASN A 1 334 ? -13.322 11.908 26.248 1.00 80.31 334 ASN A C 1
ATOM 2730 O O . ASN A 1 334 ? -12.863 12.935 25.749 1.00 80.31 334 ASN A O 1
ATOM 2734 N N . ILE A 1 335 ? -12.596 10.788 26.311 1.00 83.31 335 ILE A N 1
ATOM 2735 C CA . ILE A 1 335 ? -11.228 10.704 25.775 1.00 83.31 335 ILE A CA 1
ATOM 2736 C C . ILE A 1 335 ? -11.270 10.717 24.244 1.00 83.31 335 ILE A C 1
ATOM 2738 O O . ILE A 1 335 ? -10.523 11.451 23.604 1.00 83.31 335 ILE A O 1
ATOM 2742 N N . LEU A 1 336 ? -12.179 9.943 23.646 1.00 83.31 336 LEU A N 1
ATOM 2743 C CA . LEU A 1 336 ? -12.369 9.949 22.196 1.00 83.31 336 LEU A CA 1
ATOM 2744 C C . LEU A 1 336 ? -12.872 11.318 21.712 1.00 83.31 336 LEU A C 1
ATOM 2746 O O . LEU A 1 336 ? -12.421 11.807 20.679 1.00 83.31 336 LEU A O 1
ATOM 2750 N N . HIS A 1 337 ? -13.761 11.953 22.480 1.00 84.38 337 HIS A N 1
ATOM 2751 C CA . HIS A 1 337 ? -14.250 13.303 22.206 1.00 84.38 337 HIS A CA 1
ATOM 2752 C C . HIS A 1 337 ? -13.113 14.331 22.222 1.00 84.38 337 HIS A C 1
ATOM 2754 O O . HIS A 1 337 ? -12.879 14.964 21.197 1.00 84.38 337 HIS A O 1
ATOM 2760 N N . SER A 1 338 ? -12.329 14.416 23.303 1.00 88.44 338 SER A N 1
ATOM 2761 C CA . SER A 1 338 ? -11.172 15.329 23.384 1.00 88.44 338 SER A CA 1
ATOM 2762 C C . SER A 1 338 ? -10.141 15.113 22.274 1.00 88.44 338 SER A C 1
ATOM 2764 O O . SER A 1 338 ? -9.574 16.087 21.783 1.00 88.44 338 SER A O 1
ATOM 2766 N N . MET A 1 339 ? -9.951 13.866 21.829 1.00 89.19 339 MET A N 1
ATOM 2767 C CA . MET A 1 339 ? -9.072 13.547 20.706 1.00 89.19 339 MET A CA 1
ATOM 2768 C C . MET A 1 339 ? -9.567 14.115 19.377 1.00 89.19 339 MET A C 1
ATOM 2770 O O . MET A 1 339 ? -8.770 14.607 18.583 1.00 89.19 339 MET A O 1
ATOM 2774 N N . LEU A 1 340 ? -10.867 14.018 19.110 1.00 89.06 340 LEU A N 1
ATOM 2775 C CA . LEU A 1 340 ? -11.431 14.349 17.807 1.00 89.06 340 LEU A CA 1
ATOM 2776 C C . LEU A 1 340 ? -11.854 15.814 17.688 1.00 89.06 340 LEU A C 1
ATOM 2778 O O . LEU A 1 340 ? -11.873 16.306 16.564 1.00 89.06 340 LEU A O 1
ATOM 2782 N N . ILE A 1 341 ? -12.168 16.507 18.795 1.00 87.19 341 ILE A N 1
ATOM 2783 C CA . ILE A 1 341 ? -12.612 17.919 18.800 1.00 87.19 341 ILE A CA 1
ATOM 2784 C C . ILE A 1 341 ? -11.798 18.816 17.853 1.00 87.19 341 ILE A C 1
ATOM 2786 O O . ILE A 1 341 ? -12.429 19.573 17.127 1.00 87.19 341 ILE A O 1
ATOM 2790 N N . PRO A 1 342 ? -10.452 18.745 17.788 1.00 89.81 342 PRO A N 1
ATOM 2791 C CA . PRO A 1 342 ? -9.683 19.630 16.911 1.00 89.81 342 PRO A CA 1
ATOM 2792 C C . PRO A 1 342 ? -9.911 19.443 15.398 1.00 89.81 342 PRO A C 1
ATOM 2794 O O . PRO A 1 342 ? -9.360 20.199 14.600 1.00 89.81 342 PRO A O 1
ATOM 2797 N N . LEU A 1 343 ? -10.643 18.407 14.978 1.00 90.50 343 LEU A N 1
ATOM 2798 C CA . LEU A 1 343 ? -10.825 18.019 13.579 1.00 90.50 343 LEU A CA 1
ATOM 2799 C C . LEU A 1 343 ? -12.147 18.546 12.996 1.00 90.50 343 LEU A C 1
ATOM 2801 O O . LEU A 1 343 ? -12.984 17.772 12.533 1.00 90.50 343 LEU A O 1
ATOM 2805 N N . ASP A 1 344 ? -12.333 19.865 12.973 1.00 83.75 344 ASP A N 1
ATOM 2806 C CA . ASP A 1 344 ? -13.596 20.512 12.564 1.00 83.75 344 ASP A CA 1
ATOM 2807 C C . ASP A 1 344 ? -14.075 20.141 11.144 1.00 83.75 344 ASP A C 1
ATOM 2809 O O . ASP A 1 344 ? -15.272 20.139 10.849 1.00 83.75 344 ASP A O 1
ATOM 2813 N N . ASN A 1 345 ? -13.144 19.800 10.247 1.00 88.94 345 ASN A N 1
ATOM 2814 C CA . ASN A 1 345 ? -13.423 19.441 8.854 1.00 88.94 345 ASN A CA 1
ATOM 2815 C C . ASN A 1 345 ? -13.630 17.939 8.611 1.00 88.94 345 ASN A C 1
ATOM 2817 O O . ASN A 1 345 ? -13.712 17.522 7.453 1.00 88.94 345 ASN A O 1
ATOM 2821 N N . LEU A 1 346 ? -13.721 17.122 9.663 1.00 89.50 346 LEU A N 1
ATOM 2822 C CA . LEU A 1 346 ? -13.830 15.674 9.535 1.00 89.50 346 LEU A CA 1
ATOM 2823 C C . LEU A 1 346 ? -15.129 15.259 8.815 1.00 89.50 346 LEU A C 1
ATOM 2825 O O . LEU A 1 346 ? -16.238 15.537 9.271 1.00 89.50 346 LEU A O 1
ATOM 2829 N N . GLU A 1 347 ? -14.979 14.564 7.687 1.00 88.69 347 GLU A N 1
ATOM 2830 C CA . GLU A 1 347 ? -16.068 14.061 6.834 1.00 88.69 347 GLU A CA 1
ATOM 2831 C C . GLU A 1 347 ? -16.199 12.539 6.932 1.00 88.69 347 GLU A C 1
ATOM 2833 O O . GLU A 1 347 ? -17.301 12.001 6.910 1.00 88.69 347 GLU A O 1
ATOM 2838 N N . THR A 1 348 ? -15.075 11.829 7.053 1.00 86.94 348 THR A N 1
ATOM 2839 C CA . THR A 1 348 ? -15.033 10.367 7.134 1.00 86.94 348 THR A CA 1
ATOM 2840 C C . THR A 1 348 ? -14.214 9.923 8.338 1.00 86.94 348 THR A C 1
ATOM 2842 O O . THR A 1 348 ? -13.014 10.191 8.421 1.00 86.94 348 THR A O 1
ATOM 2845 N N . LEU A 1 349 ? -14.854 9.181 9.241 1.00 87.69 349 LEU A N 1
ATOM 2846 C CA . LEU A 1 349 ? -14.231 8.581 10.416 1.00 87.69 349 LEU A CA 1
ATOM 2847 C C . LEU A 1 349 ? -14.417 7.061 10.376 1.00 87.69 349 LEU A C 1
ATOM 2849 O O . LEU A 1 349 ? -15.540 6.569 10.406 1.00 87.69 349 LEU A O 1
ATOM 2853 N N . MET A 1 350 ? -13.317 6.311 10.310 1.00 85.06 350 MET A N 1
ATOM 2854 C CA . MET A 1 350 ? -13.344 4.845 10.304 1.00 85.06 350 MET A CA 1
ATOM 2855 C C . MET A 1 350 ? -12.862 4.283 11.642 1.00 85.06 350 MET A C 1
ATOM 2857 O O . MET A 1 350 ? -11.685 4.422 11.982 1.00 85.06 350 MET A O 1
ATOM 2861 N N . LEU A 1 351 ? -13.766 3.609 12.363 1.00 82.50 351 LEU A N 1
ATOM 2862 C CA . LEU A 1 351 ? -13.532 3.004 13.687 1.00 82.50 351 LEU A CA 1
ATOM 2863 C C . LEU A 1 351 ? -13.880 1.502 13.723 1.00 82.50 351 LEU A C 1
ATOM 2865 O O . LEU A 1 351 ? -14.198 0.963 14.781 1.00 82.50 351 LEU A O 1
ATOM 2869 N N . PHE A 1 352 ? -13.854 0.820 12.574 1.00 73.12 352 PHE A N 1
ATOM 2870 C CA . PHE A 1 352 ? -14.258 -0.586 12.456 1.00 73.12 352 PHE A CA 1
ATOM 2871 C C . PHE A 1 352 ? -13.400 -1.525 13.314 1.00 73.12 352 PHE A C 1
ATOM 2873 O O . PHE A 1 352 ? -12.193 -1.311 13.472 1.00 73.12 352 PHE A O 1
ATOM 2880 N N . SER A 1 353 ? -14.029 -2.594 13.818 1.00 65.38 353 SER A N 1
ATOM 2881 C CA . SER A 1 353 ? -13.368 -3.653 14.595 1.00 65.38 353 SER A CA 1
ATOM 2882 C C . SER A 1 353 ? -12.527 -3.096 15.753 1.00 65.38 353 SER A C 1
ATOM 2884 O O . SER A 1 353 ? -11.367 -3.469 15.935 1.00 65.38 353 SER A O 1
ATOM 2886 N N . THR A 1 354 ? -13.108 -2.154 16.498 1.00 65.81 354 THR A N 1
ATOM 2887 C CA . THR A 1 354 ? -12.531 -1.572 17.717 1.00 65.81 354 THR A CA 1
ATOM 2888 C C . THR A 1 354 ? -13.274 -2.098 18.946 1.00 65.81 354 THR A C 1
ATOM 2890 O O . THR A 1 354 ? -14.314 -2.739 18.839 1.00 65.81 354 THR A O 1
ATOM 2893 N N . ASN A 1 355 ? -12.727 -1.856 20.132 1.00 69.31 355 ASN A N 1
ATOM 2894 C CA . ASN A 1 355 ? -13.313 -2.207 21.432 1.00 69.31 355 ASN A CA 1
ATOM 2895 C C . ASN A 1 355 ? -14.336 -1.165 21.939 1.00 69.31 355 ASN A C 1
ATOM 2897 O O . ASN A 1 355 ? -14.593 -1.110 23.145 1.00 69.31 355 ASN A O 1
ATOM 2901 N N . LEU A 1 356 ? -14.857 -0.305 21.056 1.00 67.75 356 LEU A N 1
ATOM 2902 C CA . LEU A 1 356 ? -15.879 0.684 21.396 1.00 67.75 356 LEU A CA 1
ATOM 2903 C C . LEU A 1 356 ? -17.227 -0.009 21.600 1.00 67.75 356 LEU A C 1
ATOM 2905 O O . LEU A 1 356 ? -17.662 -0.782 20.752 1.00 67.75 356 LEU A O 1
ATOM 2909 N N . VAL A 1 357 ? -17.871 0.295 22.725 1.00 64.19 357 VAL A N 1
ATOM 2910 C CA . VAL A 1 357 ? -19.229 -0.174 23.039 1.00 64.19 357 VAL A CA 1
ATOM 2911 C C . VAL A 1 357 ? -20.269 0.816 22.516 1.00 64.19 357 VAL A C 1
ATOM 2913 O O . VAL A 1 357 ? -21.291 0.395 21.990 1.00 64.19 357 VAL A O 1
ATOM 2916 N N . ASP A 1 358 ? -19.980 2.117 22.614 1.00 63.12 358 ASP A N 1
ATOM 2917 C CA . ASP A 1 358 ? -20.851 3.188 22.132 1.00 63.12 358 ASP A CA 1
ATOM 2918 C C . ASP A 1 358 ? -20.028 4.407 21.673 1.00 63.12 358 ASP A C 1
ATOM 2920 O O . ASP A 1 358 ? -18.884 4.606 22.101 1.00 63.12 358 ASP A O 1
ATOM 2924 N N . LEU A 1 359 ? -20.601 5.219 20.786 1.00 65.88 359 LEU A N 1
ATOM 2925 C CA . LEU A 1 359 ? -20.049 6.505 20.362 1.00 65.88 359 LEU A CA 1
ATOM 2926 C C . LEU A 1 359 ? -20.569 7.615 21.294 1.00 65.88 359 LEU A C 1
ATOM 2928 O O . LEU A 1 359 ? -21.746 7.618 21.639 1.00 65.88 359 LEU A O 1
ATOM 2932 N N . PRO A 1 360 ? -19.743 8.607 21.682 1.00 65.31 360 PRO A N 1
ATOM 2933 C CA . PRO A 1 360 ? -20.217 9.709 22.511 1.00 65.31 360 PRO A CA 1
ATOM 2934 C C . PRO A 1 360 ? -21.367 10.444 21.809 1.00 65.31 360 PRO A C 1
ATOM 2936 O O . PRO A 1 360 ? -21.193 10.940 20.694 1.00 65.31 360 PRO A O 1
ATOM 2939 N N . SER A 1 361 ? -22.514 10.582 22.474 1.00 63.06 361 SER A N 1
ATOM 2940 C CA . SER A 1 361 ? -23.708 11.267 21.948 1.00 63.06 361 SER A CA 1
ATOM 2941 C C . SER A 1 361 ? -23.419 12.707 21.491 1.00 63.06 361 SER A C 1
ATOM 2943 O O . SER A 1 361 ? -23.935 13.161 20.470 1.00 63.06 361 SER A O 1
ATOM 2945 N N . ASN A 1 362 ? -22.497 13.396 22.171 1.00 64.25 362 ASN A N 1
ATOM 2946 C CA . ASN A 1 362 ? -22.057 14.754 21.832 1.00 64.25 362 ASN A CA 1
ATOM 2947 C C . ASN A 1 362 ? -21.029 14.822 20.687 1.00 64.25 362 ASN A C 1
ATOM 2949 O O . ASN A 1 362 ? -20.760 15.906 20.171 1.00 64.25 362 ASN A O 1
ATOM 2953 N N . LEU A 1 363 ? -20.452 13.693 20.262 1.00 65.12 363 LEU A N 1
ATOM 2954 C CA . LEU A 1 363 ? -19.464 13.658 19.181 1.00 65.12 363 LEU A CA 1
ATOM 2955 C C . LEU A 1 363 ? -20.105 14.064 17.847 1.00 65.12 363 LEU A C 1
ATOM 2957 O O . LEU A 1 363 ? -19.578 14.909 17.130 1.00 65.12 363 LEU A O 1
ATOM 2961 N N . LEU A 1 364 ? -21.285 13.519 17.541 1.00 66.12 364 LEU A N 1
ATOM 2962 C CA . LEU A 1 364 ? -22.006 13.787 16.290 1.00 66.12 364 LEU A CA 1
ATOM 2963 C C . LEU A 1 364 ? -22.550 15.218 16.199 1.00 66.12 364 LEU A C 1
ATOM 2965 O O . LEU A 1 364 ? -22.766 15.721 15.096 1.00 66.12 364 LEU A O 1
ATOM 2969 N N . ASN A 1 365 ? -22.760 15.874 17.342 1.00 65.38 365 ASN A N 1
ATOM 2970 C CA . ASN A 1 365 ? -23.225 17.258 17.391 1.00 65.38 365 ASN A CA 1
ATOM 2971 C C . ASN A 1 365 ? -22.132 18.245 16.957 1.00 65.38 365 ASN A C 1
ATOM 2973 O O . ASN A 1 365 ? -22.447 19.257 16.332 1.00 65.38 365 ASN A O 1
ATOM 2977 N N . ASN A 1 366 ? -20.861 17.917 17.212 1.00 65.00 366 ASN A N 1
ATOM 2978 C CA . ASN A 1 366 ? -19.730 18.784 16.880 1.00 65.00 366 ASN A CA 1
ATOM 2979 C C . ASN A 1 366 ? -19.282 18.644 15.414 1.00 65.00 366 ASN A C 1
ATOM 2981 O O . ASN A 1 366 ? -18.861 19.624 14.807 1.00 65.00 366 ASN A O 1
ATOM 2985 N N . PHE A 1 367 ? -19.441 17.470 14.794 1.00 71.25 367 PHE A N 1
ATOM 2986 C CA . PHE A 1 367 ? -19.021 17.242 13.405 1.00 71.25 367 PHE A CA 1
ATOM 2987 C C . PHE A 1 367 ? -20.194 17.328 12.425 1.00 71.25 367 PHE A C 1
ATOM 2989 O O . PHE A 1 367 ? -20.716 16.311 11.962 1.00 71.25 367 PHE A O 1
ATOM 2996 N N . ARG A 1 368 ? -20.601 18.553 12.062 1.00 68.38 368 ARG A N 1
ATOM 2997 C CA . ARG A 1 368 ? -21.720 18.788 11.120 1.00 68.38 368 ARG A CA 1
ATOM 2998 C C . ARG A 1 368 ? -21.563 18.011 9.803 1.00 68.38 368 ARG A C 1
ATOM 3000 O O . ARG A 1 368 ? -22.529 17.407 9.340 1.00 68.38 368 ARG A O 1
ATOM 3007 N N . LYS A 1 369 ? -20.350 17.986 9.235 1.00 68.00 369 LYS A N 1
ATOM 3008 C CA . LYS A 1 369 ? -20.032 17.269 7.986 1.00 68.00 369 LYS A CA 1
ATOM 3009 C C . LYS A 1 369 ? -20.094 15.747 8.147 1.00 68.00 369 LYS A C 1
ATOM 3011 O O . LYS A 1 369 ? -20.764 15.077 7.367 1.00 68.00 369 LYS A O 1
ATOM 3016 N N . LEU A 1 370 ? -19.469 15.204 9.194 1.00 68.81 370 LEU A N 1
ATOM 3017 C CA . LEU A 1 370 ? -19.537 13.774 9.516 1.00 68.81 370 LEU A CA 1
ATOM 3018 C C . LEU A 1 370 ? -20.983 13.314 9.746 1.00 68.81 370 LEU A C 1
ATOM 3020 O O . LEU A 1 370 ? -21.371 12.246 9.283 1.00 68.81 370 LEU A O 1
ATOM 3024 N N . ARG A 1 371 ? -21.806 14.134 10.414 1.00 65.62 371 ARG A N 1
ATOM 3025 C CA . ARG A 1 371 ? -23.234 13.859 10.619 1.00 65.62 371 ARG A CA 1
ATOM 3026 C C . ARG A 1 371 ? -23.988 13.760 9.293 1.00 65.62 371 ARG A C 1
ATOM 3028 O O . ARG A 1 371 ? -24.859 12.908 9.178 1.00 65.62 371 ARG A O 1
ATOM 3035 N N . GLN A 1 372 ? -23.664 14.589 8.299 1.00 58.03 372 GLN A N 1
ATOM 3036 C CA . GLN A 1 372 ? -24.251 14.495 6.957 1.00 58.03 372 GLN A CA 1
ATOM 3037 C C . GLN A 1 372 ? -23.849 13.187 6.257 1.00 58.03 372 GLN A C 1
ATOM 3039 O O . GLN A 1 372 ? -24.712 12.508 5.708 1.00 58.03 372 GLN A O 1
ATOM 3044 N N . TYR A 1 373 ? -22.574 12.795 6.352 1.00 51.78 373 TYR A N 1
ATOM 3045 C CA . TYR A 1 373 ? -22.057 11.553 5.764 1.00 51.78 373 TYR A CA 1
ATOM 3046 C C . TYR A 1 373 ? -22.617 10.288 6.440 1.00 51.78 373 TYR A C 1
ATOM 3048 O O . TYR A 1 373 ? -22.978 9.325 5.768 1.00 51.78 373 TYR A O 1
ATOM 3056 N N . LEU A 1 374 ? -22.755 10.298 7.769 1.00 53.94 374 LEU A N 1
ATOM 3057 C CA . LEU A 1 374 ? -23.383 9.213 8.531 1.00 53.94 374 LEU A CA 1
ATOM 3058 C C . LEU A 1 374 ? -24.902 9.159 8.336 1.00 53.94 374 LEU A C 1
ATOM 3060 O O . LEU A 1 374 ? -25.458 8.073 8.336 1.00 53.94 374 LEU A O 1
ATOM 3064 N N . LYS A 1 375 ? -25.578 10.296 8.121 1.00 50.91 375 LYS A N 1
ATOM 3065 C CA . LYS A 1 375 ? -27.001 10.312 7.737 1.00 50.91 375 LYS A CA 1
ATOM 3066 C C . LYS A 1 375 ? -27.235 9.730 6.342 1.00 50.91 375 LYS A C 1
ATOM 3068 O O . LYS A 1 375 ? -28.293 9.162 6.109 1.00 50.91 375 LYS A O 1
ATOM 3073 N N . SER A 1 376 ? -26.276 9.882 5.424 1.00 44.44 376 SER A N 1
ATOM 3074 C CA . SER A 1 376 ? -26.317 9.236 4.103 1.00 44.44 376 SER A CA 1
ATOM 3075 C C . SER A 1 376 ? -25.851 7.780 4.124 1.00 44.44 376 SER A C 1
ATOM 3077 O O . SER A 1 376 ? -26.079 7.049 3.165 1.00 44.44 376 SER A O 1
ATOM 3079 N N . TYR A 1 377 ? -25.178 7.357 5.196 1.00 40.00 377 TYR A N 1
ATOM 3080 C CA . TYR A 1 377 ? -24.800 5.970 5.406 1.00 40.00 377 TYR A CA 1
ATOM 3081 C C . TYR A 1 377 ? -26.037 5.221 5.892 1.00 40.00 377 TYR A C 1
ATOM 3083 O O . TYR A 1 377 ? -26.527 5.480 6.985 1.00 40.00 377 TYR A O 1
ATOM 3091 N N . ASN A 1 378 ? -26.568 4.334 5.054 1.00 35.72 378 ASN A N 1
ATOM 3092 C CA . ASN A 1 378 ? -27.737 3.528 5.373 1.00 35.72 378 ASN A CA 1
ATOM 3093 C C . ASN A 1 378 ? -27.250 2.199 5.991 1.00 35.72 378 ASN A C 1
ATOM 3095 O O . ASN A 1 378 ? -26.794 1.325 5.256 1.00 35.72 378 ASN A O 1
ATOM 3099 N N . PRO A 1 379 ? -27.275 2.025 7.326 1.00 46.28 379 PRO A N 1
ATOM 3100 C CA . PRO A 1 379 ? -26.735 0.837 8.002 1.00 46.28 379 PRO A CA 1
ATOM 3101 C C . PRO A 1 379 ? -27.560 -0.442 7.770 1.00 46.28 379 PRO A C 1
ATOM 3103 O O . PRO A 1 379 ? -27.225 -1.500 8.308 1.00 46.28 379 PRO A O 1
ATOM 3106 N N . THR A 1 380 ? -28.634 -0.350 6.986 1.00 45.19 380 THR A N 1
ATOM 3107 C CA . THR A 1 380 ? -29.624 -1.408 6.778 1.00 45.19 380 THR A CA 1
ATOM 3108 C C . THR A 1 380 ? -29.144 -2.561 5.895 1.00 45.19 380 THR A C 1
ATOM 3110 O O . THR A 1 380 ? -29.709 -3.641 6.024 1.00 45.19 380 THR A O 1
ATOM 3113 N N . ASP A 1 381 ? -28.072 -2.408 5.107 1.00 49.66 381 ASP A N 1
ATOM 3114 C CA . ASP A 1 381 ? -27.604 -3.500 4.233 1.00 49.66 381 ASP A CA 1
ATOM 3115 C C . ASP A 1 381 ? -26.576 -4.451 4.877 1.00 49.66 381 ASP A C 1
ATOM 3117 O O . ASP A 1 381 ? -26.525 -5.617 4.494 1.00 49.66 381 ASP A O 1
ATOM 3121 N N . ASP A 1 382 ? -25.805 -4.024 5.889 1.00 47.56 382 ASP A N 1
ATOM 3122 C CA . ASP A 1 382 ? -24.717 -4.863 6.442 1.00 47.56 382 ASP A CA 1
ATOM 3123 C C . ASP A 1 382 ? -24.629 -4.922 7.979 1.00 47.56 382 ASP A C 1
ATOM 3125 O O . ASP A 1 382 ? -24.107 -5.896 8.523 1.00 47.56 382 ASP A O 1
ATOM 3129 N N . ILE A 1 383 ? -25.132 -3.924 8.717 1.00 48.19 383 ILE A N 1
ATOM 3130 C CA . ILE A 1 383 ? -24.926 -3.837 10.181 1.00 48.19 383 ILE A CA 1
ATOM 3131 C C . ILE A 1 383 ? -26.163 -4.310 10.963 1.00 48.19 383 ILE A C 1
ATOM 3133 O O . ILE A 1 383 ? -26.048 -4.760 12.103 1.00 48.19 383 ILE A O 1
ATOM 3137 N N . CYS A 1 384 ? -27.338 -4.337 10.329 1.00 51.06 384 CYS A N 1
ATOM 3138 C CA . CYS A 1 384 ? -28.567 -4.904 10.891 1.00 51.06 384 CYS A CA 1
ATOM 3139 C C . CYS A 1 384 ? -28.763 -6.399 10.570 1.00 51.06 384 CYS A C 1
ATOM 3141 O O . CYS A 1 384 ? -29.890 -6.847 10.373 1.00 51.06 384 CYS A O 1
ATOM 3143 N N . LYS A 1 385 ? -27.696 -7.207 10.587 1.00 49.38 385 LYS A N 1
ATOM 3144 C CA . LYS A 1 385 ? -27.824 -8.617 10.993 1.00 49.38 385 LYS A CA 1
ATOM 3145 C C . LYS A 1 385 ? -27.406 -8.703 12.458 1.00 49.38 385 LYS A C 1
ATOM 3147 O O . LYS A 1 385 ? -26.218 -8.875 12.735 1.00 49.38 385 LYS A O 1
ATOM 3152 N N . PRO A 1 386 ? -28.338 -8.544 13.417 1.00 47.81 386 PRO A N 1
ATOM 3153 C CA . PRO A 1 386 ? -27.998 -8.755 14.810 1.00 47.81 386 PRO A CA 1
ATOM 3154 C C . PRO A 1 386 ? -27.725 -10.250 15.005 1.00 47.81 386 PRO A C 1
ATOM 3156 O O . PRO A 1 386 ? -28.101 -11.067 14.166 1.00 47.81 386 PRO A O 1
ATOM 3159 N N . TRP A 1 387 ? -27.055 -10.599 16.099 1.00 51.81 387 TRP A N 1
ATOM 3160 C CA . TRP A 1 387 ? -27.437 -11.519 17.190 1.00 51.81 387 TRP A CA 1
ATOM 3161 C C . TRP A 1 387 ? -28.662 -12.462 17.073 1.00 51.81 387 TRP A C 1
ATOM 3163 O O . TRP A 1 387 ? -28.929 -13.211 18.010 1.00 51.81 387 TRP A O 1
ATOM 3173 N N . ASN A 1 388 ? -29.377 -12.484 15.950 1.00 55.31 388 ASN A N 1
ATOM 3174 C CA . ASN A 1 388 ? -30.505 -13.325 15.624 1.00 55.31 388 ASN A CA 1
ATOM 3175 C C . ASN A 1 388 ? -30.160 -14.789 15.762 1.00 55.31 388 ASN A C 1
ATOM 3177 O O . ASN A 1 388 ? -30.936 -15.452 16.400 1.00 55.31 388 ASN A O 1
ATOM 3181 N N . THR A 1 389 ? -29.034 -15.320 15.290 1.00 60.47 389 THR A N 1
ATOM 3182 C CA . THR A 1 389 ? -28.841 -16.777 15.411 1.00 60.47 389 THR A CA 1
ATOM 3183 C C . THR A 1 389 ? -28.791 -17.239 16.865 1.00 60.47 389 THR A C 1
ATOM 3185 O O . THR A 1 389 ? -29.468 -18.197 17.205 1.00 60.47 389 THR A O 1
ATOM 3188 N N . LEU A 1 390 ? -28.080 -16.551 17.763 1.00 60.62 390 LEU A N 1
ATOM 3189 C CA . LEU A 1 390 ? -28.017 -16.982 19.164 1.00 60.62 390 LEU A CA 1
ATOM 3190 C C . LEU A 1 390 ? -29.336 -16.726 19.913 1.00 60.62 390 LEU A C 1
ATOM 3192 O O . LEU A 1 390 ? -29.788 -17.596 20.652 1.00 60.62 390 LEU A O 1
ATOM 3196 N N . TYR A 1 391 ? -29.976 -15.571 19.693 1.00 68.56 391 TYR A N 1
ATOM 3197 C CA . TYR A 1 391 ? -31.269 -15.251 20.309 1.00 68.56 391 TYR A CA 1
ATOM 3198 C C . TYR A 1 391 ? -32.412 -16.093 19.740 1.00 68.56 391 TYR A C 1
ATOM 3200 O O . TYR A 1 3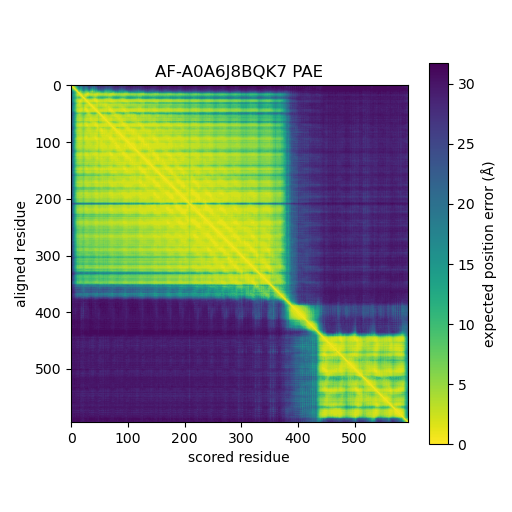91 ? -33.233 -16.584 20.504 1.00 68.56 391 TYR A O 1
ATOM 3208 N N . THR A 1 392 ? -32.458 -16.332 18.428 1.00 69.81 392 THR A N 1
ATOM 3209 C CA . THR A 1 392 ? -33.434 -17.239 17.812 1.00 69.81 392 THR A CA 1
ATOM 3210 C C . THR A 1 392 ? -33.210 -18.657 18.304 1.00 69.81 392 THR A C 1
ATOM 3212 O O . THR A 1 392 ? -34.180 -19.330 18.612 1.00 69.81 392 THR A O 1
ATOM 3215 N N . MET A 1 393 ? -31.959 -19.107 18.458 1.00 76.88 393 MET A N 1
ATOM 3216 C CA . MET A 1 393 ? -31.677 -20.425 19.037 1.00 76.88 393 MET A CA 1
ATOM 3217 C C . MET A 1 393 ? -32.100 -20.502 20.508 1.00 76.88 393 MET A C 1
ATOM 3219 O O . MET A 1 393 ? -32.683 -21.502 20.909 1.00 76.88 393 MET A O 1
ATOM 3223 N N . ALA A 1 394 ? -31.885 -19.447 21.300 1.00 80.00 394 ALA A N 1
ATOM 3224 C CA . ALA A 1 394 ? -32.323 -19.384 22.694 1.00 80.00 394 ALA A CA 1
ATOM 3225 C C . ALA A 1 394 ? -33.855 -19.350 22.832 1.00 80.00 394 ALA A C 1
ATOM 3227 O O . ALA A 1 394 ? -34.395 -20.021 23.705 1.00 80.00 394 ALA A O 1
ATOM 3228 N N . ILE A 1 395 ? -34.554 -18.625 21.953 1.00 82.56 395 ILE A N 1
ATOM 3229 C CA . ILE A 1 395 ? -36.023 -18.583 21.900 1.00 82.56 395 ILE A CA 1
ATOM 3230 C C . ILE A 1 395 ? -36.580 -19.936 21.444 1.00 82.56 395 ILE A C 1
ATOM 3232 O O . ILE A 1 395 ? -37.546 -20.425 22.014 1.00 82.56 395 ILE A O 1
ATOM 3236 N N . VAL A 1 396 ? -35.961 -20.587 20.456 1.00 85.44 396 VAL A N 1
ATOM 3237 C CA . VAL A 1 396 ? -36.370 -21.930 20.017 1.00 85.44 396 VAL A CA 1
ATOM 3238 C C . VAL A 1 396 ? -36.144 -22.954 21.131 1.00 85.44 396 VAL A C 1
ATOM 3240 O O . VAL A 1 396 ? -37.028 -23.763 21.390 1.00 85.44 396 VAL A O 1
ATOM 3243 N N . LEU A 1 397 ? -35.012 -22.893 21.840 1.00 86.38 397 LEU A N 1
ATOM 3244 C CA . LEU A 1 397 ? -34.723 -23.760 22.987 1.00 86.38 397 LEU A CA 1
ATOM 3245 C C . LEU A 1 397 ? -35.672 -23.510 24.163 1.00 86.38 397 LEU A C 1
ATOM 3247 O O . LEU A 1 397 ? -36.124 -24.469 24.785 1.00 86.38 397 LEU A O 1
ATOM 3251 N N . SER A 1 398 ? -36.004 -22.251 24.460 1.00 87.25 398 SER A N 1
ATOM 3252 C CA . SER A 1 398 ? -36.940 -21.924 25.537 1.00 87.25 398 SER A CA 1
ATOM 3253 C C . SER A 1 398 ? -38.367 -22.338 25.185 1.00 87.25 398 SER A C 1
ATOM 3255 O O . SER A 1 398 ? -39.035 -22.940 26.020 1.00 87.25 398 SER A O 1
ATOM 3257 N N . LEU A 1 399 ? -38.812 -22.126 23.943 1.00 90.12 399 LEU A N 1
ATOM 3258 C CA . LEU A 1 399 ? -40.111 -22.599 23.460 1.00 90.12 399 LEU A CA 1
ATOM 3259 C C . LEU A 1 399 ? -40.186 -24.128 23.448 1.00 90.12 399 LEU A C 1
ATOM 3261 O O . LEU A 1 399 ? -41.208 -24.683 23.842 1.00 90.12 399 LEU A O 1
ATOM 3265 N N . PHE A 1 400 ? -39.106 -24.820 23.071 1.00 91.81 400 PHE A N 1
ATOM 3266 C CA . PHE A 1 400 ? -39.031 -26.279 23.153 1.00 91.81 400 PHE A CA 1
ATOM 3267 C C . PHE A 1 400 ? -39.074 -26.759 24.612 1.00 91.81 400 PHE A C 1
ATOM 3269 O O . PHE A 1 400 ? -39.801 -27.695 24.939 1.00 91.81 400 PHE A O 1
ATOM 3276 N N . GLY A 1 401 ? -38.373 -26.075 25.519 1.00 91.94 401 GLY A N 1
ATOM 3277 C CA . GLY A 1 401 ? -38.432 -26.330 26.959 1.00 91.94 401 GLY A CA 1
ATOM 3278 C C . GLY A 1 401 ? -39.843 -26.160 27.528 1.00 91.94 401 GLY A C 1
ATOM 3279 O O . GLY A 1 401 ? -40.350 -27.052 28.201 1.00 91.94 401 GLY A O 1
ATOM 3280 N N . VAL A 1 402 ? -40.527 -25.065 27.194 1.00 92.75 402 VAL A N 1
ATOM 3281 C CA . VAL A 1 402 ? -41.914 -24.823 27.622 1.00 92.75 402 VAL A CA 1
ATOM 3282 C C . VAL A 1 402 ? -42.868 -25.855 27.017 1.00 92.75 402 VAL A C 1
ATOM 3284 O O . VAL A 1 402 ? -43.714 -26.385 27.732 1.00 92.75 402 VAL A O 1
ATOM 3287 N N . ALA A 1 403 ? -42.713 -26.197 25.735 1.00 90.69 403 ALA A N 1
ATOM 3288 C CA . ALA A 1 403 ? -43.533 -27.211 25.075 1.00 90.69 403 ALA A CA 1
ATOM 3289 C C . ALA A 1 403 ? -43.338 -28.602 25.697 1.00 90.69 403 ALA A C 1
ATOM 3291 O O . ALA A 1 403 ? -44.317 -29.290 25.971 1.00 90.69 403 ALA A O 1
ATOM 3292 N N . THR A 1 404 ? -42.098 -29.007 25.983 1.00 88.56 404 THR A N 1
ATOM 3293 C CA . THR A 1 404 ? -41.820 -30.285 26.661 1.00 88.56 404 THR A CA 1
ATOM 3294 C C . THR A 1 404 ? -42.388 -30.313 28.076 1.00 88.56 404 THR A C 1
ATOM 3296 O O . THR A 1 404 ? -43.010 -31.304 28.451 1.00 88.56 404 THR A O 1
ATOM 3299 N N . LEU A 1 405 ? -42.273 -29.219 28.838 1.00 90.56 405 LEU A N 1
ATOM 3300 C CA . LEU A 1 405 ? -42.868 -29.117 30.170 1.00 90.56 405 LEU A CA 1
ATOM 3301 C C . LEU A 1 405 ? -44.401 -29.187 30.105 1.00 90.56 405 LEU A C 1
ATOM 3303 O O . LEU A 1 405 ? -45.015 -29.907 30.886 1.00 90.56 405 LEU A O 1
ATOM 3307 N N . ALA A 1 406 ? -45.016 -28.500 29.140 1.00 89.00 406 ALA A N 1
ATOM 3308 C CA . ALA A 1 406 ? -46.455 -28.546 28.905 1.00 89.00 406 ALA A CA 1
ATOM 3309 C C . ALA A 1 406 ? -46.923 -29.948 28.491 1.00 89.00 406 ALA A C 1
ATOM 3311 O O . ALA A 1 406 ? -47.955 -30.398 28.976 1.00 89.00 406 ALA A O 1
ATOM 3312 N N . ILE A 1 407 ? -46.157 -30.669 27.664 1.00 87.94 407 ILE A N 1
ATOM 3313 C CA . ILE A 1 407 ? -46.435 -32.069 27.311 1.00 87.94 407 ILE A CA 1
ATOM 3314 C C . ILE A 1 407 ? -46.327 -32.964 28.547 1.00 87.94 407 ILE A C 1
ATOM 3316 O O . ILE A 1 407 ? -47.210 -33.784 28.761 1.00 87.94 407 ILE A O 1
ATOM 3320 N N . ILE A 1 408 ? -45.305 -32.799 29.392 1.00 86.25 408 ILE A N 1
ATOM 3321 C CA . ILE A 1 408 ? -45.152 -33.577 30.632 1.00 86.25 408 ILE A CA 1
ATOM 3322 C C . ILE A 1 408 ? -46.314 -33.301 31.593 1.00 86.25 408 ILE A C 1
ATOM 3324 O O . ILE A 1 408 ? -46.899 -34.240 32.127 1.00 86.25 408 ILE A O 1
ATOM 3328 N N . ILE A 1 409 ? -46.691 -32.032 31.776 1.00 86.62 409 ILE A N 1
ATOM 3329 C CA . ILE A 1 409 ? -47.842 -31.635 32.596 1.00 86.62 409 ILE A CA 1
ATOM 3330 C C . ILE A 1 409 ? -49.137 -32.181 31.991 1.00 86.62 409 ILE A C 1
ATOM 3332 O O . ILE A 1 409 ? -49.971 -32.702 32.719 1.00 86.62 409 ILE A O 1
ATOM 3336 N N . CYS A 1 410 ? -49.300 -32.131 30.668 1.00 82.50 410 CYS A N 1
ATOM 3337 C CA . CYS A 1 410 ? -50.458 -32.685 29.978 1.00 82.50 410 CYS A CA 1
ATOM 3338 C C . CYS A 1 410 ? -50.519 -34.206 30.149 1.00 82.50 410 CYS A C 1
ATOM 3340 O O . CYS A 1 410 ? -51.565 -34.720 30.516 1.00 82.50 410 CYS A O 1
ATOM 3342 N N . ILE A 1 411 ? -49.404 -34.927 30.010 1.00 80.44 411 ILE A N 1
ATOM 3343 C CA . ILE A 1 411 ? -49.319 -36.366 30.290 1.00 80.44 411 ILE A CA 1
ATOM 3344 C C . ILE A 1 411 ? -49.642 -36.647 31.759 1.00 80.44 411 ILE A C 1
ATOM 3346 O O . ILE A 1 411 ? -50.357 -37.602 32.028 1.00 80.44 411 ILE A O 1
ATOM 3350 N N . TRP A 1 412 ? -49.176 -35.827 32.705 1.00 80.19 412 TRP A N 1
ATOM 3351 C CA . TRP A 1 412 ? -49.449 -35.991 34.135 1.00 80.19 412 TRP A CA 1
ATOM 3352 C C . TRP A 1 412 ? -50.910 -35.687 34.502 1.00 80.19 412 TRP A C 1
ATOM 3354 O O . TRP A 1 412 ? -51.522 -36.445 35.245 1.00 80.19 412 TRP A O 1
ATOM 3364 N N . ILE A 1 413 ? -51.526 -34.642 33.949 1.00 78.44 413 ILE A N 1
ATOM 3365 C CA . ILE A 1 413 ? -52.954 -34.340 34.151 1.00 78.44 413 ILE A CA 1
ATOM 3366 C C . ILE A 1 413 ? -53.807 -35.409 33.464 1.00 78.44 413 ILE A C 1
ATOM 3368 O O . ILE A 1 413 ? -54.729 -35.978 34.052 1.00 78.44 413 ILE A O 1
ATOM 3372 N N . CYS A 1 414 ? -53.468 -35.738 32.220 1.00 67.69 414 CYS A N 1
ATOM 3373 C CA . CYS A 1 414 ? -54.150 -36.759 31.452 1.00 67.69 414 CYS A CA 1
ATOM 3374 C C . CYS A 1 414 ? -53.789 -38.170 31.908 1.00 67.69 414 CYS A C 1
ATOM 3376 O O . CYS A 1 414 ? -54.427 -39.080 31.418 1.00 67.69 414 CYS A O 1
ATOM 3378 N N . GLN A 1 415 ? -52.862 -38.421 32.840 1.00 68.25 415 GLN A N 1
ATOM 3379 C CA . GLN A 1 415 ? -52.482 -39.794 33.205 1.00 68.25 415 GLN A CA 1
ATOM 3380 C C . GLN A 1 415 ? -53.669 -40.589 33.754 1.00 68.25 415 GLN A C 1
ATOM 3382 O O . GLN A 1 415 ? -53.784 -41.777 33.474 1.00 68.25 415 GLN A O 1
ATOM 3387 N N . ASN A 1 416 ? -54.583 -39.938 34.480 1.00 57.56 416 ASN A N 1
ATOM 3388 C CA . ASN A 1 416 ? -55.802 -40.576 34.975 1.00 57.56 416 ASN A CA 1
ATOM 3389 C C . ASN A 1 416 ? -56.822 -40.777 33.852 1.00 57.56 416 ASN A C 1
ATOM 3391 O O . ASN A 1 416 ? -57.441 -41.833 33.788 1.00 57.56 416 ASN A O 1
ATOM 3395 N N . ASN A 1 417 ? -56.930 -39.836 32.909 1.00 60.69 417 ASN A N 1
ATOM 3396 C CA . ASN A 1 417 ? -57.803 -39.983 31.743 1.00 60.69 417 ASN A CA 1
ATOM 3397 C C . ASN A 1 417 ? -57.251 -40.966 30.706 1.00 60.69 417 ASN A C 1
ATOM 3399 O O . ASN A 1 417 ? -58.023 -41.718 30.152 1.00 60.69 417 ASN A O 1
ATOM 3403 N N . ILE A 1 418 ? -55.942 -41.038 30.468 1.00 64.69 418 ILE A N 1
ATOM 3404 C CA . ILE A 1 418 ? -55.274 -42.016 29.602 1.00 64.69 418 ILE A CA 1
ATOM 3405 C C . ILE A 1 418 ? -55.340 -43.386 30.267 1.00 64.69 418 ILE A C 1
ATOM 3407 O O . ILE A 1 418 ? -55.650 -44.347 29.581 1.00 64.69 418 ILE A O 1
ATOM 3411 N N . LYS A 1 419 ? -55.146 -43.502 31.590 1.00 59.47 419 LYS A N 1
ATOM 3412 C CA . LYS A 1 419 ? -55.436 -44.750 32.314 1.00 59.47 419 LYS A CA 1
ATOM 3413 C C . LYS A 1 419 ? -56.903 -45.143 32.165 1.00 59.47 419 LYS A C 1
ATOM 3415 O O . LYS A 1 419 ? -57.146 -46.299 31.854 1.00 59.47 419 LYS A O 1
ATOM 3420 N N . ASN A 1 420 ? -57.850 -44.211 32.287 1.00 56.84 420 ASN A N 1
ATOM 3421 C CA . ASN A 1 420 ? -59.280 -44.477 32.109 1.00 56.84 420 ASN A CA 1
ATOM 3422 C C . ASN A 1 420 ? -59.654 -44.793 30.655 1.00 56.84 420 ASN A C 1
ATOM 3424 O O . ASN A 1 420 ? -60.476 -45.666 30.437 1.00 56.84 420 ASN A O 1
ATOM 3428 N N . THR A 1 421 ? -59.034 -44.161 29.659 1.00 60.78 421 THR A N 1
ATOM 3429 C CA . THR A 1 421 ? -59.292 -44.375 28.227 1.00 60.78 421 THR A CA 1
ATOM 3430 C C . THR A 1 421 ? -58.585 -45.619 27.718 1.00 60.78 421 THR A C 1
ATOM 3432 O O . THR A 1 421 ? -59.166 -46.342 26.932 1.00 60.78 421 THR A O 1
ATOM 3435 N N . VAL A 1 422 ? -57.373 -45.936 28.179 1.00 64.62 422 VAL A N 1
ATOM 3436 C CA . VAL A 1 422 ? -56.710 -47.226 27.929 1.00 64.62 422 VAL A CA 1
ATOM 3437 C C . VAL A 1 422 ? -57.431 -48.333 28.688 1.00 64.62 422 VAL A C 1
ATOM 3439 O O . VAL A 1 422 ? -57.574 -49.414 28.142 1.00 64.62 422 VAL A O 1
ATOM 3442 N N . TYR A 1 423 ? -57.949 -48.083 29.892 1.00 59.03 423 TYR A N 1
ATOM 3443 C CA . TYR A 1 423 ? -58.850 -49.002 30.590 1.00 59.03 423 TYR A CA 1
ATOM 3444 C C . TYR A 1 423 ? -60.141 -49.201 29.794 1.00 59.03 423 TYR A C 1
ATOM 3446 O O . TYR A 1 423 ? -60.482 -50.340 29.524 1.00 59.03 423 TYR A O 1
ATOM 3454 N N . LEU A 1 424 ? -60.795 -48.140 29.313 1.00 59.12 424 LEU A N 1
ATOM 3455 C CA . LEU A 1 424 ? -61.998 -48.210 28.476 1.00 59.12 424 LEU A CA 1
ATOM 3456 C C . LEU A 1 424 ? -61.722 -48.834 27.105 1.00 59.12 424 LEU A C 1
ATOM 3458 O O . LEU A 1 424 ? -62.543 -49.597 26.629 1.00 59.12 424 LEU A O 1
ATOM 3462 N N . LEU A 1 425 ? -60.574 -48.580 26.476 1.00 54.78 425 LEU A N 1
ATOM 3463 C CA . LEU A 1 425 ? -60.163 -49.184 25.206 1.00 54.78 425 LEU A CA 1
ATOM 3464 C C . LEU A 1 425 ? -59.751 -50.638 25.397 1.00 54.78 425 LEU A C 1
ATOM 3466 O O . LEU A 1 425 ? -60.058 -51.450 24.542 1.00 54.78 425 LEU A O 1
ATOM 3470 N N . ARG A 1 426 ? -59.110 -50.997 26.513 1.00 54.94 426 ARG A N 1
ATOM 3471 C CA . ARG A 1 426 ? -58.831 -52.387 26.898 1.00 54.94 426 ARG A CA 1
ATOM 3472 C C . ARG A 1 426 ? -60.127 -53.104 27.256 1.00 54.94 426 ARG A C 1
ATOM 3474 O O . ARG A 1 426 ? -60.272 -54.256 26.886 1.00 54.94 426 ARG A O 1
ATOM 3481 N N . VAL A 1 427 ? -61.086 -52.421 27.879 1.00 51.66 427 VAL A N 1
ATOM 3482 C CA . VAL A 1 427 ? -62.453 -52.902 28.105 1.00 51.66 427 VAL A CA 1
ATOM 3483 C C . VAL A 1 427 ? -63.151 -53.100 26.766 1.00 51.66 427 VAL A C 1
ATOM 3485 O O . VAL A 1 427 ? -63.584 -54.205 26.526 1.00 51.66 427 VAL A O 1
ATOM 3488 N N . VAL A 1 428 ? -63.181 -52.131 25.847 1.00 56.41 428 VAL A N 1
ATOM 3489 C CA . VAL A 1 428 ? -63.835 -52.233 24.524 1.00 56.41 428 VAL A CA 1
ATOM 3490 C C . VAL A 1 428 ? -63.141 -53.249 23.605 1.00 56.41 428 VAL A C 1
ATOM 3492 O O . VAL A 1 428 ? -63.808 -53.985 22.882 1.00 56.41 428 VAL A O 1
ATOM 3495 N N . TYR A 1 429 ? -61.810 -53.334 23.642 1.00 46.28 429 TYR A N 1
ATOM 3496 C CA . TYR A 1 429 ? -61.020 -54.320 22.900 1.00 46.28 429 TYR A CA 1
ATOM 3497 C C . TYR A 1 429 ? -61.236 -55.731 23.462 1.00 46.28 429 TYR A C 1
ATOM 3499 O O . TYR A 1 429 ? -61.538 -56.644 22.698 1.00 46.28 429 TYR A O 1
ATOM 3507 N N . ASN A 1 430 ? -61.213 -55.903 24.790 1.00 44.78 430 ASN A N 1
ATOM 3508 C CA . ASN A 1 430 ? -61.565 -57.170 25.442 1.00 44.78 430 ASN A CA 1
ATOM 3509 C C . ASN A 1 430 ? -63.067 -57.505 25.311 1.00 44.78 430 ASN A C 1
ATOM 3511 O O . ASN A 1 430 ? -63.424 -58.678 25.302 1.00 44.78 430 ASN A O 1
ATOM 3515 N N . HIS A 1 431 ? -63.938 -56.504 25.146 1.00 40.88 431 HIS A N 1
ATOM 3516 C CA . HIS A 1 431 ? -65.379 -56.634 24.886 1.00 40.88 431 HIS A CA 1
ATOM 3517 C C . HIS A 1 431 ? -65.658 -57.069 23.440 1.00 40.88 431 HIS A C 1
ATOM 3519 O O . HIS A 1 431 ? -66.655 -57.740 23.188 1.00 40.88 431 HIS A O 1
ATOM 3525 N N . LYS A 1 432 ? -64.770 -56.738 22.489 1.00 44.38 432 LYS A N 1
ATOM 3526 C CA . LYS A 1 432 ? -64.788 -57.265 21.110 1.00 44.38 432 LYS A CA 1
ATOM 3527 C C . LYS A 1 432 ? -64.095 -58.625 20.960 1.00 44.38 432 LYS A C 1
ATOM 3529 O O . LYS A 1 432 ? -64.325 -59.297 19.964 1.00 44.38 432 LYS A O 1
ATOM 3534 N N . GLN A 1 433 ? -63.282 -59.036 21.934 1.00 36.16 433 GLN A N 1
ATOM 3535 C CA . GLN A 1 433 ? -62.565 -60.321 21.962 1.00 36.16 433 GLN A CA 1
ATOM 3536 C C . GLN A 1 433 ? -63.121 -61.306 23.013 1.00 36.16 433 GLN A C 1
ATOM 3538 O O . GLN A 1 433 ? -62.488 -62.314 23.296 1.00 36.16 433 GLN A O 1
ATOM 3543 N N . GLY A 1 434 ? -64.300 -61.047 23.597 1.00 40.56 434 GLY A N 1
ATOM 3544 C CA . GLY A 1 434 ? -65.042 -62.032 24.401 1.00 40.56 434 GLY A CA 1
ATOM 3545 C C . GLY A 1 434 ? -64.384 -62.491 25.712 1.00 40.56 434 GLY A C 1
ATOM 3546 O O . GLY A 1 434 ? -64.847 -63.454 26.314 1.00 40.56 434 GLY A O 1
ATOM 3547 N N . HIS A 1 435 ? -63.340 -61.810 26.190 1.00 44.59 435 HIS A N 1
ATOM 3548 C CA . HIS A 1 435 ? -62.618 -62.172 27.413 1.00 44.59 435 HIS A CA 1
ATOM 3549 C C . HIS A 1 435 ? -62.697 -61.050 28.454 1.00 44.59 435 HIS A C 1
ATOM 3551 O O . HIS A 1 435 ? -61.732 -60.325 28.698 1.00 44.59 435 HIS A O 1
ATOM 3557 N N . VAL A 1 436 ? -63.858 -60.926 29.103 1.00 34.47 436 VAL A N 1
ATOM 3558 C CA . VAL A 1 436 ? -64.008 -60.198 30.371 1.00 34.47 436 VAL A CA 1
ATOM 3559 C C . VAL A 1 436 ? -64.890 -61.026 31.303 1.00 34.47 436 VAL A C 1
ATOM 3561 O O . VAL A 1 436 ? -66.093 -61.149 31.095 1.00 34.47 436 VAL A O 1
ATOM 3564 N N . THR A 1 437 ? -64.287 -61.597 32.346 1.00 42.84 437 THR A N 1
ATOM 3565 C CA . THR A 1 437 ? -65.018 -62.106 33.511 1.00 42.84 437 THR A CA 1
ATOM 3566 C C . THR A 1 437 ? -65.573 -60.909 34.276 1.00 42.84 437 THR A C 1
ATOM 3568 O O . THR A 1 437 ? -64.796 -60.100 34.786 1.00 42.84 437 THR A O 1
ATOM 3571 N N . PHE A 1 438 ? -66.899 -60.782 34.330 1.00 38.44 438 PHE A N 1
ATOM 3572 C CA . PHE A 1 438 ? -67.585 -59.815 35.186 1.00 38.44 438 PHE A CA 1
ATOM 3573 C C . PHE A 1 438 ? -67.099 -59.976 36.634 1.00 38.44 438 PHE A C 1
ATOM 3575 O O . PHE A 1 438 ? -67.163 -61.072 37.192 1.00 38.44 438 PHE A O 1
ATOM 3582 N N . ASP A 1 439 ? -66.635 -58.893 37.257 1.00 47.88 439 ASP A N 1
ATOM 3583 C CA . ASP A 1 439 ? -66.414 -58.852 38.702 1.00 47.88 439 ASP A CA 1
ATOM 3584 C C . ASP A 1 439 ? -67.795 -58.820 39.380 1.00 47.88 439 ASP A C 1
ATOM 3586 O O . ASP A 1 439 ? -68.336 -57.762 39.688 1.00 47.88 439 ASP A O 1
ATOM 3590 N N . GLY A 1 440 ? -68.433 -59.988 39.524 1.00 53.22 440 GLY A N 1
ATOM 3591 C CA . GLY A 1 440 ? -69.802 -60.156 40.041 1.00 53.22 440 GLY A CA 1
ATOM 3592 C C . GLY A 1 440 ? -69.991 -59.770 41.517 1.00 53.22 440 GLY A C 1
ATOM 3593 O O . GLY A 1 440 ? -70.918 -60.253 42.155 1.00 53.22 440 GLY A O 1
ATOM 3594 N N . ARG A 1 441 ? -69.099 -58.947 42.086 1.00 56.72 441 ARG A N 1
ATOM 3595 C CA . ARG A 1 441 ? -68.938 -58.679 43.529 1.00 56.72 441 ARG A CA 1
ATOM 3596 C C . ARG A 1 441 ? -70.052 -57.826 44.055 1.00 56.72 441 ARG A C 1
ATOM 3598 O O . ARG A 1 441 ? -70.528 -58.042 45.160 1.00 56.72 441 ARG A O 1
ATOM 3605 N N . LEU A 1 442 ? -70.526 -56.955 43.179 1.00 55.31 442 LEU A N 1
ATOM 3606 C CA . LEU A 1 442 ? -71.658 -56.077 43.393 1.00 55.31 442 LEU A CA 1
ATOM 3607 C C . LEU A 1 442 ? -73.002 -56.827 43.428 1.00 55.31 442 LEU A C 1
ATOM 3609 O O . LEU A 1 442 ? -73.979 -56.249 43.887 1.00 55.31 442 LEU A O 1
ATOM 3613 N N . ASN A 1 443 ? -73.063 -58.095 42.994 1.00 63.34 443 ASN A N 1
ATOM 3614 C CA . ASN A 1 443 ? -74.296 -58.895 43.032 1.00 63.34 443 ASN A CA 1
ATOM 3615 C C . ASN A 1 443 ? -74.494 -59.652 44.355 1.00 63.34 443 ASN A C 1
ATOM 3617 O O . ASN A 1 443 ? -75.552 -60.245 44.556 1.00 63.34 443 ASN A O 1
ATOM 3621 N N . TYR A 1 444 ? -73.497 -59.658 45.246 1.00 78.44 444 TYR A N 1
ATOM 3622 C CA . TYR A 1 444 ? -73.577 -60.344 46.534 1.00 78.44 444 TYR A CA 1
ATOM 3623 C C . TYR A 1 444 ? -73.741 -59.334 47.666 1.00 78.44 444 TYR A C 1
ATOM 3625 O O . TYR A 1 444 ? -73.086 -58.296 47.708 1.00 78.44 444 TYR A O 1
ATOM 3633 N N . GLU A 1 445 ? -74.620 -59.654 48.610 1.00 83.94 445 GLU A N 1
ATOM 3634 C CA . GLU A 1 445 ? -74.933 -58.785 49.745 1.00 83.94 445 GLU A CA 1
ATOM 3635 C C . GLU A 1 445 ? -73.825 -58.815 50.813 1.00 83.94 445 GLU A C 1
ATOM 3637 O O . GLU A 1 445 ? -73.690 -57.865 51.592 1.00 83.94 445 GLU A O 1
ATOM 3642 N N . TYR A 1 446 ? -73.034 -59.895 50.837 1.00 87.69 446 TYR A N 1
ATOM 3643 C CA . TYR A 1 446 ? -71.925 -60.124 51.763 1.00 87.69 446 TYR A CA 1
ATOM 3644 C C . TYR A 1 446 ? -70.671 -60.597 51.020 1.00 87.69 446 TYR A C 1
ATOM 3646 O O . TYR A 1 446 ? -70.744 -61.359 50.051 1.00 87.69 446 TYR A O 1
ATOM 3654 N N . HIS A 1 447 ? -69.496 -60.198 51.512 1.00 89.12 447 HIS A N 1
ATOM 3655 C CA . HIS A 1 447 ? -68.221 -60.646 50.951 1.00 89.12 447 HIS A CA 1
ATOM 3656 C C . HIS A 1 447 ? -67.961 -62.121 51.262 1.00 89.12 447 HIS A C 1
ATOM 3658 O O . HIS A 1 447 ? -67.445 -62.846 50.408 1.00 89.12 447 HIS A O 1
ATOM 3664 N N . ALA A 1 448 ? -68.342 -62.585 52.457 1.00 90.81 448 ALA A N 1
ATOM 3665 C CA . ALA A 1 448 ? -68.335 -64.005 52.771 1.00 90.81 448 ALA A CA 1
ATOM 3666 C C . ALA A 1 448 ? -69.332 -64.407 53.865 1.00 90.81 448 ALA A C 1
ATOM 3668 O O . ALA A 1 448 ? -69.623 -63.626 54.771 1.00 90.81 448 ALA A O 1
ATOM 3669 N N . PHE A 1 449 ? -69.786 -65.657 53.800 1.00 90.81 449 PHE A N 1
ATOM 3670 C CA . PHE A 1 449 ? -70.491 -66.346 54.879 1.00 90.81 449 PHE A CA 1
ATOM 3671 C C . PHE A 1 449 ? -69.477 -67.093 55.749 1.00 90.81 449 PHE A C 1
ATOM 3673 O O . PHE A 1 449 ? -68.641 -67.816 55.206 1.00 90.81 449 PHE A O 1
ATOM 3680 N N . VAL A 1 450 ? -69.516 -66.917 57.070 1.00 91.12 450 VAL A N 1
ATOM 3681 C CA . VAL A 1 450 ? -68.564 -67.552 57.994 1.00 91.12 450 VAL A CA 1
ATOM 3682 C C . VAL A 1 450 ? -69.232 -68.727 58.699 1.00 91.12 450 VAL A C 1
ATOM 3684 O O . VAL A 1 450 ? -70.205 -68.558 59.431 1.00 91.12 450 VAL A O 1
ATOM 3687 N N . VAL A 1 451 ? -68.664 -69.909 58.487 1.00 87.81 451 VAL A N 1
ATOM 3688 C CA . VAL A 1 451 ? -69.081 -71.192 59.050 1.00 87.81 451 VAL A CA 1
ATOM 3689 C C . VAL A 1 451 ? -68.104 -71.572 60.159 1.00 87.81 451 VAL A C 1
ATOM 3691 O O . VAL A 1 451 ? -66.894 -71.637 59.926 1.00 87.81 451 VAL A O 1
ATOM 3694 N N . TYR A 1 452 ? -68.610 -71.786 61.371 1.00 88.56 452 TYR A N 1
ATOM 3695 C CA . TYR A 1 452 ? -67.800 -72.093 62.549 1.00 88.56 452 TYR A CA 1
ATOM 3696 C C . TYR A 1 452 ? -68.617 -72.859 63.595 1.00 88.56 452 TYR A C 1
ATOM 3698 O O . TYR A 1 452 ? -69.843 -72.814 63.597 1.00 88.56 452 TYR A O 1
ATOM 3706 N N . CYS A 1 453 ? -67.935 -73.555 64.506 1.00 85.25 453 CYS A N 1
ATOM 3707 C CA . CYS A 1 453 ? -68.586 -74.252 65.613 1.00 85.25 453 CYS A CA 1
ATOM 3708 C C . CYS A 1 453 ? -68.909 -73.271 66.742 1.00 85.25 453 CYS A C 1
ATOM 3710 O O . CYS A 1 453 ? -68.071 -72.445 67.094 1.00 85.25 453 CYS A O 1
ATOM 3712 N N . ASP A 1 454 ? -70.070 -73.403 67.384 1.00 83.25 454 ASP A N 1
ATOM 3713 C CA . ASP A 1 454 ? -70.473 -72.525 68.492 1.00 83.25 454 ASP A CA 1
ATOM 3714 C C . ASP A 1 454 ? -69.464 -72.480 69.655 1.00 83.25 454 ASP A C 1
ATOM 3716 O O . ASP A 1 454 ? -69.332 -71.448 70.311 1.00 83.25 454 ASP A O 1
ATOM 3720 N N . ALA A 1 455 ? -68.697 -73.551 69.874 1.00 86.56 455 ALA A N 1
ATOM 3721 C CA . ALA A 1 455 ? -67.617 -73.574 70.863 1.00 86.56 455 ALA A CA 1
ATOM 3722 C C . ALA A 1 455 ? -66.443 -72.628 70.523 1.00 86.56 455 ALA A C 1
ATOM 3724 O O . ALA A 1 455 ? -65.699 -72.237 71.416 1.00 86.56 455 ALA A O 1
ATOM 3725 N N . ASP A 1 456 ? -66.282 -72.239 69.255 1.00 88.69 456 ASP A N 1
ATOM 3726 C CA . ASP A 1 456 ? -65.238 -71.320 68.779 1.00 88.69 456 ASP A CA 1
ATOM 3727 C C . ASP A 1 456 ? -65.764 -69.879 68.593 1.00 88.69 456 ASP A C 1
ATOM 3729 O O . ASP A 1 456 ? -65.062 -69.005 68.075 1.00 88.69 456 ASP A O 1
ATOM 3733 N N . ARG A 1 457 ? -67.005 -69.611 69.030 1.00 88.50 457 ARG A N 1
ATOM 3734 C CA . ARG A 1 457 ? -67.706 -68.327 68.859 1.00 88.50 457 ARG A CA 1
ATOM 3735 C C . ARG A 1 457 ? -66.930 -67.141 69.413 1.00 88.50 457 ARG A C 1
ATOM 3737 O O . ARG A 1 457 ? -66.927 -66.087 68.784 1.00 88.50 457 ARG A O 1
ATOM 3744 N N . GLU A 1 458 ? -66.292 -67.309 70.567 1.00 90.25 458 GLU A N 1
ATOM 3745 C CA . GLU A 1 458 ? -65.564 -66.232 71.241 1.00 90.25 458 GLU A CA 1
ATOM 3746 C C . GLU A 1 458 ? -64.474 -65.643 70.336 1.00 90.25 458 GLU A C 1
ATOM 3748 O O . GLU A 1 458 ? -64.410 -64.430 70.155 1.00 90.25 458 GLU A O 1
ATOM 3753 N N . TRP A 1 459 ? -63.683 -66.495 69.675 1.00 92.44 459 TRP A N 1
ATOM 3754 C CA . TRP A 1 459 ? -62.647 -66.041 68.748 1.00 92.44 459 TRP A CA 1
ATOM 3755 C C . TRP A 1 459 ? -63.242 -65.397 67.489 1.00 92.44 459 TRP A C 1
ATOM 3757 O O . TRP A 1 459 ? -62.759 -64.364 67.023 1.00 92.44 459 TRP A O 1
ATOM 3767 N N . VAL A 1 460 ? -64.318 -65.967 66.937 1.00 91.38 460 VAL A N 1
ATOM 3768 C CA . VAL A 1 460 ? -64.944 -65.416 65.726 1.00 91.38 460 VAL A CA 1
ATOM 3769 C C . VAL A 1 460 ? -65.516 -64.021 65.990 1.00 91.38 460 VAL A C 1
ATOM 3771 O O . VAL A 1 460 ? -65.253 -63.103 65.216 1.00 91.38 460 VAL A O 1
ATOM 3774 N N . HIS A 1 461 ? -66.247 -63.835 67.091 1.00 90.50 461 HIS A N 1
ATOM 3775 C CA . HIS A 1 461 ? -66.905 -62.563 67.411 1.00 90.50 461 HIS A CA 1
ATOM 3776 C C . HIS A 1 461 ? -65.956 -61.499 67.943 1.00 90.50 461 HIS A C 1
ATOM 3778 O O . HIS A 1 461 ? -66.085 -60.342 67.558 1.00 90.50 461 HIS A O 1
ATOM 3784 N N . ASN A 1 462 ? -65.002 -61.872 68.796 1.00 90.19 462 ASN A N 1
ATOM 3785 C CA . ASN A 1 462 ? -64.151 -60.887 69.463 1.00 90.19 462 ASN A CA 1
ATOM 3786 C C . ASN A 1 462 ? -62.863 -60.598 68.686 1.00 90.19 462 ASN A C 1
ATOM 3788 O O . ASN A 1 462 ? -62.229 -59.573 68.921 1.00 90.19 462 ASN A O 1
ATOM 3792 N N . THR A 1 463 ? -62.461 -61.481 67.767 1.00 90.44 463 THR A N 1
ATOM 3793 C CA . THR A 1 463 ? -61.189 -61.353 67.045 1.00 90.44 463 THR A CA 1
ATOM 3794 C C . THR A 1 463 ? -61.388 -61.289 65.535 1.00 90.44 463 THR A C 1
ATOM 3796 O O . THR A 1 463 ? -60.950 -60.330 64.905 1.00 90.44 463 THR A O 1
ATOM 3799 N N . PHE A 1 464 ? -62.060 -62.271 64.929 1.00 91.31 464 PHE A N 1
ATOM 3800 C CA . PHE A 1 464 ? -62.142 -62.355 63.466 1.00 91.31 464 PHE A CA 1
ATOM 3801 C C . PHE A 1 464 ? -63.054 -61.295 62.837 1.00 91.31 464 PHE A C 1
ATOM 3803 O O . PHE A 1 464 ? -62.635 -60.607 61.907 1.00 91.31 464 PHE A O 1
ATOM 3810 N N . LEU A 1 465 ? -64.285 -61.142 63.337 1.00 89.81 465 LEU A N 1
ATOM 3811 C CA . LEU A 1 465 ? -65.247 -60.185 62.784 1.00 89.81 465 LEU A CA 1
ATOM 3812 C C . LEU A 1 465 ? -64.785 -58.729 62.926 1.00 89.81 465 LEU A C 1
ATOM 3814 O O . LEU A 1 465 ? -64.774 -58.047 61.905 1.00 89.81 465 LEU A O 1
ATOM 3818 N N . PRO A 1 466 ? -64.339 -58.236 64.102 1.00 89.12 466 PRO A N 1
ATOM 3819 C CA . PRO A 1 466 ? -63.928 -56.841 64.237 1.00 89.12 466 PRO A CA 1
ATOM 3820 C C . PRO A 1 466 ? -62.742 -56.521 63.329 1.00 89.12 466 PRO A C 1
ATOM 3822 O O . PRO A 1 466 ? -62.726 -55.476 62.684 1.00 89.12 466 PRO A O 1
ATOM 3825 N N . LYS A 1 467 ? -61.791 -57.458 63.204 1.00 88.25 467 LYS A N 1
ATOM 3826 C CA . LYS A 1 467 ? -60.616 -57.273 62.353 1.00 88.25 467 LYS A CA 1
ATOM 3827 C C . LYS A 1 467 ? -60.962 -57.223 60.865 1.00 88.25 467 LYS A C 1
ATOM 3829 O O . LYS A 1 467 ? -60.319 -56.502 60.116 1.00 88.25 467 LYS A O 1
ATOM 3834 N N . MET A 1 468 ? -61.968 -57.975 60.427 1.00 89.25 468 MET A N 1
ATOM 3835 C CA . MET A 1 468 ? -62.385 -57.992 59.022 1.00 89.25 468 MET A CA 1
ATOM 3836 C C . MET A 1 468 ? -63.363 -56.864 58.678 1.00 89.25 468 MET A C 1
ATOM 3838 O O . MET A 1 468 ? -63.247 -56.260 57.614 1.00 89.25 468 MET A O 1
ATOM 3842 N N . GLU A 1 469 ? -64.328 -56.573 59.550 1.00 89.75 469 GLU A N 1
ATOM 3843 C CA . GLU A 1 469 ? -65.396 -55.606 59.275 1.00 89.75 469 GLU A CA 1
ATOM 3844 C C . GLU A 1 469 ? -64.953 -54.165 59.538 1.00 89.75 469 GLU A C 1
ATOM 3846 O O . GLU A 1 469 ? -65.183 -53.305 58.688 1.00 89.75 469 GLU A O 1
ATOM 3851 N N . SER A 1 470 ? -64.302 -53.900 60.676 1.00 82.19 470 SER A N 1
ATOM 3852 C CA . SER A 1 470 ? -63.940 -52.536 61.082 1.00 82.19 470 SER A CA 1
ATOM 3853 C C . SER A 1 470 ? -62.649 -52.055 60.428 1.00 82.19 470 SER A C 1
ATOM 3855 O O . SER A 1 470 ? -62.612 -50.940 59.914 1.00 82.19 470 SER A O 1
ATOM 3857 N N . ASP A 1 471 ? -61.603 -52.887 60.423 1.00 80.44 471 ASP A N 1
ATOM 3858 C CA . ASP A 1 471 ? -60.286 -52.459 59.931 1.00 80.44 471 ASP A CA 1
ATOM 3859 C C . ASP A 1 471 ? -60.185 -52.555 58.398 1.00 80.44 471 ASP A C 1
ATOM 3861 O O . ASP A 1 471 ? -59.542 -51.721 57.766 1.00 80.44 471 ASP A O 1
ATOM 3865 N N . GLU A 1 472 ? -60.832 -53.557 57.793 1.00 82.19 472 GLU A N 1
ATOM 3866 C CA . GLU A 1 472 ? -60.657 -53.908 56.372 1.00 82.19 472 GLU A CA 1
ATOM 3867 C C . GLU A 1 472 ? -61.930 -53.697 55.524 1.00 82.19 472 GLU A C 1
ATOM 3869 O O . GLU A 1 472 ? -61.908 -53.881 54.304 1.00 82.19 472 GLU A O 1
ATOM 3874 N N . GLY A 1 473 ? -63.057 -53.317 56.142 1.00 83.88 473 GLY A N 1
ATOM 3875 C CA . GLY A 1 473 ? -64.325 -53.040 55.452 1.00 83.88 473 GLY A CA 1
ATOM 3876 C C . GLY A 1 473 ? -65.006 -54.266 54.821 1.00 83.88 473 GLY A C 1
ATOM 3877 O O . GLY A 1 473 ? -65.889 -54.129 53.968 1.00 83.88 473 GLY A O 1
ATOM 3878 N N . ILE A 1 474 ? -64.614 -55.483 55.204 1.00 87.25 474 ILE A N 1
ATOM 3879 C CA . ILE A 1 474 ? -65.137 -56.731 54.642 1.00 87.25 474 ILE A CA 1
ATOM 3880 C C . ILE A 1 474 ? -66.418 -57.126 55.376 1.00 87.25 474 ILE A C 1
ATOM 3882 O O . ILE A 1 474 ? -66.376 -57.747 56.425 1.00 87.25 474 ILE A O 1
ATOM 3886 N N . LYS A 1 475 ? -67.575 -56.831 54.782 1.00 88.88 475 LYS A N 1
ATOM 3887 C CA . LYS A 1 475 ? -68.897 -57.265 55.272 1.00 88.88 475 LYS A CA 1
ATOM 3888 C C . LYS A 1 475 ? -69.057 -58.799 55.315 1.00 88.88 475 LYS A C 1
ATOM 3890 O O . LYS A 1 475 ? -69.101 -59.432 54.253 1.00 88.88 475 LYS A O 1
ATOM 3895 N N . LEU A 1 476 ? -69.203 -59.381 56.509 1.00 90.56 476 LEU A N 1
ATOM 3896 C CA . LEU A 1 476 ? -69.343 -60.826 56.732 1.00 90.56 476 LEU A CA 1
ATOM 3897 C C . LEU A 1 476 ? -70.762 -61.207 57.192 1.00 90.56 476 LEU A C 1
ATOM 3899 O O . LEU A 1 476 ? -71.472 -60.423 57.821 1.00 90.56 476 LEU A O 1
ATOM 3903 N N . CYS A 1 477 ? -71.192 -62.428 56.876 1.00 89.69 477 CYS A N 1
ATOM 3904 C CA . CYS A 1 477 ? -72.479 -62.979 57.303 1.00 89.69 477 CYS A CA 1
ATOM 3905 C C . CYS A 1 477 ? -72.273 -64.151 58.269 1.00 89.69 477 CYS A C 1
ATOM 3907 O O . CYS A 1 477 ? -71.501 -65.059 57.966 1.00 89.69 477 CYS A O 1
ATOM 3909 N N . ILE A 1 478 ? -72.985 -64.147 59.402 1.00 88.69 478 ILE A N 1
ATOM 3910 C CA . ILE A 1 478 ? -72.948 -65.209 60.423 1.00 88.69 478 ILE A CA 1
ATOM 3911 C C . ILE A 1 478 ? -74.356 -65.603 60.873 1.00 88.69 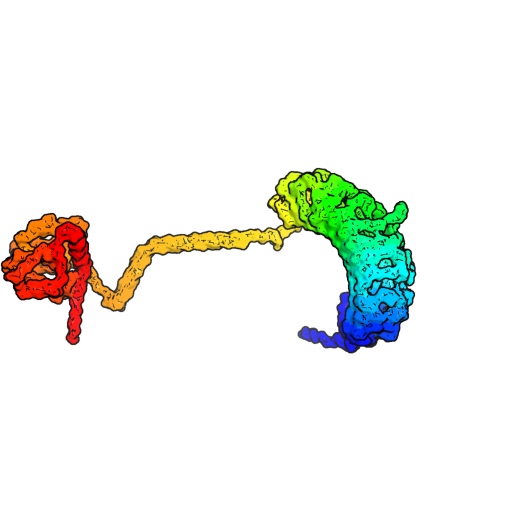478 ILE A C 1
ATOM 3913 O O . ILE A 1 478 ? -75.287 -64.794 60.842 1.00 88.69 478 ILE A O 1
ATOM 3917 N N . HIS A 1 479 ? -74.515 -66.840 61.337 1.00 79.44 479 HIS A N 1
ATOM 3918 C CA . HIS A 1 479 ? -75.833 -67.400 61.626 1.00 79.44 479 HIS A CA 1
ATOM 3919 C C . HIS A 1 479 ? -76.584 -66.717 62.786 1.00 79.44 479 HIS A C 1
ATOM 3921 O O . HIS A 1 479 ? -77.785 -66.500 62.677 1.00 79.44 479 HIS A O 1
ATOM 3927 N N . GLN A 1 480 ? -75.912 -66.294 63.862 1.00 76.38 480 GLN A N 1
ATOM 3928 C CA . GLN A 1 480 ? -76.567 -65.677 65.032 1.00 76.38 480 GLN A CA 1
ATOM 3929 C C . GLN A 1 480 ? -77.002 -64.223 64.799 1.00 76.38 480 GLN A C 1
ATOM 3931 O O . GLN A 1 480 ? -77.830 -63.713 65.547 1.00 76.38 480 GLN A O 1
ATOM 3936 N N . ARG A 1 481 ? -76.435 -63.542 63.792 1.00 82.50 481 ARG A N 1
ATOM 3937 C CA . ARG A 1 481 ? -76.736 -62.130 63.493 1.00 82.50 481 ARG A CA 1
ATOM 3938 C C . ARG A 1 481 ? -77.704 -61.971 62.326 1.00 82.50 481 ARG A C 1
ATOM 3940 O O . ARG A 1 481 ? -78.494 -61.036 62.324 1.00 82.50 481 ARG A O 1
ATOM 3947 N N . ASN A 1 482 ? -77.604 -62.836 61.317 1.00 81.06 482 ASN A N 1
ATOM 3948 C CA . ASN A 1 482 ? -78.223 -62.592 60.015 1.00 81.06 482 ASN A CA 1
ATOM 3949 C C . ASN A 1 482 ? -79.419 -63.504 59.705 1.00 81.06 482 ASN A C 1
ATOM 3951 O O . ASN A 1 482 ? -80.115 -63.245 58.730 1.00 81.06 482 ASN A O 1
ATOM 3955 N N . PHE A 1 483 ? -79.674 -64.562 60.479 1.00 82.75 483 PHE A N 1
ATOM 3956 C CA . PHE A 1 483 ? -80.745 -65.508 60.153 1.00 82.75 483 PHE A CA 1
ATOM 3957 C C . PHE A 1 483 ? -82.138 -64.917 60.358 1.00 82.75 483 PHE A C 1
ATOM 3959 O O . PHE A 1 483 ? -82.407 -64.247 61.354 1.00 82.75 483 PHE A O 1
ATOM 3966 N N . ASP A 1 484 ? -83.037 -65.198 59.408 1.00 80.75 484 ASP A N 1
ATOM 3967 C CA . ASP A 1 484 ? -84.425 -64.762 59.506 1.00 80.75 484 ASP A CA 1
ATOM 3968 C C . ASP A 1 484 ? -85.117 -65.580 60.610 1.00 80.75 484 ASP A C 1
ATOM 3970 O O . ASP A 1 484 ? -85.111 -66.818 60.574 1.00 80.75 484 ASP A O 1
ATOM 3974 N N . ILE A 1 485 ? -85.744 -64.896 61.571 1.00 77.44 485 ILE A N 1
ATOM 3975 C CA . ILE A 1 485 ? -86.541 -65.530 62.629 1.00 77.44 485 ILE A CA 1
ATOM 3976 C C . ILE A 1 485 ? -87.738 -66.250 61.982 1.00 77.44 485 ILE A C 1
ATOM 3978 O O . ILE A 1 485 ? -88.434 -65.678 61.145 1.00 77.44 485 ILE A O 1
ATOM 3982 N N . GLY A 1 486 ? -87.982 -67.509 62.362 1.00 74.06 486 GLY A N 1
ATOM 3983 C CA . GLY A 1 486 ? -89.118 -68.308 61.878 1.00 74.06 486 GLY A CA 1
ATOM 3984 C C . GLY A 1 486 ? -88.842 -69.204 60.661 1.00 74.06 486 GLY A C 1
ATOM 3985 O O . GLY A 1 486 ? -89.739 -69.931 60.241 1.00 74.06 486 GLY A O 1
ATOM 3986 N N . LYS A 1 487 ? -87.619 -69.210 60.110 1.00 79.44 487 LYS A N 1
ATOM 3987 C CA . LYS A 1 487 ? -87.181 -70.183 59.088 1.00 79.44 487 LYS A CA 1
ATOM 3988 C C . LYS A 1 487 ? -86.319 -71.293 59.689 1.00 79.44 487 LYS A C 1
ATOM 3990 O O . LYS A 1 487 ? -85.667 -71.093 60.712 1.00 79.44 487 LYS A O 1
ATOM 3995 N N . THR A 1 488 ? -86.280 -72.457 59.035 1.00 79.19 488 THR A N 1
ATOM 3996 C CA . THR A 1 488 ? -85.365 -73.540 59.427 1.00 79.19 488 THR A CA 1
ATOM 3997 C C . THR A 1 488 ? -83.907 -73.107 59.245 1.00 79.19 488 THR A C 1
ATOM 3999 O O . THR A 1 488 ? -83.584 -72.292 58.377 1.00 79.19 488 THR A O 1
ATOM 4002 N N . ILE A 1 489 ? -83.008 -73.662 60.063 1.00 75.06 489 ILE A N 1
ATOM 4003 C CA . ILE A 1 489 ? -81.572 -73.340 60.025 1.00 75.06 489 ILE A CA 1
ATOM 4004 C C . ILE A 1 489 ? -80.988 -73.660 58.638 1.00 75.06 489 ILE A C 1
ATOM 4006 O O . ILE A 1 489 ? -80.244 -72.853 58.088 1.00 75.06 489 ILE A O 1
ATOM 4010 N N . THR A 1 490 ? -81.407 -74.770 58.025 1.00 75.19 490 THR A N 1
ATOM 4011 C CA . THR A 1 490 ? -80.982 -75.183 56.677 1.00 75.19 490 THR A CA 1
ATOM 4012 C C . THR A 1 490 ? -81.378 -74.172 55.598 1.00 75.19 490 THR A C 1
ATOM 4014 O O . THR A 1 490 ? -80.529 -73.740 54.825 1.00 75.19 490 THR A O 1
ATOM 4017 N N . ALA A 1 491 ? -82.629 -73.697 55.602 1.00 77.94 491 ALA A N 1
ATOM 4018 C CA . ALA A 1 491 ? -83.102 -72.707 54.632 1.00 77.94 491 ALA A CA 1
ATOM 4019 C C . ALA A 1 491 ? -82.405 -71.344 54.791 1.00 77.94 491 ALA A C 1
ATOM 4021 O O . ALA A 1 491 ? -82.191 -70.627 53.812 1.00 77.94 491 ALA A O 1
ATOM 4022 N N . ASN A 1 492 ? -82.049 -70.976 56.026 1.00 83.50 492 ASN A N 1
ATOM 4023 C CA . ASN A 1 492 ? -81.266 -69.773 56.289 1.00 83.50 492 ASN A CA 1
ATOM 4024 C C . ASN A 1 492 ? -79.822 -69.912 55.775 1.00 83.50 492 ASN A C 1
ATOM 4026 O O . ASN A 1 492 ? -79.320 -68.980 55.144 1.00 83.50 492 ASN A O 1
ATOM 4030 N N . ILE A 1 493 ? -79.177 -71.065 55.980 1.00 81.12 493 ILE A N 1
ATOM 4031 C CA . ILE A 1 493 ? -77.828 -71.337 55.462 1.00 81.12 493 ILE A CA 1
ATOM 4032 C C . ILE A 1 493 ? -77.808 -71.233 53.932 1.00 81.12 493 ILE A C 1
ATOM 4034 O O . ILE A 1 493 ? -77.023 -70.446 53.404 1.00 81.12 493 ILE A O 1
ATOM 4038 N N . ASP A 1 494 ? -78.706 -71.923 53.225 1.00 80.88 494 ASP A N 1
ATOM 4039 C CA . ASP A 1 494 ? -78.753 -71.889 51.754 1.00 80.88 494 ASP A CA 1
ATOM 4040 C C . ASP A 1 494 ? -78.942 -70.460 51.222 1.00 80.88 494 ASP A C 1
ATOM 4042 O O . ASP A 1 494 ? -78.189 -69.995 50.361 1.00 80.88 494 ASP A O 1
ATOM 4046 N N . LYS A 1 495 ? -79.879 -69.706 51.812 1.00 83.56 495 LYS A N 1
ATOM 4047 C CA . LYS A 1 495 ? -80.147 -68.309 51.440 1.00 83.56 495 LYS A CA 1
ATOM 4048 C C . LYS A 1 495 ? -78.911 -67.419 51.610 1.00 83.56 495 LYS A C 1
ATOM 4050 O O . LYS A 1 495 ? -78.589 -66.627 50.721 1.00 83.56 495 LYS A O 1
ATOM 4055 N N . TYR A 1 496 ? -78.237 -67.487 52.758 1.00 86.94 496 TYR A N 1
ATOM 4056 C CA . TYR A 1 496 ? -77.109 -66.596 53.054 1.00 86.94 496 TYR A CA 1
ATOM 4057 C C . TYR A 1 496 ? -75.794 -67.046 52.405 1.00 86.94 496 TYR A C 1
ATOM 4059 O O . TYR A 1 496 ? -74.939 -66.200 52.132 1.00 86.94 496 TYR A O 1
ATOM 4067 N N . LEU A 1 497 ? -75.662 -68.326 52.052 1.00 83.50 497 LEU A N 1
ATOM 4068 C CA . LEU A 1 497 ? -74.604 -68.828 51.174 1.00 83.50 497 LEU A CA 1
ATOM 4069 C C . LEU A 1 497 ? -74.747 -68.307 49.740 1.00 83.50 497 LEU A C 1
ATOM 4071 O O . LEU A 1 497 ? -73.752 -67.934 49.121 1.00 83.50 497 LEU A O 1
ATOM 4075 N N . GLU A 1 498 ? -75.964 -68.241 49.197 1.00 81.81 498 GLU A N 1
ATOM 4076 C CA . GLU A 1 498 ? -76.200 -67.659 47.870 1.00 81.81 498 GLU A CA 1
ATOM 4077 C C . GLU A 1 498 ? -75.957 -66.154 47.837 1.00 81.81 498 GLU A C 1
ATOM 4079 O O . GLU A 1 498 ? -75.373 -65.650 46.882 1.00 81.81 498 GLU A O 1
ATOM 4084 N N . LYS A 1 499 ? -76.322 -65.449 48.909 1.00 85.56 499 LYS A N 1
ATOM 4085 C CA . LYS A 1 499 ? -76.086 -64.007 49.056 1.00 85.56 499 LYS A CA 1
ATOM 4086 C C . LYS A 1 499 ? -74.639 -63.633 49.370 1.00 85.56 499 LYS A C 1
ATOM 4088 O O . LYS A 1 499 ? -74.313 -62.445 49.354 1.00 85.56 499 LYS A O 1
ATOM 4093 N N . SER A 1 500 ? -73.784 -64.613 49.652 1.00 88.50 500 SER A N 1
ATOM 4094 C CA . SER A 1 500 ? -72.378 -64.395 49.977 1.00 88.50 500 SER A CA 1
ATOM 4095 C C . SER A 1 500 ? -71.476 -64.777 48.817 1.00 88.50 500 SER A C 1
ATOM 4097 O O . SER A 1 500 ? -71.613 -65.844 48.216 1.00 88.50 500 SER A O 1
ATOM 4099 N N . TRP A 1 501 ? -70.504 -63.917 48.526 1.00 86.06 501 TRP A N 1
ATOM 4100 C CA . TRP A 1 501 ? -69.552 -64.192 47.458 1.00 86.06 501 TRP A CA 1
ATOM 4101 C C . TRP A 1 501 ? -68.673 -65.404 47.816 1.00 86.06 501 TRP A C 1
ATOM 4103 O O . TRP A 1 501 ? -68.515 -66.300 46.987 1.00 86.06 501 TRP A O 1
ATOM 4113 N N . LYS A 1 502 ? -68.040 -65.434 49.002 1.00 89.31 502 LYS A N 1
ATOM 4114 C CA . LYS A 1 502 ? -67.201 -66.564 49.470 1.00 89.31 502 LYS A CA 1
ATOM 4115 C C . LYS A 1 502 ? -67.802 -67.254 50.680 1.00 89.31 502 LYS A C 1
ATOM 4117 O O . LYS A 1 502 ? -68.713 -66.741 51.324 1.00 89.31 502 LYS A O 1
ATOM 4122 N N . VAL A 1 503 ? -67.214 -68.390 51.031 1.00 88.88 503 VAL A N 1
ATOM 4123 C CA . VAL A 1 503 ? -67.449 -69.045 52.315 1.00 88.88 503 VAL A CA 1
ATOM 4124 C C . VAL A 1 503 ? -66.130 -69.151 53.069 1.00 88.88 503 VAL A C 1
ATOM 4126 O O . VAL A 1 503 ? -65.135 -69.639 52.531 1.00 88.88 503 VAL A O 1
ATOM 4129 N N . VAL A 1 504 ? -66.115 -68.669 54.308 1.00 91.62 504 VAL A N 1
ATOM 4130 C CA . VAL A 1 504 ? -65.016 -68.860 55.255 1.00 91.62 504 VAL A CA 1
ATOM 4131 C C . VAL A 1 504 ? -65.393 -70.011 56.168 1.00 91.62 504 VAL A C 1
ATOM 4133 O O . VAL A 1 504 ? -66.449 -69.962 56.785 1.00 91.62 504 VAL A O 1
ATOM 4136 N N . VAL A 1 505 ? -64.538 -71.022 56.282 1.00 89.88 505 VAL A N 1
ATOM 4137 C CA . VAL A 1 505 ? -64.756 -72.134 57.214 1.00 89.88 505 VAL A CA 1
ATOM 4138 C C . VAL A 1 505 ? -63.664 -72.119 58.265 1.00 89.88 505 VAL A C 1
ATOM 4140 O O . VAL A 1 505 ? -62.476 -72.218 57.944 1.00 89.88 505 VAL A O 1
ATOM 4143 N N . VAL A 1 506 ? -64.078 -71.983 59.519 1.00 90.50 506 VAL A N 1
ATOM 4144 C CA . VAL A 1 506 ? -63.199 -71.934 60.682 1.00 90.50 506 VAL A CA 1
ATOM 4145 C C . VAL A 1 506 ? -63.091 -73.340 61.268 1.00 90.50 506 VAL A C 1
ATOM 4147 O O . VAL A 1 506 ? -64.005 -73.854 61.906 1.00 90.50 506 VAL A O 1
ATOM 4150 N N . MET A 1 507 ? -61.951 -73.969 61.015 1.00 87.88 507 MET A N 1
ATOM 4151 C CA . MET A 1 507 ? -61.660 -75.361 61.323 1.00 87.88 507 MET A CA 1
ATOM 4152 C C . MET A 1 507 ? -60.961 -75.499 62.681 1.00 87.88 507 MET A C 1
ATOM 4154 O O . MET A 1 507 ? -59.912 -74.893 62.933 1.00 87.88 507 MET A O 1
ATOM 4158 N N . SER A 1 508 ? -61.516 -76.353 63.542 1.00 89.38 508 SER A N 1
ATOM 4159 C CA . SER A 1 508 ? -60.996 -76.689 64.871 1.00 89.38 508 SER A CA 1
ATOM 4160 C C . SER A 1 508 ? -61.340 -78.139 65.251 1.00 89.38 508 SER A C 1
ATOM 4162 O O . SER A 1 508 ? -62.133 -78.804 64.581 1.00 89.38 508 SER A O 1
ATOM 4164 N N . ASN A 1 509 ? -60.784 -78.637 66.361 1.00 86.06 509 ASN A N 1
ATOM 4165 C CA . ASN A 1 509 ? -61.184 -79.934 66.924 1.00 86.06 509 ASN A CA 1
ATOM 4166 C C . ASN A 1 509 ? -62.668 -79.976 67.338 1.00 86.06 509 ASN A C 1
ATOM 4168 O O . ASN A 1 509 ? -63.266 -81.048 67.314 1.00 86.06 509 ASN A O 1
ATOM 4172 N N . ASN A 1 510 ? -63.262 -78.839 67.717 1.00 85.44 510 ASN A N 1
ATOM 4173 C CA . ASN A 1 510 ? -64.683 -78.760 68.069 1.00 85.44 510 ASN A CA 1
ATOM 4174 C C . ASN A 1 510 ? -65.554 -78.832 66.813 1.00 85.44 510 ASN A C 1
ATOM 4176 O O . ASN A 1 510 ? -66.523 -79.588 66.776 1.00 85.44 510 ASN A O 1
ATOM 4180 N N . PHE A 1 511 ? -65.140 -78.128 65.756 1.00 85.31 511 PHE A N 1
ATOM 4181 C CA . PHE A 1 511 ? -65.769 -78.199 64.441 1.00 85.31 511 PHE A CA 1
ATOM 4182 C C . PHE A 1 511 ? -65.775 -79.630 63.892 1.00 85.31 511 PHE A C 1
ATOM 4184 O O . PHE A 1 511 ? -66.809 -80.122 63.454 1.00 85.31 511 PHE A O 1
ATOM 4191 N N . ALA A 1 512 ? -64.649 -80.342 63.998 1.00 81.88 512 ALA A N 1
ATOM 4192 C CA . ALA A 1 512 ? -64.531 -81.712 63.503 1.00 81.88 512 ALA A CA 1
ATOM 4193 C C . ALA A 1 512 ? -65.424 -82.729 64.245 1.00 81.88 512 ALA A C 1
ATOM 4195 O O . ALA A 1 512 ? -65.811 -83.733 63.652 1.00 81.88 512 ALA A O 1
ATOM 4196 N N . LYS A 1 513 ? -65.755 -82.483 65.521 1.00 79.75 513 LYS A N 1
ATOM 4197 C CA . LYS A 1 513 ? -66.596 -83.366 66.352 1.00 79.75 513 LYS A CA 1
ATOM 4198 C C . LYS A 1 513 ? -68.099 -83.120 66.204 1.00 79.75 513 LYS A C 1
ATOM 4200 O O . LYS A 1 513 ? -68.876 -84.013 66.518 1.00 79.75 513 LYS A O 1
ATOM 4205 N N . SER A 1 514 ? -68.504 -81.912 65.818 1.00 77.00 514 SER A N 1
ATOM 4206 C CA . SER A 1 514 ? -69.914 -81.525 65.754 1.00 77.00 514 SER A CA 1
ATOM 4207 C C . SER A 1 514 ? -70.594 -82.162 64.541 1.00 77.00 514 SER A C 1
ATOM 4209 O O . SER A 1 514 ? -70.197 -81.905 63.404 1.00 77.00 514 SER A O 1
ATOM 4211 N N . GLU A 1 515 ? -71.644 -82.955 64.772 1.00 62.06 515 GLU A N 1
ATOM 4212 C CA . GLU A 1 515 ? -72.450 -83.556 63.695 1.00 62.06 515 GLU A CA 1
ATOM 4213 C C . GLU A 1 515 ? -73.065 -82.489 62.781 1.00 62.06 515 GLU A C 1
ATOM 4215 O O . GLU A 1 515 ? -73.103 -82.651 61.563 1.00 62.06 515 GLU A O 1
ATOM 4220 N N . TRP A 1 516 ? -73.457 -81.350 63.357 1.00 63.06 516 TRP A N 1
ATOM 4221 C CA . TRP A 1 516 ? -73.996 -80.219 62.608 1.00 63.06 516 TRP A CA 1
ATOM 4222 C C . TRP A 1 516 ? -72.942 -79.567 61.697 1.00 63.06 516 TRP A C 1
ATOM 4224 O O . TRP A 1 516 ? -73.211 -79.274 60.535 1.00 63.06 516 TRP A O 1
ATOM 4234 N N . CYS A 1 517 ? -71.708 -79.408 62.185 1.00 64.06 517 CYS A N 1
ATOM 4235 C CA . CYS A 1 517 ? -70.619 -78.809 61.407 1.00 64.06 517 CYS A CA 1
ATOM 4236 C C . CYS A 1 517 ? -70.091 -79.743 60.307 1.00 64.06 517 CYS A C 1
ATOM 4238 O O . CYS A 1 517 ? -69.598 -79.269 59.287 1.00 64.06 517 CYS A O 1
ATOM 4240 N N . GLN A 1 518 ? -70.208 -81.064 60.478 1.00 64.25 518 GLN A N 1
ATOM 4241 C CA . GLN A 1 51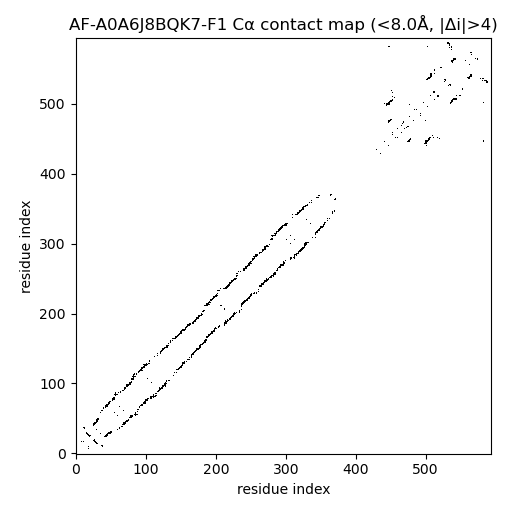8 ? -69.877 -82.031 59.424 1.00 64.25 518 GLN A CA 1
ATOM 4242 C C . GLN A 1 518 ? -70.872 -81.963 58.257 1.00 64.25 518 GLN A C 1
ATOM 4244 O O . GLN A 1 518 ? -70.447 -82.038 57.110 1.00 64.25 518 GLN A O 1
ATOM 4249 N N . TRP A 1 519 ? -72.163 -81.726 58.513 1.00 66.31 519 TRP A N 1
ATOM 4250 C CA . TRP A 1 519 ? -73.131 -81.476 57.436 1.00 66.31 519 TRP A CA 1
ATOM 4251 C C . TRP A 1 519 ? -72.808 -80.189 56.655 1.00 66.31 519 TRP A C 1
ATOM 4253 O O . TRP A 1 519 ? -72.891 -80.153 55.427 1.00 66.31 519 TRP A O 1
ATOM 4263 N N . GLU A 1 520 ? -72.340 -79.141 57.341 1.00 66.56 520 GLU A N 1
ATOM 4264 C CA . GLU A 1 520 ? -71.905 -77.894 56.694 1.00 66.56 520 GLU A CA 1
ATOM 4265 C C . GLU A 1 520 ? -70.690 -78.102 55.762 1.00 66.56 520 GLU A C 1
ATOM 4267 O O . GLU A 1 520 ? -70.540 -77.374 54.776 1.00 66.56 520 GLU A O 1
ATOM 4272 N N . VAL A 1 521 ? -69.851 -79.122 56.006 1.00 70.88 521 VAL A N 1
ATOM 4273 C CA . VAL A 1 521 ? -68.730 -79.493 55.118 1.00 70.88 521 VAL A CA 1
ATOM 4274 C C . VAL A 1 521 ? -69.231 -79.961 53.751 1.00 70.88 521 VAL A C 1
ATOM 4276 O O . VAL A 1 521 ? -68.635 -79.581 52.739 1.00 70.88 521 VAL A O 1
ATOM 4279 N N . ASP A 1 522 ? -70.330 -80.712 53.687 1.00 72.00 522 ASP A N 1
ATOM 4280 C CA . ASP A 1 522 ? -70.889 -81.201 52.420 1.00 72.00 522 ASP A CA 1
ATOM 4281 C C . ASP A 1 522 ? -71.422 -80.042 51.561 1.00 72.00 522 ASP A C 1
ATOM 4283 O O . ASP A 1 522 ? -71.161 -79.960 50.356 1.00 72.00 522 ASP A O 1
ATOM 4287 N N . VAL A 1 523 ? -72.077 -79.066 52.196 1.00 73.69 523 VAL A N 1
ATOM 4288 C CA . VAL A 1 523 ? -72.575 -77.850 51.529 1.00 73.69 523 VAL A CA 1
ATOM 4289 C C . VAL A 1 523 ? -71.415 -76.993 50.999 1.00 73.69 523 VAL A C 1
ATOM 4291 O O . VAL A 1 523 ? -71.435 -76.500 49.865 1.00 73.69 523 VAL A O 1
ATOM 4294 N N . VAL A 1 524 ? -70.351 -76.857 51.793 1.00 77.31 524 VAL A N 1
ATOM 4295 C CA . VAL A 1 524 ? -69.111 -76.160 51.421 1.00 77.31 524 VAL A CA 1
ATOM 4296 C C . VAL A 1 524 ? -68.413 -76.841 50.236 1.00 77.31 524 VAL A C 1
ATOM 4298 O O . VAL A 1 524 ? -67.932 -76.162 49.320 1.00 77.31 524 VAL A O 1
ATOM 4301 N N . GLN A 1 525 ? -68.365 -78.175 50.217 1.00 76.19 525 GLN A N 1
ATOM 4302 C CA . GLN A 1 525 ? -67.782 -78.939 49.113 1.00 76.19 525 GLN A CA 1
ATOM 4303 C C . GLN A 1 525 ? -68.550 -78.733 47.804 1.00 76.19 525 GLN A C 1
ATOM 4305 O O . GLN A 1 525 ? -67.922 -78.508 46.764 1.00 76.19 525 GLN A O 1
ATOM 4310 N N . GLU A 1 526 ? -69.884 -78.728 47.846 1.00 74.31 526 GLU A N 1
ATOM 4311 C CA . GLU A 1 526 ? -70.704 -78.469 46.660 1.00 74.31 526 GLU A CA 1
ATOM 4312 C C . GLU A 1 526 ? -70.502 -77.038 46.139 1.00 74.31 526 GLU A C 1
ATOM 4314 O O . GLU A 1 526 ? -70.355 -76.824 44.929 1.00 74.31 526 GLU A O 1
ATOM 4319 N N . ARG A 1 527 ? -70.376 -76.047 47.034 1.00 76.06 527 ARG A N 1
ATOM 4320 C CA . ARG A 1 527 ? -70.053 -74.663 46.644 1.00 76.06 527 ARG A CA 1
ATOM 4321 C C . ARG A 1 527 ? -68.714 -74.582 45.913 1.00 76.06 527 ARG A C 1
ATOM 4323 O O . ARG A 1 527 ? -68.618 -73.943 44.864 1.00 76.06 527 ARG A O 1
ATOM 4330 N N . ARG A 1 528 ? -67.693 -75.275 46.421 1.00 78.00 528 ARG A N 1
ATOM 4331 C CA . ARG A 1 528 ? -66.381 -75.379 45.766 1.00 78.00 528 ARG A CA 1
ATOM 4332 C C . ARG A 1 528 ? -66.458 -76.075 44.415 1.00 78.00 528 ARG A C 1
ATOM 4334 O O . ARG A 1 528 ? -65.780 -75.645 43.484 1.00 78.00 528 ARG A O 1
ATOM 4341 N N . ARG A 1 529 ? -67.256 -77.137 44.289 1.00 76.25 529 ARG A N 1
ATOM 4342 C CA . ARG A 1 529 ? -67.445 -77.839 43.014 1.00 76.25 529 ARG A CA 1
ATOM 4343 C C . ARG A 1 529 ? -68.042 -76.904 41.959 1.00 76.25 529 ARG A C 1
ATOM 4345 O O . ARG A 1 529 ? -67.570 -76.894 40.827 1.00 76.25 529 ARG A O 1
ATOM 4352 N N . ARG A 1 530 ? -69.025 -76.080 42.342 1.00 71.75 530 ARG A N 1
ATOM 4353 C CA . ARG A 1 530 ? -69.706 -75.136 41.437 1.00 71.75 530 ARG A CA 1
ATOM 4354 C C . ARG A 1 530 ? -68.881 -73.894 41.092 1.00 71.75 530 ARG A C 1
ATOM 4356 O O . ARG A 1 530 ? -68.916 -73.446 39.953 1.00 71.75 530 ARG A O 1
ATOM 4363 N N . GLN A 1 531 ? -68.171 -73.315 42.061 1.00 72.12 531 GLN A N 1
ATOM 4364 C CA . GLN A 1 531 ? -67.538 -71.991 41.921 1.00 72.12 531 GLN A CA 1
ATOM 4365 C C . GLN A 1 531 ? -66.002 -72.014 41.984 1.00 72.12 531 GLN A C 1
ATOM 4367 O O . GLN A 1 531 ? -65.358 -70.967 41.932 1.00 72.12 531 GLN A O 1
ATOM 4372 N N . GLY A 1 532 ? -65.405 -73.203 42.064 1.00 74.50 532 GLY A N 1
ATOM 4373 C CA . GLY A 1 532 ? -63.961 -73.397 42.097 1.00 74.50 532 GLY A CA 1
ATOM 4374 C C . GLY A 1 532 ? -63.348 -73.238 43.491 1.00 74.50 532 GLY A C 1
ATOM 4375 O O . GLY A 1 532 ? -63.986 -72.834 44.463 1.00 74.50 532 GLY A O 1
ATOM 4376 N N . LYS A 1 533 ? -62.052 -73.561 43.597 1.00 74.62 533 LYS A N 1
ATOM 4377 C CA . LYS A 1 533 ? -61.315 -73.564 44.877 1.00 74.62 533 LYS A CA 1
ATOM 4378 C C . LYS A 1 533 ? -61.232 -72.184 45.533 1.00 74.62 533 LYS A C 1
ATOM 4380 O O . LYS A 1 533 ? -61.163 -72.101 46.750 1.00 74.62 533 LYS A O 1
ATOM 4385 N N . ASP A 1 534 ? -61.268 -71.121 44.732 1.00 80.19 534 ASP A N 1
ATOM 4386 C CA . ASP A 1 534 ? -61.179 -69.741 45.212 1.00 80.19 534 ASP A CA 1
ATOM 4387 C C . ASP A 1 534 ? -62.485 -69.238 45.859 1.00 80.19 534 ASP A C 1
ATOM 4389 O O . ASP A 1 534 ? -62.486 -68.135 46.407 1.00 80.19 534 ASP A O 1
ATOM 4393 N N . ALA A 1 535 ? -63.573 -70.022 45.822 1.00 83.06 535 ALA A N 1
ATOM 4394 C CA . ALA A 1 535 ? -64.826 -69.731 46.527 1.00 83.06 535 ALA A CA 1
ATOM 4395 C C . ALA A 1 535 ? -64.754 -69.976 48.036 1.00 83.06 535 ALA A C 1
ATOM 4397 O O . ALA A 1 535 ? -65.577 -69.443 48.782 1.00 83.06 535 ALA A O 1
ATOM 4398 N N . LEU A 1 536 ? -63.760 -70.745 48.484 1.00 88.12 536 LEU A N 1
ATOM 4399 C CA . LEU A 1 536 ? -63.581 -71.101 49.882 1.00 88.12 536 LEU A CA 1
ATOM 4400 C C . LEU A 1 536 ? -62.313 -70.483 50.465 1.00 88.12 536 LEU A C 1
ATOM 4402 O O . LEU A 1 536 ? -61.261 -70.467 49.826 1.00 88.12 536 LEU A O 1
ATOM 4406 N N . LEU A 1 537 ? -62.409 -70.048 51.718 1.00 90.25 537 LEU A N 1
ATOM 4407 C CA . LEU A 1 537 ? -61.272 -69.741 52.576 1.00 90.25 537 LEU A CA 1
ATOM 4408 C C . LEU A 1 537 ? -61.324 -70.651 53.804 1.00 90.25 537 LEU A C 1
ATOM 4410 O O . LEU A 1 537 ? -62.216 -70.523 54.637 1.00 90.25 537 LEU A O 1
ATOM 4414 N N . LEU A 1 538 ? -60.359 -71.561 53.922 1.00 90.31 538 LEU A N 1
ATOM 4415 C CA . LEU A 1 538 ? -60.238 -72.434 55.087 1.00 90.31 538 LEU A CA 1
ATOM 4416 C C . LEU A 1 538 ? -59.266 -71.828 56.101 1.00 90.31 538 LEU A C 1
ATOM 4418 O O . LEU A 1 538 ? -58.101 -71.582 55.778 1.00 90.31 538 LEU A O 1
ATOM 4422 N N . ILE A 1 539 ? -59.742 -71.612 57.325 1.00 92.19 539 ILE A N 1
ATOM 4423 C CA . ILE A 1 539 ? -58.962 -71.083 58.446 1.00 92.19 539 ILE A CA 1
ATOM 4424 C C . ILE A 1 539 ? -58.774 -72.195 59.472 1.00 92.19 539 ILE A C 1
ATOM 4426 O O . ILE A 1 539 ? -59.736 -72.646 60.075 1.00 92.19 539 ILE A O 1
ATOM 4430 N N . MET A 1 540 ? -57.536 -72.622 59.704 1.00 89.25 540 MET A N 1
ATOM 4431 C CA . MET A 1 540 ? -57.196 -73.592 60.745 1.00 89.25 540 MET A CA 1
ATOM 4432 C C . MET A 1 540 ? -56.876 -72.856 62.046 1.00 89.25 540 MET A C 1
ATOM 4434 O O . MET A 1 540 ? -55.782 -72.302 62.178 1.00 89.25 540 MET A O 1
ATOM 4438 N N . LEU A 1 541 ? -57.797 -72.870 63.013 1.00 86.81 541 LEU A N 1
ATOM 4439 C CA . LEU A 1 541 ? -57.563 -72.282 64.338 1.00 86.81 541 LEU A CA 1
ATOM 4440 C C . LEU A 1 541 ? -56.573 -73.090 65.164 1.00 86.81 541 LEU A C 1
ATOM 4442 O O . LEU A 1 541 ? -55.674 -72.542 65.796 1.00 86.81 541 LEU A O 1
ATOM 4446 N N . LYS A 1 542 ? -56.753 -74.409 65.162 1.00 81.31 542 LYS A N 1
ATOM 4447 C CA . LYS A 1 542 ? -55.886 -75.380 65.832 1.00 81.31 542 LYS A CA 1
ATOM 4448 C C . LYS A 1 542 ? -55.745 -76.605 64.935 1.00 81.31 542 LYS A C 1
ATOM 4450 O O . LYS A 1 542 ? -56.577 -76.845 64.061 1.00 81.31 542 LYS A O 1
ATOM 4455 N N . THR A 1 543 ? -54.681 -77.378 65.125 1.00 80.56 543 THR A N 1
ATOM 4456 C CA . THR A 1 543 ? -54.523 -78.669 64.444 1.00 80.56 543 THR A CA 1
ATOM 4457 C C . THR A 1 543 ? -55.641 -79.617 64.863 1.00 80.56 543 THR A C 1
ATOM 4459 O O . THR A 1 543 ? -55.926 -79.735 66.053 1.00 80.56 543 THR A O 1
ATOM 4462 N N . ILE A 1 544 ? -56.270 -80.271 63.888 1.00 84.50 544 ILE A N 1
ATOM 4463 C CA . ILE A 1 544 ? -57.317 -81.264 64.140 1.00 84.50 544 ILE A CA 1
ATOM 4464 C C . ILE A 1 544 ? -56.646 -82.608 64.426 1.00 84.50 544 ILE A C 1
ATOM 4466 O O . ILE A 1 544 ? -55.802 -83.051 63.645 1.00 84.50 544 ILE A O 1
ATOM 4470 N N . ASP A 1 545 ? -57.016 -83.251 65.531 1.00 84.25 545 ASP A N 1
ATOM 4471 C CA . ASP A 1 545 ? -56.495 -84.563 65.905 1.00 84.25 545 ASP A CA 1
ATOM 4472 C C . ASP A 1 545 ? -56.945 -85.617 64.888 1.00 84.25 545 ASP A C 1
ATOM 4474 O O . ASP A 1 545 ? -58.102 -85.643 64.461 1.00 84.25 545 ASP A O 1
ATOM 4478 N N . SER A 1 546 ? -56.056 -86.554 64.552 1.00 81.25 546 SER A N 1
ATOM 4479 C CA . SER A 1 546 ? -56.321 -87.610 63.563 1.00 81.25 546 SER A CA 1
ATOM 4480 C C . SER A 1 546 ? -57.576 -88.441 63.868 1.00 81.25 546 SER A C 1
ATOM 4482 O O . SER A 1 546 ? -58.276 -88.839 62.940 1.00 81.25 546 SER A O 1
ATOM 4484 N N . LYS A 1 547 ? -57.907 -88.635 65.154 1.00 81.38 547 LYS A N 1
ATOM 4485 C CA . LYS A 1 547 ? -59.119 -89.330 65.634 1.00 81.38 547 LYS A CA 1
ATOM 4486 C C . LYS A 1 547 ? -60.441 -88.641 65.266 1.00 81.38 547 LYS A C 1
ATOM 4488 O O . LYS A 1 547 ? -61.483 -89.280 65.320 1.00 81.38 547 LYS A O 1
ATOM 4493 N N . HIS A 1 548 ? -60.411 -87.355 64.915 1.00 80.00 548 HIS A N 1
ATOM 4494 C CA . HIS A 1 548 ? -61.590 -86.573 64.518 1.00 80.00 548 HIS A CA 1
ATOM 4495 C C . HIS A 1 548 ? -61.598 -86.249 63.015 1.00 80.00 548 HIS A C 1
ATOM 4497 O O . HIS A 1 548 ? -62.455 -85.512 62.537 1.00 80.00 548 HIS A O 1
ATOM 4503 N N . MET A 1 549 ? -60.649 -86.799 62.252 1.00 81.38 549 MET A N 1
ATOM 4504 C CA . MET A 1 549 ? -60.514 -86.554 60.821 1.00 81.38 549 MET A CA 1
ATOM 4505 C C . MET A 1 549 ? -61.405 -87.508 60.016 1.00 81.38 549 MET A C 1
ATOM 4507 O O . MET A 1 549 ? -60.989 -88.620 59.683 1.00 81.38 549 MET A O 1
ATOM 4511 N N . THR A 1 550 ? -62.616 -87.063 59.678 1.00 81.25 550 THR A N 1
ATOM 4512 C CA . THR A 1 550 ? -63.525 -87.781 58.771 1.00 81.25 550 THR A CA 1
ATOM 4513 C C . THR A 1 550 ? -62.995 -87.760 57.331 1.00 81.25 550 THR A C 1
ATOM 4515 O O . THR A 1 550 ? -62.233 -86.866 56.948 1.00 81.25 550 THR A O 1
ATOM 4518 N N . SER A 1 551 ? -63.384 -88.739 56.506 1.00 79.56 551 SER A N 1
ATOM 4519 C CA . SER A 1 551 ? -62.938 -88.815 55.104 1.00 79.56 551 SER A CA 1
ATOM 4520 C C . SER A 1 551 ? -63.269 -87.547 54.292 1.00 79.56 551 SER A C 1
ATOM 4522 O O . SER A 1 551 ? -62.354 -87.031 53.648 1.00 79.56 551 SER A O 1
ATOM 4524 N N . PRO A 1 552 ? -64.490 -86.964 54.361 1.00 78.56 552 PRO A N 1
ATOM 4525 C CA . PRO A 1 552 ? -64.813 -85.728 53.637 1.00 78.56 552 PRO A CA 1
ATOM 4526 C C . PRO A 1 552 ? -63.973 -84.531 54.099 1.00 78.56 552 PRO A C 1
ATOM 4528 O O . PRO A 1 552 ? -63.490 -83.745 53.279 1.00 78.56 552 PRO A O 1
ATOM 4531 N N . LEU A 1 553 ? -63.739 -84.413 55.408 1.00 80.88 553 LEU A N 1
ATOM 4532 C CA . LEU A 1 553 ? -62.933 -83.338 55.978 1.00 80.88 553 LEU A CA 1
ATOM 4533 C C . LEU A 1 553 ? -61.462 -83.445 55.549 1.00 80.88 553 LEU A C 1
ATOM 4535 O O . LEU A 1 553 ? -60.857 -82.436 55.177 1.00 80.88 553 LEU A O 1
ATOM 4539 N N . ARG A 1 554 ? -60.906 -84.665 55.516 1.00 82.94 554 ARG A N 1
ATOM 4540 C CA . ARG A 1 554 ? -59.550 -84.924 55.006 1.00 82.94 554 ARG A CA 1
ATOM 4541 C C . ARG A 1 554 ? -59.419 -84.505 53.546 1.00 82.94 554 ARG A C 1
ATOM 4543 O O . ARG A 1 554 ? -58.520 -83.737 53.211 1.00 82.94 554 ARG A O 1
ATOM 4550 N N . THR A 1 555 ? -60.354 -84.931 52.697 1.00 80.94 555 THR A N 1
ATOM 4551 C CA . THR A 1 555 ? -60.364 -84.563 51.276 1.00 80.94 555 THR A CA 1
ATOM 4552 C C . THR A 1 555 ? -60.473 -83.051 51.084 1.00 80.94 555 THR A C 1
ATOM 4554 O O . THR A 1 555 ? -59.808 -82.490 50.210 1.00 80.94 555 THR A O 1
ATOM 4557 N N . LEU A 1 556 ? -61.273 -82.356 51.899 1.00 82.25 556 LEU A N 1
ATOM 4558 C CA . LEU A 1 556 ? -61.401 -80.902 51.820 1.00 82.25 556 LEU A CA 1
ATOM 4559 C C . LEU A 1 556 ? -60.084 -80.189 52.174 1.00 82.25 556 LEU A C 1
ATOM 4561 O O . LEU A 1 556 ? -59.680 -79.292 51.429 1.00 82.25 556 LEU A O 1
ATOM 4565 N N . LEU A 1 557 ? -59.408 -80.614 53.249 1.00 83.81 557 LEU A N 1
ATOM 4566 C CA . LEU A 1 557 ? -58.141 -80.035 53.718 1.00 83.81 557 LEU A CA 1
ATOM 4567 C C . LEU A 1 557 ? -56.965 -80.295 52.771 1.00 83.81 557 LEU A C 1
ATOM 4569 O O . LEU A 1 557 ? -56.155 -79.397 52.550 1.00 83.81 557 LEU A O 1
ATOM 4573 N N . GLU A 1 558 ? -56.871 -81.493 52.193 1.00 82.81 558 GLU A N 1
ATOM 4574 C CA . GLU A 1 558 ? -55.804 -81.838 51.241 1.00 82.81 558 GLU A CA 1
ATOM 4575 C C . GLU A 1 558 ? -55.972 -81.103 49.909 1.00 82.81 558 GLU A C 1
ATOM 4577 O O . GLU A 1 558 ? -55.003 -80.726 49.251 1.00 82.81 558 GLU A O 1
ATOM 4582 N N . SER A 1 559 ? -57.219 -80.885 49.493 1.00 77.88 559 SER A N 1
ATOM 4583 C CA . SER A 1 559 ? -57.511 -80.385 48.152 1.00 77.88 559 SER A CA 1
ATOM 4584 C C . SER A 1 559 ? -57.750 -78.869 48.083 1.00 77.88 559 SER A C 1
ATOM 4586 O O . SER A 1 559 ? -57.883 -78.324 46.971 1.00 77.88 559 SER A O 1
ATOM 4588 N N . THR A 1 560 ? -57.780 -78.182 49.232 1.00 80.19 560 THR A N 1
ATOM 4589 C CA . THR A 1 560 ? -58.035 -76.737 49.350 1.00 80.19 560 THR A CA 1
ATOM 4590 C C . THR A 1 560 ? -56.957 -76.058 50.198 1.00 80.19 560 THR A C 1
ATOM 4592 O O . THR A 1 560 ? -56.689 -76.504 51.313 1.00 80.19 560 THR A O 1
ATOM 4595 N N . PRO A 1 561 ? -56.345 -74.962 49.712 1.00 82.38 561 PRO A N 1
ATOM 4596 C CA . PRO A 1 561 ? -55.384 -74.204 50.504 1.00 82.38 561 PRO A CA 1
ATOM 4597 C C . PRO A 1 561 ? -56.037 -73.676 51.785 1.00 82.38 561 PRO A C 1
ATOM 4599 O O . PRO A 1 561 ? -57.124 -73.101 51.734 1.00 82.38 561 PRO A O 1
ATOM 4602 N N . HIS A 1 562 ? -55.360 -73.844 52.916 1.00 87.38 562 HIS A N 1
ATOM 4603 C CA . HIS A 1 562 ? -55.814 -73.348 54.208 1.00 87.38 562 HIS A CA 1
ATOM 4604 C C . HIS A 1 562 ? -54.754 -72.444 54.833 1.00 87.38 562 HIS A C 1
ATOM 4606 O O . HIS A 1 562 ? -53.554 -72.636 54.633 1.00 87.38 562 HIS A O 1
ATOM 4612 N N . ILE A 1 563 ? -55.202 -71.458 55.603 1.00 90.25 563 ILE A N 1
ATOM 4613 C CA . ILE A 1 563 ? -54.334 -70.578 56.386 1.00 90.25 563 ILE A CA 1
ATOM 4614 C C . ILE A 1 563 ? -54.453 -70.947 57.861 1.00 90.25 563 ILE A C 1
ATOM 4616 O O . ILE A 1 563 ? -55.549 -71.191 58.357 1.00 90.25 563 ILE A O 1
ATOM 4620 N N . ARG A 1 564 ? -53.326 -71.033 58.569 1.00 88.75 564 ARG A N 1
ATOM 4621 C CA . ARG A 1 564 ? -53.307 -71.364 59.999 1.00 88.75 564 ARG A CA 1
ATOM 4622 C C . ARG A 1 564 ? -53.236 -70.087 60.823 1.00 88.75 564 ARG A C 1
ATOM 4624 O O . ARG A 1 564 ? -52.379 -69.249 60.558 1.00 88.75 564 ARG A O 1
ATOM 4631 N N . TYR A 1 565 ? -54.107 -69.968 61.819 1.00 88.12 565 TYR A N 1
ATOM 4632 C CA . TYR A 1 565 ? -54.047 -68.867 62.771 1.00 88.12 565 TYR A CA 1
ATOM 4633 C C . TYR A 1 565 ? -52.825 -69.035 63.685 1.00 88.12 565 TYR A C 1
ATOM 4635 O O . TYR A 1 565 ? -52.579 -70.120 64.216 1.00 88.12 565 TYR A O 1
ATOM 4643 N N . GLN A 1 566 ? -52.030 -67.975 63.820 1.00 81.12 566 GLN A N 1
ATOM 4644 C CA . GLN A 1 566 ? -50.813 -67.937 64.630 1.00 81.12 566 GLN A CA 1
ATOM 4645 C C . GLN A 1 566 ? -50.763 -66.617 65.401 1.00 81.12 566 GLN A C 1
ATOM 4647 O O . GLN A 1 566 ? -51.059 -65.567 64.839 1.00 81.12 566 GLN A O 1
ATOM 4652 N N . THR A 1 567 ? -50.353 -66.671 66.667 1.00 77.88 567 THR A N 1
ATOM 4653 C CA . THR A 1 567 ? -50.144 -65.494 67.523 1.00 77.88 567 THR A CA 1
ATOM 4654 C C . THR A 1 567 ? -48.682 -65.036 67.469 1.00 77.88 567 THR A C 1
ATOM 4656 O O . THR A 1 567 ? -47.779 -65.872 67.386 1.00 77.88 567 THR A O 1
ATOM 4659 N N . GLY A 1 568 ? -48.422 -63.727 67.550 1.00 76.56 568 GLY A N 1
ATOM 4660 C CA . GLY A 1 568 ? -47.067 -63.153 67.528 1.00 76.56 568 GLY A CA 1
ATOM 4661 C C . GLY A 1 568 ? -46.633 -62.680 66.134 1.00 76.56 568 GLY A C 1
ATOM 4662 O O . GLY A 1 568 ? -47.419 -62.089 65.404 1.00 76.56 568 GLY A O 1
ATOM 4663 N N . VAL A 1 569 ? -45.381 -62.931 65.729 1.00 69.06 569 VAL A N 1
ATOM 4664 C CA . VAL A 1 569 ? -44.793 -62.379 64.480 1.00 69.06 569 VAL A CA 1
ATOM 4665 C C . VAL A 1 569 ? -45.547 -62.812 63.205 1.00 69.06 569 VAL A C 1
ATOM 4667 O O . VAL A 1 569 ? -45.535 -62.101 62.204 1.00 69.06 569 VAL A O 1
ATOM 4670 N N . GLY A 1 570 ? -46.235 -63.959 63.237 1.00 73.75 570 GLY A N 1
ATOM 4671 C CA . GLY A 1 570 ? -47.027 -64.484 62.115 1.00 73.75 570 GLY A CA 1
ATOM 4672 C C . GLY A 1 570 ? -48.454 -63.931 62.000 1.00 73.75 570 GLY A C 1
ATOM 4673 O O . GLY A 1 570 ? -49.142 -64.236 61.026 1.00 73.75 570 GLY A O 1
ATOM 4674 N N . GLU A 1 571 ? -48.912 -63.124 62.960 1.00 83.81 571 GLU A N 1
ATOM 4675 C CA . GLU A 1 571 ? -50.308 -62.680 63.033 1.00 83.81 571 GLU A CA 1
ATOM 4676 C C . GLU A 1 571 ? -50.679 -61.710 61.897 1.00 83.81 571 GLU A C 1
ATOM 4678 O O . GLU A 1 571 ? -51.696 -61.886 61.228 1.00 83.81 571 GLU A O 1
ATOM 4683 N N . ASP A 1 572 ? -49.817 -60.739 61.591 1.00 82.44 572 ASP A N 1
ATOM 4684 C CA . ASP A 1 572 ? -50.029 -59.802 60.476 1.00 82.44 572 ASP A CA 1
ATOM 4685 C C . ASP A 1 572 ? -50.043 -60.521 59.110 1.00 82.44 572 ASP A C 1
ATOM 4687 O O . ASP A 1 572 ? -50.857 -60.216 58.235 1.00 82.44 572 ASP A O 1
ATOM 4691 N N . LEU A 1 573 ? -49.208 -61.555 58.942 1.00 85.00 573 LEU A N 1
ATOM 4692 C CA . LEU A 1 573 ? -49.207 -62.394 57.739 1.00 85.00 573 LEU A CA 1
ATOM 4693 C C . LEU A 1 573 ? -50.518 -63.169 57.580 1.00 85.00 573 LEU A C 1
ATOM 4695 O O . LEU A 1 573 ? -51.026 -63.272 56.461 1.00 85.00 573 LEU A O 1
ATOM 4699 N N . PHE A 1 574 ? -51.079 -63.682 58.678 1.00 90.56 574 PHE A N 1
ATOM 4700 C CA . PHE A 1 574 ? -52.382 -64.341 58.672 1.00 90.56 574 PHE A CA 1
ATOM 4701 C C . PHE A 1 574 ? -53.487 -63.386 58.200 1.00 90.56 574 PHE A C 1
ATOM 4703 O O . PHE A 1 574 ? -54.213 -63.716 57.258 1.00 90.56 574 PHE A O 1
ATOM 4710 N N . TRP A 1 575 ? -53.577 -62.189 58.789 1.00 89.75 575 TRP A N 1
ATOM 4711 C CA . TRP A 1 575 ? -54.614 -61.212 58.446 1.00 89.75 575 TRP A CA 1
ATOM 4712 C C . TRP A 1 575 ? -54.511 -60.757 56.988 1.00 89.75 575 TRP A C 1
ATOM 4714 O O . TRP A 1 575 ? -55.497 -60.822 56.250 1.00 89.75 575 TRP A O 1
ATOM 4724 N N . ARG A 1 576 ? -53.303 -60.426 56.513 1.00 86.44 576 ARG A N 1
ATOM 4725 C CA . ARG A 1 576 ? -53.076 -60.071 55.101 1.00 86.44 576 ARG A CA 1
ATOM 4726 C C . ARG A 1 576 ? -53.427 -61.212 54.152 1.00 86.44 576 ARG A C 1
ATOM 4728 O O . ARG A 1 576 ? -54.005 -60.972 53.091 1.00 86.44 576 ARG A O 1
ATOM 4735 N N . ALA A 1 577 ? -53.091 -62.454 54.505 1.00 87.12 577 ALA A N 1
ATOM 4736 C CA . ALA A 1 577 ? -53.429 -63.619 53.693 1.00 87.12 577 ALA A CA 1
ATOM 4737 C C . ALA A 1 577 ? -54.946 -63.858 53.637 1.00 87.12 577 ALA A C 1
ATOM 4739 O O . ALA A 1 577 ? -55.467 -64.184 52.567 1.00 87.12 577 ALA A O 1
ATOM 4740 N N . ALA A 1 578 ? -55.658 -63.655 54.748 1.00 88.25 578 ALA A N 1
ATOM 4741 C CA . ALA A 1 578 ? -57.109 -63.774 54.818 1.00 88.25 578 ALA A CA 1
ATOM 4742 C C . ALA A 1 578 ? -57.813 -62.696 53.973 1.00 88.25 578 ALA A C 1
ATOM 4744 O O . ALA A 1 578 ? -58.619 -63.041 53.105 1.00 88.25 578 ALA A O 1
ATOM 4745 N N . VAL A 1 579 ? -57.434 -61.419 54.126 1.00 87.88 579 VAL A N 1
ATOM 4746 C CA . VAL A 1 579 ? -57.965 -60.292 53.331 1.00 87.88 579 VAL A CA 1
ATOM 4747 C C . VAL A 1 579 ? -57.712 -60.516 51.844 1.00 87.88 579 VAL A C 1
ATOM 4749 O O . VAL A 1 579 ? -58.640 -60.497 51.034 1.00 87.88 579 VAL A O 1
ATOM 4752 N N . LYS A 1 580 ? -56.466 -60.837 51.474 1.00 87.31 580 LYS A N 1
ATOM 4753 C CA . LYS A 1 580 ? -56.095 -61.114 50.081 1.00 87.31 580 LYS A CA 1
ATOM 4754 C C . LYS A 1 580 ? -56.874 -62.296 49.505 1.00 87.31 580 LYS A C 1
ATOM 4756 O O . LYS A 1 580 ? -57.242 -62.273 48.331 1.00 87.31 580 LYS A O 1
ATOM 4761 N N . SER A 1 581 ? -57.142 -63.324 50.309 1.00 86.25 581 SER A N 1
ATOM 4762 C CA . SER A 1 581 ? -57.930 -64.481 49.880 1.00 86.25 581 SER A CA 1
ATOM 4763 C C . SER A 1 581 ? -59.392 -64.114 49.657 1.00 86.25 581 SER A C 1
ATOM 4765 O O . SER A 1 581 ? -59.949 -64.517 48.639 1.00 86.25 581 SER A O 1
ATOM 4767 N N . LEU A 1 582 ? -60.001 -63.302 50.523 1.00 85.38 582 LEU A N 1
ATOM 4768 C CA . LEU A 1 582 ? -61.375 -62.813 50.351 1.00 85.38 582 LEU A CA 1
ATOM 4769 C C . LEU A 1 582 ? -61.508 -61.867 49.150 1.00 85.38 582 LEU A C 1
ATOM 4771 O O . LEU A 1 582 ? -62.459 -61.978 48.374 1.00 85.38 582 LEU A O 1
ATOM 4775 N N . GLN A 1 583 ? -60.491 -61.036 48.915 1.00 81.88 583 GLN A N 1
ATOM 4776 C CA . GLN A 1 583 ? -60.406 -60.119 47.779 1.00 81.88 583 GLN A CA 1
ATOM 4777 C C . GLN A 1 583 ? -59.982 -60.787 46.460 1.00 81.88 583 GLN A C 1
ATOM 4779 O O . GLN A 1 583 ? -60.138 -60.187 45.393 1.00 81.88 583 GLN A O 1
ATOM 4784 N N . LYS A 1 584 ? -59.573 -62.058 46.458 1.00 81.38 584 LYS A N 1
ATOM 4785 C CA . LYS A 1 584 ? -59.266 -62.791 45.219 1.00 81.38 584 LYS A CA 1
ATOM 4786 C C . LYS A 1 584 ? -60.540 -63.078 44.393 1.00 81.38 584 LYS A C 1
ATOM 4788 O O . LYS A 1 584 ? -61.512 -63.566 44.975 1.00 81.38 584 LYS A O 1
ATOM 4793 N N . PRO A 1 585 ? -60.565 -62.832 43.070 1.00 75.12 585 PRO A N 1
ATOM 4794 C CA . PRO A 1 585 ? -61.713 -63.155 42.217 1.00 75.12 585 PRO A CA 1
ATOM 4795 C C . PRO A 1 585 ? -62.030 -64.657 42.207 1.00 75.12 585 PRO A C 1
ATOM 4797 O O . PRO A 1 585 ? -61.111 -65.477 42.291 1.00 75.12 585 PRO A O 1
ATOM 4800 N N . LEU A 1 586 ? -63.317 -65.021 42.107 1.00 74.62 586 LEU A N 1
ATOM 4801 C CA . LEU A 1 586 ? -63.715 -66.407 41.841 1.00 74.62 586 LEU A CA 1
ATOM 4802 C C . LEU A 1 586 ? -63.260 -66.763 40.425 1.00 74.62 586 LEU A C 1
ATOM 4804 O O . LEU A 1 586 ? -63.641 -66.106 39.460 1.00 74.62 586 LEU A O 1
ATOM 4808 N N . ARG A 1 587 ? -62.422 -67.788 40.288 1.00 62.84 587 ARG A N 1
ATOM 4809 C CA . ARG A 1 587 ? -62.108 -68.355 38.976 1.00 62.84 587 ARG A CA 1
ATOM 4810 C C . ARG A 1 587 ? -63.218 -69.340 38.640 1.00 62.84 587 ARG A C 1
ATOM 4812 O O . ARG A 1 587 ? -63.372 -70.321 39.364 1.00 62.84 587 ARG A O 1
ATOM 4819 N N . HIS A 1 588 ? -63.980 -69.087 37.578 1.00 52.75 588 HIS A N 1
ATOM 4820 C CA . HIS A 1 588 ? -64.937 -70.079 37.088 1.00 52.75 588 HIS A CA 1
ATOM 4821 C C . HIS A 1 588 ? -64.207 -71.414 36.849 1.00 52.75 588 HIS A C 1
ATOM 4823 O O . HIS A 1 588 ? -63.095 -71.396 36.305 1.00 52.75 588 HIS A O 1
ATOM 4829 N N . PRO A 1 589 ? -64.767 -72.564 37.271 1.00 43.88 589 PRO A N 1
ATOM 4830 C CA . PRO A 1 589 ? -64.198 -73.849 36.897 1.00 43.88 589 PRO A CA 1
ATOM 4831 C C . PRO A 1 589 ? -64.218 -73.985 35.364 1.00 43.88 589 PRO A C 1
ATOM 4833 O O . PRO A 1 589 ? -65.108 -73.427 34.717 1.00 43.88 589 PRO A O 1
ATOM 4836 N N . PRO A 1 590 ? -63.243 -74.689 34.764 1.00 35.59 590 PRO A N 1
ATOM 4837 C CA . PRO A 1 590 ? -63.265 -74.941 33.332 1.00 35.59 590 PRO A CA 1
ATOM 4838 C C . PRO A 1 590 ? -64.545 -75.710 33.000 1.00 35.59 590 PRO A C 1
ATOM 4840 O O . PRO A 1 590 ? -64.819 -76.753 33.596 1.00 35.59 590 PRO A O 1
ATOM 4843 N N . VAL A 1 591 ? -65.344 -75.177 32.077 1.00 34.84 591 VAL A N 1
ATOM 4844 C CA . VAL A 1 591 ? -66.451 -75.926 31.483 1.00 34.84 591 VAL A CA 1
ATOM 4845 C C . VAL A 1 591 ? -65.824 -77.131 30.787 1.00 34.84 591 VAL A C 1
ATOM 4847 O O . VAL A 1 591 ? -64.979 -76.965 29.908 1.00 34.84 591 VAL A O 1
ATOM 4850 N N . ALA A 1 592 ? -66.185 -78.336 31.224 1.00 32.19 592 ALA A N 1
ATOM 4851 C CA . ALA A 1 592 ? -65.867 -79.546 30.487 1.00 32.19 592 ALA A CA 1
ATOM 4852 C C . ALA A 1 592 ? -66.603 -79.469 29.145 1.00 32.19 592 ALA A C 1
ATOM 4854 O O . ALA A 1 592 ? -67.830 -79.391 29.109 1.00 32.19 592 ALA A O 1
ATOM 4855 N N . VAL A 1 593 ? -65.834 -79.423 28.062 1.00 30.23 593 VAL A N 1
ATOM 4856 C CA . VAL A 1 593 ? -66.342 -79.597 26.704 1.00 30.23 593 VAL A CA 1
ATOM 4857 C C . VAL A 1 593 ? -66.725 -81.073 26.574 1.00 30.23 593 VAL A C 1
ATOM 4859 O O . VAL A 1 593 ? -65.872 -81.933 26.797 1.00 30.23 593 VAL A O 1
ATOM 4862 N N . LEU A 1 594 ? -68.002 -81.347 26.297 1.00 32.25 594 LEU A N 1
ATOM 4863 C CA . LEU A 1 594 ? -68.422 -82.594 25.653 1.00 32.25 594 LEU A CA 1
ATOM 4864 C C . LEU A 1 594 ? -68.153 -82.477 24.155 1.00 32.25 594 LEU A C 1
ATOM 4866 O O . LEU A 1 594 ? -68.477 -81.397 23.605 1.00 32.25 594 LEU A O 1
#

Secondary structure (DSSP, 8-state):
-------SSTTS-TTEEEEE-TTS-EEEEE-SSSPPPPPTTEEEEEEES-S--EE-TGGGGGGSSS---EEEEESS---EE-TTTTTT-TT--EEEEES-TT--HHHHHHHHHT--TTT--EEEEES-------TTTTGGGTT---EEE-TTS--SEE-GGGGTT-TT--EEE--SS--SEE-----TT--EEE-TTS--SSPPP-EETTEES-TT--EEE--S-------SSTTTT-TT--EEE-TT---SEE-TTTTTT-TT--EEE-TT-TT--EE-TTTT--SS--EEE-TT---BTT-TTS--TTTTTTT-TT--EEE-TTSB--SSHHHHHHHHTT-TT--EEE-TT-S-S---TTHHHH-HHHHHHHHH--TTTTT---SHHHHHHHHHHHHHHHHHHHHHHHHHHHHHHHHHHHHHHHHHHHHHTT-----GGGG-SEEEEEE--GGGHHHIIIIIHHHHHTTT---EE-HHHHPPTTS-HHHHHHHHHHTEEEEEEEE-HHHHH-HHHHHHHHHHHHHHHHH-GGGEEEEESSPPPGGG--HHHHHHHHHS-EEE---STTHHHHHHHHHHHHHSPPPPPPPPP-

Radius of gyration: 56.94 Å; Cα contacts (8 Å, |Δi|>4): 1249; chains: 1; bounding box: 116×112×111 Å

InterPro domains:
  IPR000157 Toll/interleukin-1 receptor homology (TIR) domain [PF01582] (448-548)
  IPR000157 Toll/interleukin-1 receptor homology (TIR) domain [PS50104] (444-582)
  IPR000157 Toll/interleukin-1 receptor homology (TIR) domain [SM00255] (445-585)
  IPR001611 Leucine-rich repeat [PF13855] (148-200)
  IPR001611 Leucine-rich repeat [PF13855] (215-271)
  IPR003591 Leucine-rich repeat, typical subtype [SM00369] (60-88)
  IPR003591 Leucine-rich repeat, typical subtype [SM00369] (117-140)
  IPR003591 Leucine-rich repeat, typical subtype [SM00369] (187-210)
  IPR003591 Leucine-rich repeat, typical subtype [SM00369] (214-237)
  IPR003591 Leucine-rich repeat, typical subtype [SM00369] (238-261)
  IPR003591 Leucine-rich repeat, typical subtype [SM00369] (343-366)
  IPR032675 Leucine-rich repeat domain superfamily [G3DSA:3.80.10.10] (12-209)
  IPR032675 Leucine-rich repeat domain superfamily [G3DSA:3.80.10.10] (210-393)
  IPR035897 Toll/interleukin-1 receptor homology (TIR) domain superfamily [G3DSA:3.40.50.10140] (440-586)
  IPR035897 Toll/interleukin-1 receptor homology (TIR) domain superfamily [SSF52200] (443-579)